Protein AF-A0A4Q1VRJ1-F1 (afdb_monomer)

pLDDT: mean 70.26, std 26.38, range [25.25, 98.19]

Structure (mmCIF, N/CA/C/O backbone):
data_AF-A0A4Q1VRJ1-F1
#
_entry.id   AF-A0A4Q1VRJ1-F1
#
loop_
_atom_site.group_PDB
_atom_site.id
_atom_site.type_symbol
_atom_site.label_atom_id
_atom_site.label_alt_id
_atom_site.label_comp_id
_atom_site.label_asym_id
_atom_site.label_entity_id
_atom_site.label_seq_id
_atom_site.pdbx_PDB_ins_code
_atom_site.Cartn_x
_atom_site.Cartn_y
_atom_site.Cartn_z
_atom_site.occupancy
_atom_site.B_iso_or_equiv
_atom_site.auth_seq_id
_atom_site.auth_comp_id
_atom_site.auth_asym_id
_atom_site.auth_atom_id
_atom_site.pdbx_PDB_model_num
ATOM 1 N N . MET A 1 1 ? 37.287 1.308 39.775 1.00 45.44 1 MET A N 1
ATOM 2 C CA . MET A 1 1 ? 37.111 -0.162 39.722 1.00 45.44 1 MET A CA 1
ATOM 3 C C . MET A 1 1 ? 36.797 -0.517 38.270 1.00 45.44 1 MET A C 1
ATOM 5 O O . MET A 1 1 ? 36.024 0.220 37.684 1.00 45.44 1 MET A O 1
ATOM 9 N N . GLY A 1 2 ? 37.370 -1.533 37.624 1.00 36.91 2 GLY A N 1
ATOM 10 C CA . GLY A 1 2 ? 38.487 -2.387 38.039 1.00 36.91 2 GLY A CA 1
ATOM 11 C C . GLY A 1 2 ? 38.456 -3.755 37.342 1.00 36.91 2 GLY A C 1
ATOM 12 O O . GLY A 1 2 ? 37.611 -4.561 37.698 1.00 36.91 2 GLY A O 1
ATOM 13 N N . ARG A 1 3 ? 39.440 -4.012 36.462 1.00 42.50 3 ARG A N 1
ATOM 14 C CA . ARG A 1 3 ? 39.716 -5.249 35.686 1.00 42.50 3 ARG A CA 1
ATOM 15 C C . ARG A 1 3 ? 38.910 -5.506 34.397 1.00 42.50 3 ARG A C 1
ATOM 17 O O . ARG A 1 3 ? 37.717 -5.767 34.410 1.00 42.50 3 ARG A O 1
ATOM 24 N N . THR A 1 4 ? 39.668 -5.507 33.301 1.00 39.56 4 THR A N 1
ATOM 25 C CA . THR A 1 4 ? 39.465 -6.228 32.031 1.00 39.56 4 THR A CA 1
ATOM 26 C C . THR A 1 4 ? 39.837 -7.723 32.181 1.00 39.56 4 THR A C 1
ATOM 28 O O . THR A 1 4 ? 40.252 -8.127 33.269 1.00 39.56 4 THR A O 1
ATOM 31 N N . LEU A 1 5 ? 39.853 -8.470 31.057 1.00 37.75 5 LEU A N 1
ATOM 32 C CA . LEU A 1 5 ? 40.327 -9.866 30.869 1.00 37.75 5 LEU A CA 1
ATOM 33 C C . LEU A 1 5 ? 39.285 -10.951 31.254 1.00 37.75 5 LEU A C 1
ATOM 35 O O . LEU A 1 5 ? 38.560 -10.759 32.221 1.00 37.75 5 LEU A O 1
ATOM 39 N N . ILE A 1 6 ? 39.157 -12.102 30.568 1.00 35.72 6 ILE A N 1
ATOM 40 C CA . ILE A 1 6 ? 39.774 -12.598 29.311 1.00 35.72 6 ILE A CA 1
ATOM 41 C C . ILE A 1 6 ? 38.820 -13.604 28.605 1.00 35.72 6 ILE A C 1
ATOM 43 O O . ILE A 1 6 ? 37.791 -13.964 29.172 1.00 35.72 6 ILE A O 1
ATOM 47 N N . LEU A 1 7 ? 39.131 -14.011 27.367 1.00 38.75 7 LEU A N 1
ATOM 48 C CA . LEU A 1 7 ? 38.398 -15.020 26.574 1.00 38.75 7 LEU A CA 1
ATOM 49 C C . LEU A 1 7 ? 38.828 -16.461 26.900 1.00 38.75 7 LEU A C 1
ATOM 51 O O . LEU A 1 7 ? 39.998 -16.670 27.181 1.00 38.75 7 LEU A O 1
ATOM 55 N N . ASP A 1 8 ? 37.915 -17.420 26.725 1.00 31.28 8 ASP A N 1
ATOM 56 C CA . ASP A 1 8 ? 38.136 -18.826 26.318 1.00 31.28 8 ASP A CA 1
ATOM 57 C C . ASP A 1 8 ? 36.747 -19.488 26.149 1.00 31.28 8 ASP A C 1
ATOM 59 O O . ASP A 1 8 ? 35.781 -19.030 26.759 1.00 31.28 8 ASP A O 1
ATOM 63 N N . LEU A 1 9 ? 36.529 -20.621 25.478 1.00 35.62 9 LEU A N 1
ATOM 64 C CA . LEU A 1 9 ? 36.931 -21.206 24.186 1.00 35.62 9 LEU A CA 1
ATOM 65 C C . LEU A 1 9 ? 36.196 -22.576 24.119 1.00 35.62 9 LEU A C 1
ATOM 67 O O . LEU A 1 9 ? 35.750 -23.098 25.140 1.00 35.62 9 LEU A O 1
ATOM 71 N N . ASN A 1 10 ? 36.009 -23.157 22.931 1.00 34.22 10 ASN A N 1
ATOM 72 C CA . ASN A 1 10 ? 35.147 -24.339 22.735 1.00 34.22 10 ASN A CA 1
ATOM 73 C C . ASN A 1 10 ? 35.634 -25.619 23.443 1.00 34.22 10 ASN A C 1
ATOM 75 O O . ASN A 1 10 ? 36.816 -25.947 23.357 1.00 34.22 10 ASN A O 1
ATOM 79 N N . THR A 1 11 ? 34.712 -26.479 23.905 1.00 33.12 11 THR A N 1
ATOM 80 C CA . THR A 1 11 ? 34.784 -27.917 23.550 1.00 33.12 11 THR A CA 1
ATOM 81 C C . THR A 1 11 ? 33.438 -28.658 23.585 1.00 33.12 11 THR A C 1
ATOM 83 O O . THR A 1 11 ? 32.531 -28.356 24.350 1.00 33.12 11 THR A O 1
ATOM 86 N N . THR A 1 12 ? 33.368 -29.636 22.686 1.00 34.12 12 THR A N 1
ATOM 87 C CA . THR A 1 12 ? 32.369 -30.678 22.394 1.00 34.12 12 THR A CA 1
ATOM 88 C C . THR A 1 12 ? 31.722 -31.428 23.567 1.00 34.12 12 THR A C 1
ATOM 90 O O . THR A 1 12 ? 32.402 -31.737 24.542 1.00 34.12 12 THR A O 1
ATOM 93 N N . CYS A 1 13 ? 30.508 -31.950 23.336 1.00 37.81 13 CYS A N 1
ATOM 94 C CA . CYS A 1 13 ? 30.207 -33.372 23.584 1.00 37.81 13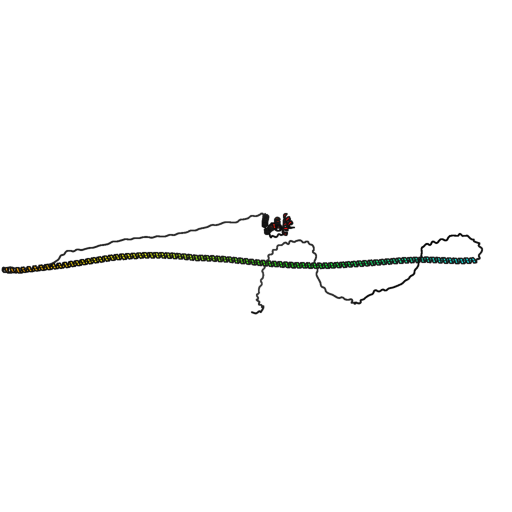 CYS A CA 1
ATOM 95 C C . CYS A 1 13 ? 28.993 -33.853 22.759 1.00 37.81 13 CYS A C 1
ATOM 97 O O . CYS A 1 13 ? 27.961 -33.186 22.737 1.00 37.81 13 CYS A O 1
ATOM 99 N N . ASP A 1 14 ? 29.113 -35.009 22.100 1.00 29.06 14 ASP A N 1
ATOM 100 C CA . ASP A 1 14 ? 28.033 -35.656 21.340 1.00 29.06 14 ASP A CA 1
ATOM 101 C C . ASP A 1 14 ? 27.054 -36.431 22.237 1.00 29.06 14 ASP A C 1
ATOM 103 O O . ASP A 1 14 ? 27.450 -37.026 23.240 1.00 29.06 14 ASP A O 1
ATOM 107 N N . VAL A 1 15 ? 25.797 -36.560 21.792 1.00 33.28 15 VAL A N 1
ATOM 108 C CA . VAL A 1 15 ? 24.932 -37.696 22.159 1.00 33.28 15 VAL A CA 1
ATOM 109 C C . VAL A 1 15 ? 24.276 -38.251 20.896 1.00 33.28 15 VAL A C 1
ATOM 111 O O . VAL A 1 15 ? 23.532 -37.562 20.202 1.00 33.28 15 VAL A O 1
ATOM 114 N N . VAL A 1 16 ? 24.551 -39.523 20.604 1.00 32.88 16 VAL A N 1
ATOM 115 C CA . VAL A 1 16 ? 24.022 -40.243 19.439 1.00 32.88 16 VAL A CA 1
ATOM 116 C C . VAL A 1 16 ? 22.604 -40.754 19.712 1.00 32.88 16 VAL A C 1
ATOM 118 O O . VAL A 1 16 ? 22.372 -41.457 20.692 1.00 32.88 16 VAL A O 1
ATOM 121 N N . GLY A 1 17 ? 21.675 -40.485 18.790 1.00 29.11 17 GLY A N 1
ATOM 122 C CA . GLY A 1 17 ? 20.344 -41.099 18.733 1.00 29.11 17 GLY A CA 1
ATOM 123 C C . GLY A 1 17 ? 19.996 -41.467 17.290 1.00 29.11 17 GLY A C 1
ATOM 124 O O . GLY A 1 17 ? 19.938 -40.593 16.431 1.00 29.11 17 GLY A O 1
ATOM 125 N N . ALA A 1 18 ? 19.818 -42.759 17.001 1.00 29.81 18 ALA A N 1
ATOM 126 C CA . ALA A 1 18 ? 19.704 -43.288 15.636 1.00 29.81 18 ALA A CA 1
ATOM 127 C C . ALA A 1 18 ? 18.372 -44.022 15.380 1.00 29.81 18 ALA A C 1
ATOM 129 O O . ALA A 1 18 ? 17.667 -44.378 16.319 1.00 29.81 18 ALA A O 1
ATOM 130 N N . SER A 1 19 ? 18.112 -44.358 14.104 1.00 27.34 19 SER A N 1
ATOM 131 C CA . SER A 1 19 ? 16.872 -44.961 13.555 1.00 27.34 19 SER A CA 1
ATOM 132 C C . SER A 1 19 ? 15.675 -43.992 13.426 1.00 27.34 19 SER A C 1
ATOM 134 O O . SER A 1 19 ? 15.507 -43.109 14.251 1.00 27.34 19 SER A O 1
ATOM 136 N N . ARG A 1 20 ? 14.802 -44.109 12.408 1.00 31.42 20 ARG A N 1
ATOM 137 C CA . ARG A 1 20 ? 14.742 -45.085 11.289 1.00 31.42 20 ARG A CA 1
ATOM 138 C C . ARG A 1 20 ? 14.043 -44.498 10.051 1.00 31.42 20 ARG A C 1
ATOM 140 O O . ARG A 1 20 ? 13.332 -43.509 10.156 1.00 31.42 20 ARG A O 1
ATOM 147 N N . ARG A 1 21 ? 14.212 -45.149 8.890 1.00 28.97 21 ARG A N 1
ATOM 148 C CA . ARG A 1 21 ? 13.413 -44.890 7.677 1.00 28.97 21 ARG A CA 1
ATOM 149 C C . ARG A 1 21 ? 12.077 -45.646 7.711 1.00 28.97 21 ARG A C 1
ATOM 151 O O . ARG A 1 21 ? 12.077 -46.839 8.002 1.00 28.97 21 ARG A O 1
ATOM 158 N N . ALA A 1 22 ? 11.020 -44.965 7.282 1.00 29.28 22 ALA A N 1
ATOM 159 C CA . ALA A 1 22 ? 9.870 -45.461 6.516 1.00 29.28 22 ALA A CA 1
ATOM 160 C C . ALA A 1 22 ? 9.447 -44.254 5.643 1.00 29.28 22 ALA A C 1
ATOM 162 O O . ALA A 1 22 ? 9.418 -43.142 6.163 1.00 29.28 22 ALA A O 1
ATOM 163 N N . SER A 1 23 ? 9.446 -44.307 4.308 1.00 32.28 23 SER A N 1
ATOM 164 C CA . SER A 1 23 ? 8.645 -45.135 3.384 1.00 32.28 23 SER A CA 1
ATOM 165 C C . SER A 1 23 ? 7.243 -44.564 3.170 1.00 32.28 23 SER A C 1
ATOM 167 O O . SER A 1 23 ? 6.468 -44.506 4.113 1.00 32.28 23 SER A O 1
ATOM 169 N N . ASP A 1 24 ? 7.002 -44.177 1.914 1.00 29.81 24 ASP A N 1
ATOM 170 C CA .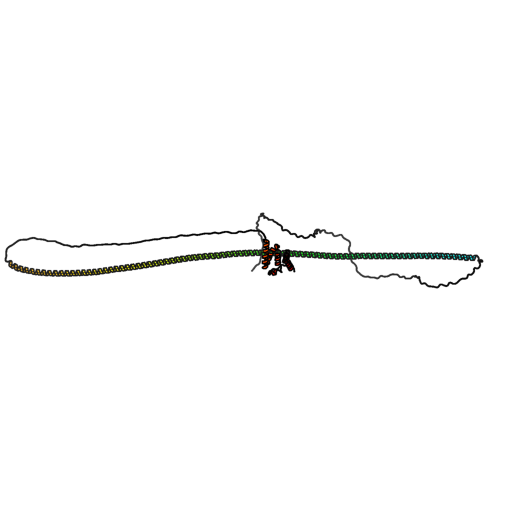 ASP A 1 24 ? 5.737 -43.926 1.212 1.00 29.81 24 ASP A CA 1
ATOM 171 C C . ASP A 1 24 ? 4.625 -43.124 1.908 1.00 29.81 24 ASP A C 1
ATOM 173 O O . ASP A 1 24 ? 3.950 -43.610 2.805 1.00 29.81 24 ASP A O 1
ATOM 177 N N . GLU A 1 25 ? 4.302 -41.962 1.329 1.00 31.92 25 GLU A N 1
ATOM 178 C CA . GLU A 1 25 ? 2.998 -41.799 0.667 1.00 31.92 25 GLU A CA 1
ATOM 179 C C . GLU A 1 25 ? 3.032 -40.656 -0.366 1.00 31.92 25 GLU A C 1
ATOM 181 O O . GLU A 1 25 ? 3.807 -39.705 -0.252 1.00 31.92 25 GLU A O 1
ATOM 186 N N . THR A 1 26 ? 2.206 -40.766 -1.410 1.00 42.62 26 THR A N 1
ATOM 187 C CA . THR A 1 26 ? 2.014 -39.713 -2.427 1.00 42.62 26 THR A CA 1
ATOM 188 C C . THR A 1 26 ? 0.640 -39.075 -2.259 1.00 42.62 26 THR A C 1
ATOM 190 O O . THR A 1 26 ? -0.288 -39.746 -1.805 1.00 42.62 26 THR A O 1
ATOM 193 N N . PRO A 1 27 ? 0.463 -37.828 -2.721 1.00 41.75 27 PRO A N 1
ATOM 194 C CA . PRO A 1 27 ? -0.813 -37.504 -3.347 1.00 41.75 27 PRO A CA 1
ATOM 195 C C . PRO A 1 27 ? -0.673 -36.714 -4.656 1.00 41.75 27 PRO A C 1
ATOM 197 O O . PRO A 1 27 ? -0.271 -35.556 -4.683 1.00 41.75 27 PRO A O 1
ATOM 200 N N . TYR A 1 28 ? -1.105 -37.370 -5.733 1.00 28.94 28 TYR A N 1
ATOM 201 C CA . TYR A 1 28 ? -2.155 -36.880 -6.635 1.00 28.94 28 TYR A CA 1
ATOM 202 C C . TYR A 1 28 ? -2.085 -35.424 -7.152 1.00 28.94 28 TYR A C 1
ATOM 204 O O . TYR A 1 28 ? -2.488 -34.474 -6.482 1.00 28.94 28 TYR A O 1
ATOM 212 N N . ALA A 1 29 ? -1.743 -35.277 -8.434 1.00 31.47 29 ALA A N 1
ATOM 213 C CA . ALA A 1 29 ? -2.097 -34.099 -9.225 1.00 31.47 29 ALA A CA 1
ATOM 214 C C . ALA A 1 29 ? -3.455 -34.304 -9.932 1.00 31.47 29 ALA A C 1
ATOM 216 O O . ALA A 1 29 ? -3.734 -35.415 -10.389 1.00 31.47 29 ALA A O 1
ATOM 217 N N . PRO A 1 30 ? -4.272 -33.251 -10.107 1.00 40.41 30 PRO A N 1
ATOM 218 C CA . PRO A 1 30 ? -5.288 -33.187 -11.151 1.00 40.41 30 PRO A CA 1
ATOM 219 C C . PRO A 1 30 ? -4.794 -32.337 -12.338 1.00 40.41 30 PRO A C 1
ATOM 221 O O . PRO A 1 30 ? -4.500 -31.152 -12.185 1.00 40.41 30 PRO A O 1
ATOM 224 N N . ASP A 1 31 ? -4.728 -32.934 -13.529 1.00 32.22 31 ASP A N 1
ATOM 225 C CA . ASP A 1 31 ? -4.381 -32.254 -14.786 1.00 32.22 31 ASP A CA 1
ATOM 226 C C . ASP A 1 31 ? -5.643 -31.948 -15.609 1.00 32.22 31 ASP A C 1
ATOM 228 O O . ASP A 1 31 ? -6.386 -32.860 -15.976 1.00 32.22 31 ASP A O 1
ATOM 232 N N . THR A 1 32 ? -5.870 -30.668 -15.931 1.00 36.12 32 THR A N 1
ATOM 233 C CA . THR A 1 32 ? -6.807 -30.245 -16.986 1.00 36.12 32 THR A CA 1
ATOM 234 C C . THR A 1 32 ? -6.324 -28.977 -17.698 1.00 36.12 32 THR A C 1
ATOM 236 O O . THR A 1 32 ? -6.802 -27.871 -17.434 1.00 36.12 32 THR A O 1
ATOM 239 N N . ALA A 1 33 ? -5.407 -29.116 -18.654 1.00 29.91 33 ALA A N 1
ATOM 240 C CA . ALA A 1 33 ? -5.085 -28.033 -19.584 1.00 29.91 33 ALA A CA 1
ATOM 241 C C . ALA A 1 33 ? -6.242 -27.733 -20.567 1.00 29.91 33 ALA A C 1
ATOM 243 O O . ALA A 1 33 ? -6.760 -28.647 -21.211 1.00 29.91 33 ALA A O 1
ATOM 244 N N . ARG A 1 34 ? -6.582 -26.448 -20.787 1.00 30.09 34 ARG A N 1
ATOM 245 C CA . ARG A 1 34 ? -7.268 -25.981 -22.015 1.00 30.09 34 ARG A CA 1
ATOM 246 C C . ARG A 1 34 ? -6.782 -24.608 -22.500 1.00 30.09 34 ARG A C 1
ATOM 248 O O . ARG A 1 34 ? -7.141 -23.576 -21.954 1.00 30.09 34 ARG A O 1
ATOM 255 N N . HIS A 1 35 ? -6.014 -24.654 -23.589 1.00 32.66 35 HIS A N 1
ATOM 256 C CA . HIS A 1 35 ? -5.942 -23.689 -24.697 1.00 32.66 35 HIS A CA 1
ATOM 257 C C . HIS A 1 35 ? -6.100 -22.181 -24.404 1.00 32.66 35 HIS A C 1
ATOM 259 O O . HIS A 1 35 ? -7.205 -21.642 -24.427 1.00 32.66 35 HIS A O 1
ATOM 265 N N . LEU A 1 36 ? -4.968 -21.469 -24.366 1.00 31.14 36 LEU A N 1
ATOM 266 C CA . LEU A 1 36 ? -4.902 -20.071 -24.809 1.00 31.14 36 LEU A CA 1
ATOM 267 C C . LEU A 1 36 ? -4.462 -20.020 -26.279 1.00 31.14 36 LEU A C 1
ATOM 269 O O . LEU A 1 36 ? -3.361 -20.453 -26.626 1.00 31.14 36 LEU A O 1
ATOM 273 N N . SER A 1 37 ? -5.325 -19.494 -27.146 1.00 31.19 37 SER A N 1
ATOM 274 C CA . SER A 1 37 ? -5.060 -19.361 -28.582 1.00 31.19 37 SER A CA 1
ATOM 275 C C . SER A 1 37 ? -4.048 -18.249 -28.865 1.00 31.19 37 SER A C 1
ATOM 277 O O . SER A 1 37 ? -4.301 -17.083 -28.567 1.00 31.19 37 SER A O 1
ATOM 279 N N . ARG A 1 38 ? -2.919 -18.582 -29.503 1.00 30.83 38 ARG A N 1
ATOM 280 C CA . ARG A 1 38 ? -1.987 -17.575 -30.036 1.00 30.83 38 ARG A CA 1
ATOM 281 C C . ARG A 1 38 ? -2.569 -16.947 -31.305 1.00 30.83 38 ARG A C 1
ATOM 283 O O . ARG A 1 38 ? -2.703 -17.628 -32.317 1.00 30.83 38 ARG A O 1
ATOM 290 N N . LEU A 1 39 ? -2.850 -15.646 -31.269 1.00 37.62 39 LEU A N 1
ATOM 291 C CA . LEU A 1 39 ? -3.095 -14.851 -32.474 1.00 37.62 39 LEU A CA 1
ATOM 292 C C . LEU A 1 39 ? -1.751 -14.532 -33.143 1.00 37.62 39 LEU A C 1
ATOM 294 O O . LEU A 1 39 ? -0.932 -13.808 -32.582 1.00 37.62 39 LEU A O 1
ATOM 298 N N . GLY A 1 40 ? -1.515 -15.097 -34.327 1.00 32.25 40 GLY A N 1
ATOM 299 C CA . GLY A 1 40 ? -0.343 -14.784 -35.145 1.00 32.25 40 GLY A CA 1
ATOM 300 C C . GLY A 1 40 ? -0.546 -13.508 -35.963 1.00 32.25 40 GLY A C 1
ATOM 301 O O . GLY A 1 40 ? -1.633 -13.277 -36.489 1.00 32.25 40 GLY A O 1
ATOM 302 N N . TRP A 1 41 ? 0.505 -12.699 -36.096 1.00 37.34 41 TRP A N 1
ATOM 303 C CA . TRP A 1 41 ? 0.580 -11.593 -37.058 1.00 37.34 41 TRP A CA 1
ATOM 304 C C . TRP A 1 41 ? 1.552 -11.982 -38.187 1.00 37.34 41 TRP A C 1
ATOM 306 O O . TRP A 1 41 ? 2.603 -12.553 -37.888 1.00 37.34 41 TRP A O 1
ATOM 316 N N . PRO A 1 42 ? 1.241 -11.706 -39.467 1.00 49.16 42 PRO A N 1
ATOM 317 C CA . PRO A 1 42 ? 2.113 -12.065 -40.580 1.00 49.16 42 PRO A CA 1
ATOM 318 C C . PRO A 1 42 ? 3.192 -11.000 -40.829 1.00 49.16 42 PRO A C 1
ATOM 320 O O . PRO A 1 42 ? 2.881 -9.831 -41.054 1.00 49.16 42 PRO A O 1
ATOM 323 N N . THR A 1 43 ? 4.458 -11.414 -40.881 1.00 43.66 43 THR A N 1
ATOM 324 C CA . THR A 1 43 ? 5.563 -10.627 -41.455 1.00 43.66 43 THR A CA 1
ATOM 325 C C . THR A 1 43 ? 5.978 -11.212 -42.816 1.00 43.66 43 THR A C 1
ATOM 327 O O . THR A 1 43 ? 6.011 -12.436 -42.967 1.00 43.66 43 THR A O 1
ATOM 330 N N . PRO A 1 44 ? 6.247 -10.380 -43.843 1.00 43.62 44 PRO A N 1
ATOM 331 C CA . PRO A 1 44 ? 6.509 -10.859 -45.202 1.00 43.62 44 PRO A CA 1
ATOM 332 C C . PRO A 1 44 ? 7.940 -11.417 -45.369 1.00 43.62 44 PRO A C 1
ATOM 334 O O . PRO A 1 44 ? 8.879 -10.847 -44.811 1.00 43.62 44 PRO A O 1
ATOM 337 N N . PRO A 1 45 ? 8.145 -12.489 -46.161 1.00 44.12 45 PRO A N 1
ATOM 338 C CA . PRO A 1 45 ? 9.434 -13.176 -46.242 1.00 44.12 45 PRO A CA 1
ATOM 339 C C . PRO A 1 45 ? 10.360 -12.628 -47.341 1.00 44.12 45 PRO A C 1
ATOM 341 O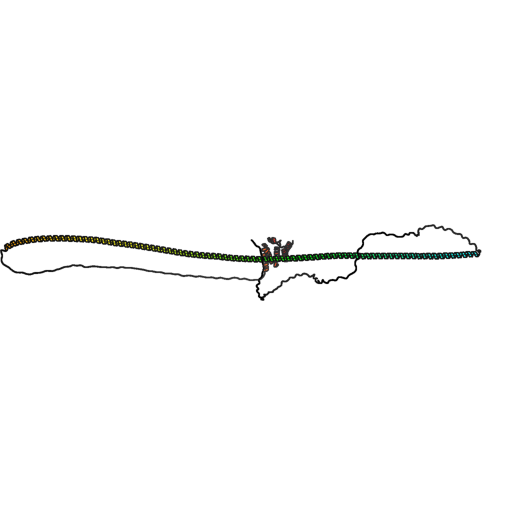 O . PRO A 1 45 ? 10.145 -12.868 -48.528 1.00 44.12 45 PRO A O 1
ATOM 344 N N . TRP A 1 46 ? 11.458 -11.983 -46.945 1.00 47.38 46 TRP A N 1
ATOM 345 C CA . TRP A 1 46 ? 12.693 -11.898 -47.736 1.00 47.38 46 TRP A CA 1
ATOM 346 C C . TRP A 1 46 ? 13.908 -11.761 -46.799 1.00 47.38 46 TRP A C 1
ATOM 348 O O . TRP A 1 46 ? 13.761 -11.285 -45.678 1.00 47.38 46 TRP A O 1
ATOM 358 N N . LEU A 1 47 ? 15.088 -12.202 -47.265 1.00 32.62 47 LEU A N 1
ATOM 359 C CA . LEU A 1 47 ? 16.362 -12.352 -46.523 1.00 32.62 47 LEU A CA 1
ATOM 360 C C . LEU A 1 47 ? 16.439 -13.530 -45.526 1.00 32.62 47 LEU A C 1
ATOM 362 O O . LEU A 1 47 ? 16.323 -13.372 -44.315 1.00 32.62 47 LEU A O 1
ATOM 366 N N . ALA A 1 48 ? 16.766 -14.714 -46.058 1.00 34.00 48 ALA A N 1
ATOM 367 C CA . ALA A 1 48 ? 17.236 -15.871 -45.290 1.00 34.00 48 ALA A CA 1
ATOM 368 C C . ALA A 1 48 ? 18.436 -16.551 -45.991 1.00 34.00 48 ALA A C 1
ATOM 370 O O . ALA A 1 48 ? 18.307 -17.629 -46.565 1.00 34.00 48 ALA A O 1
ATOM 371 N N . ALA A 1 49 ? 19.596 -15.886 -45.979 1.00 31.83 49 ALA A N 1
ATOM 372 C CA . ALA A 1 49 ? 20.904 -16.411 -46.397 1.00 31.83 49 ALA A CA 1
ATOM 373 C C . ALA A 1 49 ? 22.018 -15.471 -45.878 1.00 31.83 49 ALA A C 1
ATOM 375 O O . ALA A 1 49 ? 21.851 -14.259 -45.964 1.00 31.83 49 ALA A O 1
ATOM 376 N N . ALA A 1 50 ? 23.161 -15.928 -45.358 1.00 29.92 50 ALA A N 1
ATOM 377 C CA . ALA A 1 50 ? 23.529 -17.274 -44.906 1.00 29.92 50 ALA A CA 1
ATOM 378 C C . ALA A 1 50 ? 24.648 -17.174 -43.845 1.00 29.92 50 ALA A C 1
ATOM 380 O O . ALA A 1 50 ? 25.542 -16.345 -43.994 1.00 29.92 50 ALA A O 1
ATOM 381 N N . VAL A 1 51 ? 24.631 -18.025 -42.808 1.00 33.00 51 VAL A N 1
ATOM 382 C CA . VAL A 1 51 ? 25.736 -18.164 -41.833 1.00 33.00 51 VAL A CA 1
ATOM 383 C C . VAL A 1 51 ? 25.863 -19.621 -41.372 1.00 33.00 51 VAL A C 1
ATOM 385 O O . VAL A 1 51 ? 25.072 -20.074 -40.550 1.00 33.00 51 VAL A O 1
ATOM 388 N N . LEU A 1 52 ? 26.874 -20.335 -41.878 1.00 35.56 52 LEU A N 1
ATOM 389 C CA . LEU A 1 52 ? 27.573 -21.447 -41.211 1.00 35.56 52 LEU A CA 1
ATOM 390 C C . LEU A 1 52 ? 28.830 -21.824 -42.029 1.00 35.56 52 LEU A C 1
ATOM 392 O O . LEU A 1 52 ? 28.912 -21.435 -43.189 1.00 35.56 52 LEU A O 1
ATOM 396 N N . VAL A 1 53 ? 29.728 -22.647 -41.454 1.00 34.44 53 VAL A N 1
ATOM 397 C CA . VAL A 1 53 ? 30.960 -23.214 -42.071 1.00 34.44 53 VAL A CA 1
ATOM 398 C C . VAL A 1 53 ? 32.088 -22.178 -42.283 1.00 34.44 53 VAL A C 1
ATOM 400 O O . VAL A 1 53 ? 31.895 -21.200 -42.989 1.00 34.44 53 VAL A O 1
ATOM 403 N N . ILE A 1 54 ? 33.309 -22.317 -41.742 1.00 36.88 54 ILE A N 1
ATOM 404 C CA . ILE A 1 54 ? 33.893 -23.267 -40.767 1.00 36.88 54 ILE A CA 1
ATOM 405 C C . ILE A 1 54 ? 34.921 -22.498 -39.907 1.00 36.88 54 ILE A C 1
ATOM 407 O O . ILE A 1 54 ? 35.606 -21.619 -40.423 1.00 36.88 54 ILE A O 1
ATOM 411 N N . SER A 1 55 ? 35.095 -22.892 -38.640 1.00 40.22 55 SER A N 1
ATOM 412 C CA . SER A 1 55 ? 36.267 -22.526 -37.825 1.00 40.22 55 SER A CA 1
ATOM 413 C C . SER A 1 55 ? 37.006 -23.794 -37.401 1.00 40.22 55 SER A C 1
ATOM 415 O O . SER A 1 55 ? 36.490 -24.545 -36.575 1.00 40.22 55 SER A O 1
ATOM 417 N N . SER A 1 56 ? 38.204 -24.044 -37.938 1.00 36.59 56 SER A N 1
ATOM 418 C CA . SER A 1 56 ? 39.064 -25.148 -37.483 1.00 36.59 56 SER A CA 1
ATOM 419 C C . SER A 1 56 ? 40.519 -25.009 -37.941 1.00 36.59 56 SER A C 1
ATOM 421 O O . SER A 1 56 ? 40.763 -24.719 -39.107 1.00 36.59 56 SER A O 1
ATOM 423 N N . MET A 1 57 ? 41.443 -25.374 -37.045 1.00 30.33 57 MET A N 1
ATOM 424 C CA . MET A 1 57 ? 42.869 -25.665 -37.280 1.00 30.33 57 MET A CA 1
ATOM 425 C C . MET A 1 57 ? 43.813 -24.480 -37.559 1.00 30.33 57 MET A C 1
ATOM 427 O O . MET A 1 57 ? 44.258 -24.258 -38.682 1.00 30.33 57 MET A O 1
ATOM 431 N N . SER A 1 58 ? 44.267 -23.848 -36.473 1.00 36.91 58 SER A N 1
ATOM 432 C CA . SER A 1 58 ? 45.714 -23.650 -36.306 1.00 36.91 58 SER A CA 1
ATOM 433 C C . SER A 1 58 ? 46.329 -24.962 -35.809 1.00 36.91 58 SER A C 1
ATOM 435 O O . SER A 1 58 ? 45.767 -25.561 -34.895 1.00 36.91 58 SER A O 1
ATOM 437 N N . ASP A 1 59 ? 47.421 -25.408 -36.437 1.00 31.05 59 ASP A N 1
ATOM 438 C CA . ASP A 1 59 ? 48.672 -25.869 -35.794 1.00 31.05 59 ASP A CA 1
ATOM 439 C C . ASP A 1 59 ? 49.466 -26.827 -36.698 1.00 31.05 59 ASP A C 1
ATOM 441 O O . ASP A 1 59 ? 49.146 -28.005 -36.848 1.00 31.05 59 ASP A O 1
ATOM 445 N N . ALA A 1 60 ? 50.566 -26.315 -37.253 1.00 32.22 60 ALA A N 1
ATOM 446 C CA . ALA A 1 60 ? 51.712 -27.087 -37.726 1.00 32.22 60 ALA A CA 1
ATOM 447 C C . ALA A 1 60 ? 52.952 -26.179 -37.660 1.00 32.22 60 ALA A C 1
ATOM 449 O O . ALA A 1 60 ? 52.912 -25.036 -38.116 1.00 32.22 60 ALA A O 1
ATOM 450 N N . GLN A 1 61 ? 54.036 -26.654 -37.046 1.00 31.22 61 GLN A N 1
ATOM 451 C CA . GLN A 1 61 ? 55.217 -25.844 -36.732 1.00 31.22 61 GLN A CA 1
ATOM 452 C C . GLN A 1 61 ? 56.387 -26.099 -37.697 1.00 31.22 61 GLN A C 1
ATOM 454 O O . GLN A 1 61 ? 56.523 -27.192 -38.232 1.00 31.22 61 GLN A O 1
ATOM 459 N N . ALA A 1 62 ? 57.260 -25.091 -37.802 1.00 28.06 62 ALA A N 1
ATOM 460 C CA . ALA A 1 62 ? 58.704 -25.170 -38.059 1.00 28.06 62 ALA A CA 1
ATOM 461 C C . ALA A 1 62 ? 59.251 -25.979 -39.263 1.00 28.06 62 ALA A C 1
ATOM 463 O O . ALA A 1 62 ? 59.264 -27.204 -39.276 1.00 28.06 62 ALA A O 1
ATOM 464 N N . SER A 1 63 ? 59.984 -25.278 -40.136 1.00 29.19 63 SER A N 1
ATOM 465 C CA . SER A 1 63 ? 61.450 -25.438 -40.174 1.00 29.19 63 SER A CA 1
ATOM 466 C C . SER A 1 63 ? 62.108 -24.191 -40.764 1.00 29.19 63 SER A C 1
ATOM 468 O O . SER A 1 63 ? 61.603 -23.616 -41.727 1.00 29.19 63 SER A O 1
ATOM 470 N N . THR A 1 64 ? 63.245 -23.784 -40.206 1.00 36.72 64 THR A N 1
ATOM 471 C CA . THR A 1 64 ? 64.168 -22.831 -40.835 1.00 36.72 64 THR A CA 1
ATOM 472 C C . THR A 1 64 ? 65.160 -23.555 -41.757 1.00 36.72 64 THR A C 1
ATOM 474 O O . THR A 1 64 ? 65.138 -24.780 -41.880 1.00 36.72 64 THR A O 1
ATOM 477 N N . ASP A 1 65 ? 66.035 -22.756 -42.374 1.00 31.86 65 ASP A N 1
ATOM 478 C CA . ASP A 1 65 ? 67.346 -23.127 -42.919 1.00 31.86 65 ASP A CA 1
ATOM 479 C C . ASP A 1 65 ? 67.412 -23.955 -44.215 1.00 31.86 65 ASP A C 1
ATOM 481 O O . ASP A 1 65 ? 67.612 -25.169 -44.224 1.00 31.86 65 ASP A O 1
ATOM 485 N N . TYR A 1 66 ? 67.531 -23.229 -45.332 1.00 29.06 66 TYR A N 1
ATOM 486 C CA . TYR A 1 66 ? 68.660 -23.491 -46.230 1.00 29.06 66 TYR A CA 1
ATOM 487 C C . TYR A 1 66 ? 69.381 -22.187 -46.606 1.00 29.06 66 TYR A C 1
ATOM 489 O O . TYR A 1 66 ? 68.788 -21.111 -46.591 1.00 29.06 66 TYR A O 1
ATOM 497 N N . THR A 1 67 ? 70.692 -22.264 -46.847 1.00 37.47 67 THR A N 1
ATOM 498 C CA . THR A 1 67 ? 71.625 -21.131 -46.665 1.00 37.47 67 THR A CA 1
ATOM 499 C C . THR A 1 67 ? 72.401 -20.728 -47.928 1.00 37.47 67 THR A C 1
ATOM 501 O O . THR A 1 67 ? 72.496 -21.502 -48.877 1.00 37.47 67 THR A O 1
ATOM 504 N N . ARG A 1 68 ? 73.078 -19.562 -47.838 1.00 32.38 68 ARG A N 1
ATOM 505 C CA . ARG A 1 68 ? 74.133 -19.012 -48.732 1.00 32.38 68 ARG A CA 1
ATOM 506 C C . ARG A 1 68 ? 73.628 -18.455 -50.079 1.00 32.38 68 ARG A C 1
ATOM 508 O O . ARG A 1 68 ? 72.946 -19.137 -50.824 1.00 32.38 68 ARG A O 1
ATOM 515 N N . TYR A 1 69 ? 74.007 -17.234 -50.471 1.00 31.84 69 TYR A N 1
ATOM 516 C CA . TYR A 1 69 ? 75.404 -16.890 -50.790 1.00 31.84 69 TYR A CA 1
ATOM 517 C C . TYR A 1 69 ? 75.756 -15.397 -50.572 1.00 31.84 69 TYR A C 1
ATOM 519 O O . TYR A 1 69 ? 74.949 -14.545 -50.911 1.00 31.84 69 TYR A O 1
ATOM 527 N N . LEU A 1 70 ? 76.978 -15.142 -50.064 1.00 34.94 70 LEU A N 1
ATOM 528 C CA . LEU A 1 70 ? 77.777 -13.888 -49.971 1.00 34.94 70 LEU A CA 1
ATOM 529 C C . LEU A 1 70 ? 77.072 -12.572 -49.536 1.00 34.94 70 LEU A C 1
ATOM 531 O O . LEU A 1 70 ? 76.129 -12.121 -50.165 1.00 34.94 70 LEU A O 1
ATOM 535 N N . LEU A 1 71 ? 77.438 -11.886 -48.443 1.00 32.16 71 LEU A N 1
ATOM 536 C CA . LEU A 1 71 ? 78.750 -11.464 -47.892 1.00 32.16 71 LEU A CA 1
ATOM 537 C C . LEU A 1 71 ? 79.359 -10.203 -48.556 1.00 32.16 71 LEU A C 1
ATOM 539 O O . LEU A 1 71 ? 80.151 -10.300 -49.484 1.00 32.16 71 LEU A O 1
ATOM 543 N N . ASP A 1 72 ? 78.974 -9.055 -47.985 1.00 27.97 72 ASP A N 1
ATOM 544 C CA . ASP A 1 72 ? 79.756 -7.837 -47.668 1.00 27.97 72 ASP A CA 1
ATOM 545 C C . ASP A 1 72 ? 80.856 -7.328 -48.633 1.00 27.97 72 ASP A C 1
ATOM 547 O O . ASP A 1 72 ? 81.899 -7.952 -48.824 1.00 27.97 72 ASP A O 1
ATOM 551 N N . ALA A 1 73 ? 80.671 -6.088 -49.107 1.00 30.36 73 ALA A N 1
ATOM 552 C CA . ALA A 1 73 ? 81.710 -5.257 -49.717 1.00 30.36 73 ALA A CA 1
ATOM 553 C C . ALA A 1 73 ? 81.537 -3.757 -49.368 1.00 30.36 73 ALA A C 1
ATOM 555 O O . ALA A 1 73 ? 81.203 -2.942 -50.223 1.00 30.36 73 ALA A O 1
ATOM 556 N N . ARG A 1 74 ? 81.741 -3.419 -48.086 1.00 29.14 74 ARG A N 1
ATOM 557 C CA . ARG A 1 74 ? 82.202 -2.125 -47.512 1.00 29.14 74 ARG A CA 1
ATOM 558 C C . ARG A 1 74 ? 82.133 -0.800 -48.314 1.00 29.14 74 ARG A C 1
ATOM 560 O O . ARG A 1 74 ? 82.656 -0.640 -49.410 1.00 29.14 74 ARG A O 1
ATOM 567 N N . GLN A 1 75 ? 81.703 0.229 -47.579 1.00 33.00 75 GLN A N 1
ATOM 568 C CA . GLN A 1 75 ? 81.809 1.677 -47.843 1.00 33.00 75 GLN A CA 1
ATOM 569 C C . GLN A 1 75 ? 83.218 2.173 -48.260 1.00 33.00 75 GLN A C 1
ATOM 571 O O . GLN A 1 75 ? 84.204 1.775 -47.637 1.00 33.00 75 GLN A O 1
ATOM 576 N N . ALA A 1 76 ? 83.295 3.167 -49.166 1.00 27.70 76 ALA A N 1
ATOM 577 C CA . ALA A 1 76 ? 84.435 4.098 -49.289 1.00 27.70 76 ALA A CA 1
ATOM 578 C C . ALA A 1 76 ? 84.108 5.418 -50.047 1.00 27.70 76 ALA A C 1
ATOM 580 O O . ALA A 1 76 ? 83.276 5.440 -50.947 1.00 27.70 76 ALA A O 1
ATOM 581 N N . SER A 1 77 ? 84.834 6.489 -49.685 1.00 28.58 77 SER A N 1
ATOM 582 C CA . SER A 1 77 ? 85.202 7.697 -50.472 1.00 28.58 77 SER A CA 1
ATOM 583 C C . SER A 1 77 ? 84.156 8.533 -51.252 1.00 28.58 77 SER A C 1
ATOM 585 O O . SER A 1 77 ? 83.900 8.327 -52.434 1.00 28.58 77 SER A O 1
ATOM 587 N N . VAL A 1 78 ? 83.741 9.625 -50.603 1.00 32.78 78 VAL A N 1
ATOM 588 C CA . VAL A 1 78 ? 83.647 11.024 -51.117 1.00 32.78 78 VAL A CA 1
ATOM 589 C C . VAL A 1 78 ? 85.095 11.561 -51.390 1.00 32.78 78 VAL A C 1
ATOM 591 O O . VAL A 1 78 ? 85.984 10.976 -50.760 1.00 32.78 78 VAL A O 1
ATOM 594 N N . PRO A 1 79 ? 85.432 12.591 -52.237 1.00 46.22 79 PRO A N 1
ATOM 595 C CA . PRO A 1 79 ? 84.622 13.704 -52.793 1.00 46.22 79 PRO A CA 1
ATOM 596 C C . PRO A 1 79 ? 84.874 14.165 -54.281 1.00 46.22 79 PRO A C 1
ATOM 598 O O . PRO A 1 79 ? 85.775 13.697 -54.965 1.00 46.22 79 PRO A O 1
ATOM 601 N N . ASP A 1 80 ? 84.138 15.223 -54.670 1.00 28.64 80 ASP A N 1
ATOM 602 C CA . ASP A 1 80 ? 84.545 16.448 -55.423 1.00 28.64 80 ASP A CA 1
ATOM 603 C C . ASP A 1 80 ? 84.637 16.587 -56.975 1.00 28.64 80 ASP A C 1
ATOM 605 O O . ASP A 1 80 ? 84.775 15.651 -57.754 1.00 28.64 80 ASP A O 1
ATOM 609 N N . HIS A 1 81 ? 84.537 17.867 -57.373 1.00 29.52 81 HIS A N 1
ATOM 610 C CA . HIS A 1 81 ? 84.786 18.568 -58.642 1.00 29.52 81 HIS A CA 1
ATOM 611 C C . HIS A 1 81 ? 85.513 17.844 -59.804 1.00 29.52 81 HIS A C 1
ATOM 613 O O . HIS A 1 81 ? 86.689 17.498 -59.697 1.00 29.52 81 HIS A O 1
ATOM 619 N N . ARG A 1 82 ? 84.960 17.984 -61.027 1.00 28.81 82 ARG A N 1
ATOM 620 C CA . ARG A 1 82 ? 85.344 19.083 -61.958 1.00 28.81 82 ARG A CA 1
ATOM 621 C C . ARG A 1 82 ? 84.498 19.158 -63.239 1.00 28.81 82 ARG A C 1
ATOM 623 O O . ARG A 1 82 ? 84.273 18.163 -63.914 1.00 28.81 82 ARG A O 1
ATOM 630 N N . VAL A 1 83 ? 84.174 20.388 -63.649 1.00 45.91 83 VAL A N 1
ATOM 631 C CA . VAL A 1 83 ? 84.012 20.745 -65.073 1.00 45.91 83 VAL A CA 1
ATOM 632 C C . VAL A 1 83 ? 85.411 20.963 -65.660 1.00 45.91 83 VAL A C 1
ATOM 634 O O . VAL A 1 83 ? 86.279 21.508 -64.975 1.00 45.91 83 VAL A O 1
ATOM 637 N N . SER A 1 84 ? 85.664 20.575 -66.913 1.00 31.92 84 SER A N 1
ATOM 638 C CA . SER A 1 84 ? 86.888 20.965 -67.634 1.00 31.92 84 SER A CA 1
ATOM 639 C C . SER A 1 84 ? 86.684 21.035 -69.149 1.00 31.92 84 SER A C 1
ATOM 641 O O . SER A 1 84 ? 86.076 20.155 -69.750 1.00 31.92 84 SER A O 1
ATOM 643 N N . HIS A 1 85 ? 87.216 22.102 -69.753 1.00 32.41 85 HIS A N 1
ATOM 644 C CA . HIS A 1 85 ? 87.378 22.255 -71.202 1.00 32.41 85 HIS A CA 1
ATOM 645 C C . HIS A 1 85 ? 88.459 21.301 -71.747 1.00 32.41 85 HIS A C 1
ATOM 647 O O . HIS A 1 85 ? 89.355 20.898 -71.009 1.00 32.41 85 HIS A O 1
ATOM 653 N N . GLY A 1 86 ? 88.433 21.019 -73.056 1.00 28.58 86 GLY A N 1
ATOM 654 C CA . GLY A 1 86 ? 89.432 20.166 -73.719 1.00 28.58 86 GLY A CA 1
ATOM 655 C C . GLY A 1 86 ? 89.037 19.762 -75.150 1.00 28.58 86 GLY A C 1
ATOM 656 O O . GLY A 1 86 ? 88.793 18.593 -75.393 1.00 28.58 86 GLY A O 1
ATOM 657 N N . MET A 1 87 ? 88.652 20.688 -76.034 1.00 29.39 87 MET A N 1
ATOM 658 C CA . MET A 1 87 ? 89.518 21.505 -76.913 1.00 29.39 87 MET A CA 1
ATOM 659 C C . MET A 1 87 ? 90.083 20.815 -78.173 1.00 29.39 87 MET A C 1
ATOM 661 O O . MET A 1 87 ? 90.839 19.858 -78.098 1.00 29.39 87 MET A O 1
ATOM 665 N N . ALA A 1 88 ? 89.837 21.504 -79.295 1.00 29.72 88 ALA A N 1
ATOM 666 C CA . ALA A 1 88 ? 90.713 21.693 -80.457 1.00 29.72 88 ALA A CA 1
ATOM 667 C C . ALA A 1 88 ? 90.996 20.544 -81.452 1.00 29.72 88 ALA A C 1
ATOM 669 O O . ALA A 1 88 ? 91.849 19.689 -81.237 1.00 29.72 88 ALA A O 1
ATOM 670 N N . GLY A 1 89 ? 90.512 20.764 -82.682 1.00 29.44 89 GLY A N 1
ATOM 671 C CA . GLY A 1 89 ? 91.346 20.634 -83.884 1.00 29.44 89 GLY A CA 1
ATOM 672 C C . GLY A 1 89 ? 90.879 19.633 -84.949 1.00 29.44 89 GLY A C 1
ATOM 673 O O . GLY A 1 89 ? 90.150 18.698 -84.654 1.00 29.44 89 GLY A O 1
ATOM 674 N N . ARG A 1 90 ? 91.306 19.778 -86.210 1.00 31.94 90 ARG A N 1
ATOM 675 C CA . ARG A 1 90 ? 91.898 20.958 -86.884 1.00 31.94 90 ARG A CA 1
ATOM 676 C C . ARG A 1 90 ? 91.887 20.706 -88.401 1.00 31.94 90 ARG A C 1
ATOM 678 O O . ARG A 1 90 ? 92.235 19.600 -88.796 1.00 31.94 90 ARG A O 1
ATOM 685 N N . ASN A 1 91 ? 91.540 21.705 -89.219 1.00 34.41 91 ASN A N 1
ATOM 686 C CA . ASN A 1 91 ? 92.351 22.183 -90.356 1.00 34.41 91 ASN A CA 1
ATOM 687 C C . ASN A 1 91 ? 91.586 23.158 -91.262 1.00 34.41 91 ASN A C 1
ATOM 689 O O . ASN A 1 91 ? 90.367 23.103 -91.396 1.00 34.41 91 ASN A O 1
ATOM 693 N N . GLU A 1 92 ? 92.357 24.051 -91.873 1.00 29.70 92 GLU A N 1
ATOM 694 C CA . GLU A 1 92 ? 91.954 24.985 -92.924 1.00 29.70 92 GLU A CA 1
ATOM 695 C C . GLU A 1 92 ? 92.229 24.376 -94.314 1.00 29.70 92 GLU A C 1
ATOM 697 O O . GLU A 1 92 ? 92.917 23.360 -94.403 1.00 29.70 92 GLU A O 1
ATOM 702 N N . LEU A 1 93 ? 91.708 25.030 -95.365 1.00 35.75 93 LEU A N 1
ATOM 703 C CA . LEU A 1 93 ? 92.154 25.127 -96.778 1.00 35.75 93 LEU A CA 1
ATOM 704 C C . LEU A 1 93 ? 90.880 25.417 -97.610 1.00 35.75 93 LEU A C 1
ATOM 706 O O . LEU A 1 93 ? 89.992 24.577 -97.671 1.00 35.75 93 LEU A O 1
ATOM 710 N N . ALA A 1 94 ? 90.578 26.632 -98.082 1.00 25.25 94 ALA A N 1
ATOM 711 C CA . ALA A 1 94 ? 91.307 27.555 -98.967 1.00 25.25 94 ALA A CA 1
ATOM 712 C C . ALA A 1 94 ? 91.281 27.168 -100.468 1.00 25.25 94 ALA A C 1
ATOM 714 O O . ALA A 1 94 ? 91.451 26.012 -100.828 1.00 25.25 94 ALA A O 1
ATOM 715 N N . MET A 1 95 ? 91.150 28.196 -101.321 1.00 27.30 95 MET A N 1
ATOM 716 C CA . MET A 1 95 ? 91.338 28.217 -102.790 1.00 27.30 95 MET A CA 1
ATOM 717 C C . MET A 1 95 ? 90.270 27.604 -103.731 1.00 27.30 95 MET A C 1
ATOM 719 O O . MET A 1 95 ? 90.398 26.512 -104.266 1.00 27.30 95 MET A O 1
ATOM 723 N N . SER A 1 96 ? 89.285 28.444 -104.069 1.00 28.30 96 SER A N 1
ATOM 724 C CA . SER A 1 96 ? 88.958 28.892 -105.446 1.00 28.30 96 SER A CA 1
ATOM 725 C C . SER A 1 96 ? 89.130 27.966 -106.678 1.00 28.30 96 SER A C 1
ATOM 727 O O . SER A 1 96 ? 90.245 27.724 -107.140 1.00 28.30 96 SER A O 1
ATOM 729 N N . SER A 1 97 ? 88.018 27.720 -107.390 1.00 29.36 97 SER A N 1
ATOM 730 C CA . SER A 1 97 ? 87.926 27.718 -108.873 1.00 29.36 97 SER A CA 1
ATOM 731 C C . SER A 1 97 ? 86.465 27.940 -109.309 1.00 29.36 97 SER A C 1
ATOM 733 O O . SER A 1 97 ? 85.571 27.257 -108.829 1.00 29.36 97 SER A O 1
ATOM 735 N N . ARG A 1 98 ? 86.135 29.032 -110.018 1.00 28.48 98 ARG A N 1
ATOM 736 C CA . ARG A 1 98 ? 86.201 29.233 -111.489 1.00 28.48 98 ARG A CA 1
ATOM 737 C C . ARG A 1 98 ? 85.156 28.455 -112.320 1.00 28.48 98 ARG A C 1
ATOM 739 O O . ARG A 1 98 ? 85.474 27.425 -112.899 1.00 28.48 98 ARG A O 1
ATOM 746 N N . ARG A 1 99 ? 83.971 29.061 -112.477 1.00 32.22 99 ARG A N 1
ATOM 747 C CA . ARG A 1 99 ? 83.115 29.151 -113.691 1.00 32.22 99 ARG A CA 1
ATOM 748 C C . ARG A 1 99 ? 82.351 30.488 -113.547 1.00 32.22 99 ARG A C 1
ATOM 750 O O . ARG A 1 99 ? 81.788 30.683 -112.476 1.00 32.22 99 ARG A O 1
ATOM 757 N N . VAL A 1 100 ? 82.406 31.519 -114.405 1.00 29.25 100 VAL A N 1
ATOM 758 C CA . VAL A 1 100 ? 82.793 31.702 -115.833 1.00 29.25 100 VAL A CA 1
ATOM 759 C C . VAL A 1 100 ? 81.801 31.049 -116.804 1.00 29.25 100 VAL A C 1
ATOM 761 O O . VAL A 1 100 ? 81.457 29.886 -116.600 1.00 29.25 100 VAL A O 1
ATOM 764 N N . GLY A 1 101 ? 81.342 31.804 -117.816 1.00 33.22 101 GLY A N 1
ATOM 765 C CA . GLY A 1 101 ? 80.058 31.598 -118.506 1.00 33.22 101 GLY A CA 1
ATOM 766 C C . GLY A 1 101 ? 78.953 32.406 -117.807 1.00 33.22 101 GLY A C 1
ATOM 767 O O . GLY A 1 101 ? 78.254 31.852 -116.967 1.00 33.22 101 GLY A O 1
ATOM 768 N N . ASP A 1 102 ? 78.866 33.738 -117.889 1.00 31.81 102 ASP A N 1
ATOM 769 C CA . ASP A 1 102 ? 78.848 34.653 -119.051 1.00 31.81 102 ASP A CA 1
ATOM 770 C C . ASP A 1 102 ? 77.580 34.537 -119.904 1.00 31.81 102 ASP A C 1
ATOM 772 O O . ASP A 1 102 ? 77.421 33.581 -120.654 1.00 31.81 102 ASP A O 1
ATOM 776 N N . ASP A 1 103 ? 76.721 35.563 -119.832 1.00 31.36 103 ASP A N 1
ATOM 777 C CA . ASP A 1 103 ? 75.715 35.836 -120.862 1.00 31.36 103 ASP A CA 1
ATOM 778 C C . ASP A 1 103 ? 75.362 37.340 -120.911 1.00 31.36 103 ASP A C 1
ATOM 780 O O . ASP A 1 103 ? 74.602 37.875 -120.096 1.00 31.36 103 ASP A O 1
ATOM 784 N N . LYS A 1 104 ? 75.991 38.067 -121.843 1.00 34.56 104 LYS A N 1
ATOM 785 C CA . LYS A 1 104 ? 75.676 39.464 -122.193 1.00 34.56 104 LYS A CA 1
ATOM 786 C C . LYS A 1 104 ? 76.004 39.690 -123.676 1.00 34.56 104 LYS A C 1
ATOM 788 O O . LYS A 1 104 ? 77.179 39.635 -124.039 1.00 34.56 104 LYS A O 1
ATOM 793 N N . PRO A 1 105 ? 75.018 39.976 -124.544 1.00 38.19 105 PRO A N 1
ATOM 794 C CA . PRO A 1 105 ? 75.254 40.055 -125.982 1.00 38.19 105 PRO A CA 1
ATOM 795 C C . PRO A 1 105 ? 75.968 41.357 -126.372 1.00 38.19 105 PRO A C 1
ATOM 797 O O . PRO A 1 105 ? 75.369 42.435 -126.387 1.00 38.19 105 PRO A O 1
ATOM 800 N N . ILE A 1 106 ? 77.244 41.257 -126.750 1.00 35.78 106 ILE A N 1
ATOM 801 C CA . ILE A 1 106 ? 77.966 42.349 -127.413 1.00 35.78 106 ILE A CA 1
ATOM 802 C C . ILE A 1 106 ? 77.589 42.344 -128.897 1.00 35.78 106 ILE A C 1
ATOM 804 O O . ILE A 1 106 ? 77.965 41.447 -129.647 1.00 35.78 106 ILE A O 1
ATOM 808 N N . ARG A 1 107 ? 76.872 43.382 -129.341 1.00 34.41 107 ARG A N 1
ATOM 809 C CA . ARG A 1 107 ? 76.752 43.692 -130.771 1.00 34.41 107 ARG A CA 1
ATOM 810 C C . ARG A 1 107 ? 78.079 44.265 -131.260 1.00 34.41 107 ARG A C 1
ATOM 812 O O . ARG A 1 107 ? 78.452 45.356 -130.835 1.00 34.41 107 ARG A O 1
ATOM 819 N N . LEU A 1 108 ? 78.739 43.583 -132.191 1.00 34.00 108 LEU A N 1
ATOM 820 C CA . LEU A 1 108 ? 79.826 44.159 -132.982 1.00 34.00 108 LEU A CA 1
ATOM 821 C C . LEU A 1 108 ? 79.519 44.003 -134.475 1.00 34.00 108 LEU A C 1
ATOM 823 O O . LEU A 1 108 ? 78.967 42.998 -134.918 1.00 34.00 108 LEU A O 1
ATOM 827 N N . VAL A 1 109 ? 79.766 45.087 -135.204 1.00 34.22 109 VAL A N 1
ATOM 828 C CA . VAL A 1 109 ? 79.227 45.375 -136.538 1.00 34.22 109 VAL A CA 1
ATOM 829 C C . VAL A 1 109 ? 79.838 44.463 -137.607 1.00 34.22 109 VAL A C 1
ATOM 831 O O . VAL A 1 109 ? 81.033 44.184 -137.584 1.00 34.22 109 VAL A O 1
ATOM 834 N N . GLN A 1 110 ? 79.015 44.037 -138.569 1.00 32.72 110 GLN A N 1
ATOM 835 C CA . GLN A 1 110 ? 79.460 43.302 -139.756 1.00 32.72 110 GLN A CA 1
ATOM 836 C C . GLN A 1 110 ? 80.428 44.157 -140.589 1.00 32.72 110 GLN A C 1
ATOM 838 O O . GLN A 1 110 ? 80.093 45.281 -140.966 1.00 32.72 110 GLN A O 1
ATOM 843 N N . ALA A 1 111 ? 81.602 43.618 -140.921 1.00 30.36 111 ALA A N 1
ATOM 844 C CA . ALA A 1 111 ? 82.483 44.232 -141.911 1.00 30.36 111 ALA A CA 1
ATOM 845 C C . ALA A 1 111 ? 81.891 44.083 -143.328 1.00 30.36 111 ALA A C 1
ATOM 847 O O . ALA A 1 111 ? 81.303 43.056 -143.665 1.00 30.36 111 ALA A O 1
ATOM 848 N N . VAL A 1 112 ? 82.024 45.140 -144.132 1.00 33.31 112 VAL A N 1
ATOM 849 C CA . VAL A 1 112 ? 81.364 45.328 -145.436 1.00 33.31 112 VAL A CA 1
ATOM 850 C C . VAL A 1 112 ? 81.819 44.317 -146.497 1.00 33.31 112 VAL A C 1
ATOM 852 O O . VAL A 1 112 ? 83.004 44.020 -146.621 1.00 33.31 112 VAL A O 1
ATOM 855 N N . THR A 1 113 ? 80.878 43.865 -147.331 1.00 35.53 113 THR A N 1
ATOM 856 C CA . THR A 1 113 ? 81.141 43.099 -148.559 1.00 35.53 113 THR A CA 1
ATOM 857 C C . THR A 1 113 ? 81.417 44.008 -149.767 1.00 35.53 113 THR A C 1
ATOM 859 O O . THR A 1 113 ? 80.481 44.545 -150.357 1.00 35.53 113 THR A O 1
ATOM 862 N N . THR A 1 114 ? 82.684 44.099 -150.168 1.00 33.34 114 THR A N 1
ATOM 863 C CA . THR A 1 114 ? 83.226 44.550 -151.475 1.00 33.34 114 THR A CA 1
ATOM 864 C C . THR A 1 114 ? 84.638 43.952 -151.573 1.00 33.34 114 THR A C 1
ATOM 866 O O . THR A 1 114 ? 85.298 43.860 -150.542 1.00 33.34 114 THR A O 1
ATOM 869 N N . ASP A 1 115 ? 85.179 43.499 -152.702 1.00 27.23 115 ASP A N 1
ATOM 870 C CA . ASP A 1 115 ? 84.838 43.693 -154.123 1.00 27.23 115 ASP A CA 1
ATOM 871 C C . ASP A 1 115 ? 84.982 42.322 -154.841 1.00 27.23 115 ASP A C 1
ATOM 873 O O . ASP A 1 115 ? 85.807 41.500 -154.448 1.00 27.23 115 ASP A O 1
ATOM 877 N N . ARG A 1 116 ? 84.082 41.888 -155.733 1.00 28.23 116 ARG A N 1
ATOM 878 C CA . ARG A 1 116 ? 84.121 42.130 -157.193 1.00 28.23 116 ARG A CA 1
ATOM 879 C C . ARG A 1 116 ? 85.530 41.955 -157.787 1.00 28.23 116 ARG A C 1
ATOM 881 O O . ARG A 1 116 ? 86.408 42.773 -157.560 1.00 28.23 116 ARG A O 1
ATOM 888 N N . GLY A 1 117 ? 85.741 40.860 -158.518 1.00 29.50 117 GLY A N 1
ATOM 889 C CA . GLY A 1 117 ? 87.063 40.490 -159.038 1.00 29.50 117 GLY A CA 1
ATOM 890 C C . GLY A 1 117 ? 87.343 40.957 -160.467 1.00 29.50 117 GLY A C 1
ATOM 891 O O . GLY A 1 117 ? 86.511 41.604 -161.096 1.00 29.50 117 GLY A O 1
ATOM 892 N N . GLU A 1 118 ? 88.482 40.506 -160.991 1.00 28.97 118 GLU A N 1
ATOM 893 C CA . GLU A 1 118 ? 88.820 40.439 -162.419 1.00 28.97 118 GLU A CA 1
ATOM 894 C C . GLU A 1 118 ? 89.495 39.076 -162.704 1.00 28.97 118 GLU A C 1
ATOM 896 O O . GLU A 1 118 ? 90.178 38.545 -161.822 1.00 28.97 118 GLU A O 1
ATOM 901 N N . PRO A 1 119 ? 89.322 38.476 -163.898 1.00 47.69 119 PRO A N 1
ATOM 902 C CA . PRO A 1 119 ? 89.953 37.210 -164.264 1.00 47.69 119 PRO A CA 1
ATOM 903 C C . PRO A 1 119 ? 91.243 37.435 -165.069 1.00 47.69 119 PRO A C 1
ATOM 905 O O . PRO A 1 119 ? 91.209 38.057 -166.130 1.00 47.69 119 PRO A O 1
ATOM 908 N N . GLN A 1 120 ? 92.374 36.863 -164.641 1.00 29.97 120 GLN A N 1
ATOM 909 C CA . GLN A 1 120 ? 93.612 36.904 -165.431 1.00 29.97 120 GLN A CA 1
ATOM 910 C C . GLN A 1 120 ? 94.192 35.516 -165.725 1.00 29.97 120 GLN A C 1
ATOM 912 O O . GLN A 1 120 ? 94.832 34.884 -164.894 1.00 29.97 120 GLN A O 1
ATOM 917 N N . GLN A 1 121 ? 93.963 35.119 -166.981 1.00 29.75 121 GLN A N 1
ATOM 918 C CA . GLN A 1 121 ? 94.927 34.488 -167.888 1.00 29.75 121 GLN A CA 1
ATOM 919 C C . GLN A 1 121 ? 95.561 33.155 -167.462 1.00 29.75 121 GLN A C 1
ATOM 921 O O . GLN A 1 121 ? 96.525 33.092 -166.708 1.00 29.75 121 GLN A O 1
ATOM 926 N N . SER A 1 122 ? 95.125 32.090 -168.137 1.00 39.12 122 SER A N 1
ATOM 927 C CA . SER A 1 122 ? 96.023 30.993 -168.502 1.00 39.12 122 SER A CA 1
ATOM 928 C C . SER A 1 122 ? 96.989 31.461 -169.598 1.00 39.12 122 SER A C 1
ATOM 930 O O . SER A 1 122 ? 96.516 31.973 -170.616 1.00 39.12 122 SER A O 1
ATOM 932 N N . PRO A 1 123 ? 98.300 31.219 -169.456 1.00 41.75 123 PRO A N 1
ATOM 933 C CA . PRO A 1 123 ? 99.192 31.045 -170.590 1.00 41.75 123 PRO A CA 1
ATOM 934 C C . PRO A 1 123 ? 99.602 29.572 -170.757 1.00 41.75 123 PRO A C 1
ATOM 936 O O . PRO A 1 123 ? 99.879 28.857 -169.798 1.00 41.75 123 PRO A O 1
ATOM 939 N N . GLU A 1 124 ? 99.585 29.168 -172.020 1.00 29.20 124 GLU A N 1
ATOM 940 C CA . GLU A 1 124 ? 100.286 28.075 -172.704 1.00 29.20 124 GLU A CA 1
ATOM 941 C C . GLU A 1 124 ? 101.128 27.068 -171.886 1.00 29.20 124 GLU A C 1
ATOM 943 O O . GLU A 1 124 ? 102.121 27.390 -171.234 1.00 29.20 124 GLU A O 1
ATOM 948 N N . LEU A 1 125 ? 100.780 25.789 -172.070 1.00 42.41 125 LEU A N 1
ATOM 949 C CA . LEU A 1 125 ? 101.681 24.650 -171.894 1.00 42.41 125 LEU A CA 1
ATOM 950 C C . LEU A 1 125 ? 102.824 24.720 -172.919 1.00 42.41 125 LEU A C 1
ATOM 952 O O . LEU A 1 125 ? 102.548 24.674 -174.111 1.00 42.41 125 LEU A O 1
ATOM 956 N N . GLU A 1 126 ? 104.070 24.723 -172.447 1.00 33.44 126 GLU A N 1
ATOM 957 C CA . GLU A 1 126 ? 105.256 24.149 -173.108 1.00 33.44 126 GLU A CA 1
ATOM 958 C C . GLU A 1 126 ? 106.293 23.786 -172.003 1.00 33.44 126 GLU A C 1
ATOM 960 O O . GLU A 1 126 ? 106.093 24.142 -170.833 1.00 33.44 126 GLU A O 1
ATOM 965 N N . PRO A 1 127 ? 107.315 22.947 -172.264 1.00 52.66 127 PRO A N 1
ATOM 966 C CA . PRO A 1 127 ? 107.611 21.852 -171.337 1.00 52.66 127 PRO A CA 1
ATOM 967 C C . PRO A 1 127 ? 108.506 22.204 -170.141 1.00 52.66 127 PRO A C 1
ATOM 969 O O . PRO A 1 127 ? 109.680 22.551 -170.277 1.00 52.66 127 PRO A O 1
ATOM 972 N N . ARG A 1 128 ? 107.998 21.918 -168.936 1.00 47.69 128 ARG A N 1
ATOM 973 C CA . ARG A 1 128 ? 108.840 21.636 -167.763 1.00 47.69 128 ARG A CA 1
ATOM 974 C C . ARG A 1 128 ? 109.490 20.256 -167.898 1.00 47.69 128 ARG A C 1
ATOM 976 O O . ARG A 1 128 ? 108.815 19.274 -168.199 1.00 47.69 128 ARG A O 1
ATOM 983 N N . GLY A 1 129 ? 110.789 20.177 -167.606 1.00 52.84 129 GLY A N 1
ATOM 984 C CA . GLY A 1 129 ? 111.518 18.908 -167.520 1.00 52.84 129 GLY A CA 1
ATOM 985 C C . GLY A 1 129 ? 111.010 17.993 -166.388 1.00 52.84 129 GLY A C 1
ATOM 986 O O . GLY A 1 129 ? 110.387 18.473 -165.435 1.00 52.84 129 GLY A O 1
ATOM 987 N N . PRO A 1 130 ? 111.294 16.677 -166.456 1.00 59.31 130 PRO A N 1
ATOM 988 C CA . PRO A 1 130 ? 110.673 15.657 -165.598 1.00 59.31 130 PRO A CA 1
ATOM 989 C C . PRO A 1 130 ? 110.965 15.812 -164.095 1.00 59.31 130 PRO A C 1
ATOM 991 O O . PRO A 1 130 ? 110.220 15.299 -163.263 1.00 59.31 130 PRO A O 1
ATOM 994 N N . GLU A 1 131 ? 112.025 16.532 -163.732 1.00 61.00 131 GLU A N 1
ATOM 995 C CA . GLU A 1 131 ? 112.458 16.733 -162.345 1.00 61.00 131 GLU A CA 1
ATOM 996 C C . GLU A 1 131 ? 111.472 17.597 -161.538 1.00 61.00 131 GLU A C 1
ATOM 998 O O . GLU A 1 131 ? 111.216 17.306 -160.369 1.00 61.00 131 GLU A O 1
ATOM 1003 N N . ALA A 1 132 ? 110.845 18.603 -162.163 1.00 61.62 132 ALA A N 1
ATOM 1004 C CA . ALA A 1 132 ? 109.890 19.490 -161.489 1.00 61.62 132 ALA A CA 1
ATOM 1005 C C . ALA A 1 132 ? 108.642 18.730 -161.000 1.00 61.62 132 ALA A C 1
ATOM 1007 O O . ALA A 1 132 ? 108.227 18.880 -159.850 1.00 61.62 132 ALA A O 1
ATOM 1008 N N . LEU A 1 133 ? 108.106 17.846 -161.850 1.00 67.62 133 LEU A N 1
ATOM 1009 C CA . LEU A 1 133 ? 106.953 16.999 -161.529 1.00 67.62 133 LEU A CA 1
ATOM 1010 C C . LEU A 1 133 ? 107.260 16.002 -160.399 1.00 67.62 133 LEU A C 1
ATOM 1012 O O . LEU A 1 133 ? 106.358 15.622 -159.656 1.00 67.62 133 LEU A O 1
ATOM 1016 N N . SER A 1 134 ? 108.524 15.597 -160.235 1.00 69.94 134 SER A N 1
ATOM 1017 C CA . SER A 1 134 ? 108.954 14.720 -159.139 1.00 69.94 134 SER A CA 1
ATOM 1018 C C . SER A 1 134 ? 108.861 15.424 -157.778 1.00 69.94 134 SER A C 1
ATOM 1020 O O . SER A 1 134 ? 108.314 14.863 -156.826 1.00 69.94 134 SER A O 1
ATOM 1022 N N . CYS A 1 135 ? 109.312 16.682 -157.695 1.00 70.19 135 CYS A N 1
ATOM 1023 C CA . CYS A 1 135 ? 109.172 17.503 -156.489 1.00 70.19 135 CYS A CA 1
ATOM 1024 C C . CYS A 1 135 ? 107.702 17.804 -156.165 1.00 70.19 135 CYS A C 1
ATOM 1026 O O . CYS A 1 135 ? 107.284 17.637 -155.021 1.00 70.19 135 CYS A O 1
ATOM 1028 N N . GLU A 1 136 ? 106.896 18.180 -157.161 1.00 75.38 136 GLU A N 1
ATOM 1029 C CA . GLU A 1 136 ? 105.466 18.465 -156.966 1.00 75.38 136 GLU A CA 1
ATOM 1030 C C . GLU A 1 136 ? 104.693 17.213 -156.507 1.00 75.38 136 GLU A C 1
ATOM 1032 O O . GLU A 1 136 ? 103.895 17.288 -155.572 1.00 75.38 136 GLU A O 1
ATOM 1037 N N . LEU A 1 137 ? 105.010 16.034 -157.058 1.00 81.56 137 LEU A N 1
ATOM 1038 C CA . LEU A 1 137 ? 104.465 14.752 -156.597 1.00 81.56 137 LEU A CA 1
ATOM 1039 C C . LEU A 1 137 ? 104.931 14.383 -155.176 1.00 81.56 137 LEU A C 1
ATOM 1041 O O . LEU A 1 137 ? 104.173 13.769 -154.425 1.00 81.56 137 LEU A O 1
ATOM 1045 N N . SER A 1 138 ? 106.169 14.719 -154.800 1.00 81.38 138 SER A N 1
ATOM 1046 C CA . SER A 1 138 ? 106.692 14.472 -153.450 1.00 81.38 138 SER A CA 1
ATOM 1047 C C . SER A 1 138 ? 106.011 15.360 -152.408 1.00 81.38 138 SER A C 1
ATOM 1049 O O . SER A 1 138 ? 105.632 14.866 -151.346 1.00 81.38 138 SER A O 1
ATOM 1051 N N . ASN A 1 139 ? 105.795 16.638 -152.728 1.00 81.00 139 ASN A N 1
ATOM 1052 C CA . ASN A 1 139 ? 105.081 17.575 -151.864 1.00 81.00 139 ASN A CA 1
ATOM 1053 C C . ASN A 1 139 ? 103.621 17.141 -151.693 1.00 81.00 139 ASN A C 1
ATOM 1055 O O . ASN A 1 139 ? 103.195 16.915 -150.568 1.00 81.00 139 ASN A O 1
ATOM 1059 N N . ALA A 1 140 ? 102.905 16.852 -152.787 1.00 81.19 140 ALA A N 1
ATOM 1060 C CA . ALA A 1 140 ? 101.524 16.368 -152.716 1.00 81.19 140 ALA A CA 1
ATOM 1061 C C . ALA A 1 140 ? 101.377 15.069 -151.893 1.00 81.19 140 ALA A C 1
ATOM 1063 O O . ALA A 1 140 ? 100.392 14.894 -151.178 1.00 81.19 140 ALA A O 1
ATOM 1064 N N . LYS A 1 141 ? 102.362 14.159 -151.937 1.00 83.38 141 LYS A N 1
ATOM 1065 C CA . LYS A 1 141 ? 102.397 12.968 -151.065 1.00 83.38 141 LYS A CA 1
ATOM 1066 C C . LYS A 1 141 ? 102.616 13.319 -149.592 1.00 83.38 141 LYS A C 1
ATOM 1068 O O . LYS A 1 141 ? 102.018 12.675 -148.733 1.00 83.38 141 LYS A O 1
ATOM 1073 N N . HIS A 1 142 ? 103.456 14.311 -149.298 1.00 84.25 142 HIS A N 1
ATOM 1074 C CA . HIS A 1 142 ? 103.665 14.802 -147.937 1.00 84.25 142 HIS A CA 1
ATOM 1075 C C . HIS A 1 142 ? 102.408 15.499 -147.399 1.00 84.25 142 HIS A C 1
ATOM 1077 O O . HIS A 1 142 ? 101.974 15.186 -146.295 1.00 84.25 142 HIS A O 1
ATOM 1083 N N . ASP A 1 143 ? 101.758 16.335 -148.207 1.00 82.38 143 ASP A N 1
ATOM 1084 C CA . ASP A 1 143 ? 100.511 17.022 -147.858 1.00 82.38 143 ASP A CA 1
ATOM 1085 C C . ASP A 1 143 ? 99.360 16.031 -147.626 1.00 82.38 143 ASP A C 1
ATOM 1087 O O . ASP A 1 143 ? 98.623 16.161 -146.652 1.00 82.38 143 ASP A O 1
ATOM 1091 N N . ILE A 1 144 ? 99.239 14.979 -148.447 1.00 83.94 144 ILE A N 1
ATOM 1092 C CA . ILE A 1 144 ? 98.279 13.886 -148.212 1.00 83.94 144 ILE A CA 1
ATOM 1093 C C . ILE A 1 144 ? 98.581 13.162 -146.892 1.00 83.94 144 ILE A C 1
ATOM 1095 O O . ILE A 1 144 ? 97.652 12.876 -146.140 1.00 83.94 144 ILE A O 1
ATOM 1099 N N . ALA A 1 145 ? 99.851 12.896 -146.571 1.00 83.94 145 ALA A N 1
ATOM 1100 C CA . ALA A 1 145 ? 100.228 12.275 -145.300 1.00 83.94 145 ALA A CA 1
ATOM 1101 C C . ALA A 1 145 ? 99.953 13.193 -144.090 1.00 83.94 145 ALA A C 1
ATOM 1103 O O . ALA A 1 145 ? 99.502 12.714 -143.050 1.00 83.94 145 ALA A O 1
ATOM 1104 N N . LEU A 1 146 ? 100.158 14.508 -144.228 1.00 84.38 146 LEU A N 1
ATOM 1105 C CA . LEU A 1 146 ? 99.807 15.503 -143.210 1.00 84.38 146 LEU A CA 1
ATOM 1106 C C . LEU A 1 146 ? 98.289 15.610 -143.021 1.00 84.38 146 LEU A C 1
ATOM 1108 O O . LEU A 1 146 ? 97.825 15.618 -141.886 1.00 84.38 146 LEU A O 1
ATOM 1112 N N . LEU A 1 147 ? 97.504 15.624 -144.102 1.00 84.38 147 LEU A N 1
ATOM 1113 C CA . LEU A 1 147 ? 96.039 15.630 -144.043 1.00 84.38 147 LEU A CA 1
ATOM 1114 C C . LEU A 1 147 ? 95.479 14.328 -143.450 1.00 84.38 147 LEU A C 1
ATOM 1116 O O . LEU A 1 147 ? 94.524 14.380 -142.682 1.00 84.38 147 LEU A O 1
ATOM 1120 N N . GLN A 1 148 ? 96.090 13.175 -143.738 1.00 86.00 148 GLN A N 1
ATOM 1121 C CA . GLN A 1 148 ? 95.759 11.900 -143.088 1.00 86.00 148 GLN A CA 1
ATOM 1122 C C . GLN A 1 148 ? 96.115 11.907 -141.595 1.00 86.00 148 GLN A C 1
ATOM 1124 O O . GLN A 1 148 ? 95.336 11.409 -140.785 1.00 86.00 148 GLN A O 1
ATOM 1129 N N . GLY A 1 149 ? 97.248 12.508 -141.217 1.00 86.44 149 GLY A N 1
ATOM 1130 C CA . GLY A 1 149 ? 97.619 12.722 -139.817 1.00 86.44 149 GLY A CA 1
ATOM 1131 C C . GLY A 1 149 ? 96.628 13.632 -139.087 1.00 86.44 149 GLY A C 1
ATOM 1132 O O . GLY A 1 149 ? 96.133 13.266 -138.027 1.00 86.44 149 GLY A O 1
ATOM 1133 N N . LEU A 1 150 ? 96.273 14.775 -139.680 1.00 85.81 150 LEU A N 1
ATOM 1134 C CA . LEU A 1 150 ? 95.286 15.710 -139.131 1.00 85.81 150 LEU A CA 1
ATOM 1135 C C . LEU A 1 150 ? 93.892 15.081 -139.024 1.00 85.81 150 LEU A C 1
ATOM 1137 O O . LEU A 1 150 ? 93.237 15.257 -138.003 1.00 85.81 150 LEU A O 1
ATOM 1141 N N . ALA A 1 151 ? 93.452 14.310 -140.023 1.00 83.94 151 ALA A N 1
ATOM 1142 C CA . ALA A 1 151 ? 92.202 13.554 -139.949 1.00 83.94 151 ALA A CA 1
ATOM 1143 C C . ALA A 1 151 ? 92.232 12.531 -138.801 1.00 83.94 151 ALA A C 1
ATOM 1145 O O . ALA A 1 151 ? 91.305 12.487 -138.002 1.00 83.94 151 ALA A O 1
ATOM 1146 N N . GLN A 1 152 ? 93.330 11.783 -138.646 1.00 88.00 152 GLN A N 1
ATOM 1147 C CA . GLN A 1 152 ? 93.487 10.837 -137.541 1.00 88.00 152 GLN A CA 1
ATOM 1148 C C . GLN A 1 152 ? 93.541 11.527 -136.163 1.00 88.00 152 GLN A C 1
ATOM 1150 O O . GLN A 1 152 ? 93.032 10.970 -135.191 1.00 88.00 152 GLN A O 1
ATOM 1155 N N . GLU A 1 153 ? 94.119 12.726 -136.048 1.00 88.06 153 GLU A N 1
ATOM 1156 C CA . GLU A 1 153 ? 94.052 13.522 -134.813 1.00 88.06 153 GLU A CA 1
ATOM 1157 C C . GLU A 1 153 ? 92.650 14.099 -134.560 1.00 88.06 153 GLU A C 1
ATOM 1159 O O . GLU A 1 153 ? 92.229 14.160 -133.408 1.00 88.06 153 GLU A O 1
ATOM 1164 N N . HIS A 1 154 ? 91.885 14.445 -135.600 1.00 89.00 154 HIS A N 1
ATOM 1165 C CA . HIS A 1 154 ? 90.472 14.813 -135.459 1.00 89.00 154 HIS A CA 1
ATOM 1166 C C . HIS A 1 154 ? 89.609 13.624 -135.007 1.00 89.00 154 HIS A C 1
ATOM 1168 O O . HIS A 1 154 ? 88.851 13.777 -134.052 1.00 89.00 154 HIS A O 1
ATOM 1174 N N . ASP A 1 155 ? 89.781 12.434 -135.593 1.00 90.44 155 ASP A N 1
ATOM 1175 C CA . ASP A 1 155 ? 89.099 11.205 -135.158 1.00 90.44 155 ASP A CA 1
ATOM 1176 C C . ASP A 1 155 ? 89.429 10.874 -133.689 1.00 90.44 155 ASP A C 1
ATOM 1178 O O . ASP A 1 155 ? 88.550 10.499 -132.909 1.00 90.44 155 ASP A O 1
ATOM 1182 N N . ARG A 1 156 ? 90.700 11.036 -133.285 1.00 90.88 156 ARG A N 1
ATOM 1183 C CA . ARG A 1 156 ? 91.153 10.872 -131.890 1.00 90.88 156 ARG A CA 1
ATOM 1184 C C . ARG A 1 156 ? 90.538 11.919 -130.967 1.00 90.88 156 ARG A C 1
ATOM 1186 O O . ARG A 1 156 ? 90.101 11.568 -129.873 1.00 90.88 156 ARG A O 1
ATOM 1193 N N . ALA A 1 157 ? 90.494 13.182 -131.386 1.00 89.44 157 ALA A N 1
ATOM 1194 C CA . ALA A 1 157 ? 89.885 14.261 -130.619 1.00 89.44 157 ALA A CA 1
ATOM 1195 C C . ALA A 1 157 ? 88.381 14.027 -130.424 1.00 89.44 157 ALA A C 1
ATOM 1197 O O . ALA A 1 157 ? 87.908 14.122 -129.294 1.00 89.44 157 ALA A O 1
ATOM 1198 N N . GLU A 1 158 ? 87.645 13.630 -131.468 1.00 92.25 158 GLU A N 1
ATOM 1199 C CA . GLU A 1 158 ? 86.218 13.319 -131.348 1.00 92.25 158 GLU A CA 1
ATOM 1200 C C . GLU A 1 158 ? 85.987 12.101 -130.441 1.00 92.25 158 GLU A C 1
ATOM 1202 O O . GLU A 1 158 ? 85.141 12.151 -129.551 1.00 92.25 158 GLU A O 1
ATOM 1207 N N . GLN A 1 159 ? 86.786 11.035 -130.569 1.00 92.06 159 GLN A N 1
ATOM 1208 C CA . GLN A 1 159 ? 86.723 9.882 -129.658 1.00 92.06 159 GLN A CA 1
ATOM 1209 C C . GLN A 1 159 ? 86.992 10.279 -128.197 1.00 92.06 159 GLN A C 1
ATOM 1211 O O . GLN A 1 159 ? 86.316 9.784 -127.293 1.00 92.06 159 GLN A O 1
ATOM 1216 N N . LEU A 1 160 ? 87.934 11.194 -127.947 1.00 92.31 160 LEU A N 1
ATOM 1217 C CA . LEU A 1 160 ? 88.211 11.723 -126.609 1.00 92.31 160 LEU A CA 1
ATOM 1218 C C . LEU A 1 160 ? 87.087 12.634 -126.096 1.00 92.31 160 LEU A C 1
ATOM 1220 O O . LEU A 1 160 ? 86.732 12.535 -124.923 1.00 92.31 160 LEU A O 1
ATOM 1224 N N . GLU A 1 161 ? 86.476 13.471 -126.936 1.00 91.88 161 GLU A N 1
ATOM 1225 C CA . GLU A 1 161 ? 85.305 14.272 -126.556 1.00 91.88 161 GLU A CA 1
ATOM 1226 C C . GLU A 1 161 ? 84.083 13.395 -126.262 1.00 91.88 161 GLU A C 1
ATOM 1228 O O . GLU A 1 161 ? 83.417 13.596 -125.244 1.00 91.88 161 GLU A O 1
ATOM 1233 N N . GLN A 1 162 ? 83.822 12.372 -127.081 1.00 92.00 162 GLN A N 1
ATOM 1234 C CA . GLN A 1 162 ? 82.771 11.384 -126.842 1.00 92.00 162 GLN A CA 1
ATOM 1235 C C . GLN A 1 162 ? 83.027 10.600 -125.543 1.00 92.00 162 GLN A C 1
ATOM 1237 O O . GLN A 1 162 ? 82.107 10.453 -124.735 1.00 92.00 162 GLN A O 1
ATOM 1242 N N . ALA A 1 163 ? 84.267 10.167 -125.285 1.00 92.75 163 ALA A N 1
ATOM 1243 C CA . ALA A 1 163 ? 84.649 9.479 -124.050 1.00 92.75 163 ALA A CA 1
ATOM 1244 C C . ALA A 1 163 ? 84.542 10.385 -122.810 1.00 92.75 163 ALA A C 1
ATOM 1246 O O . ALA A 1 163 ? 84.034 9.956 -121.775 1.00 92.75 163 ALA A O 1
ATOM 1247 N N . LEU A 1 164 ? 84.940 11.658 -122.907 1.00 92.56 164 LEU A N 1
ATOM 1248 C CA . LEU A 1 164 ? 84.757 12.647 -121.839 1.00 92.56 164 LEU A CA 1
ATOM 1249 C C . LEU A 1 164 ? 83.276 12.979 -121.616 1.00 92.56 164 LEU A C 1
ATOM 1251 O O . LEU A 1 164 ? 82.863 13.192 -120.477 1.00 92.56 164 LEU A O 1
ATOM 1255 N N . ALA A 1 165 ? 82.455 12.999 -122.667 1.00 92.38 165 ALA A N 1
ATOM 1256 C CA . ALA A 1 165 ? 81.012 13.174 -122.556 1.00 92.38 165 ALA A CA 1
ATOM 1257 C C . ALA A 1 165 ? 80.318 11.930 -121.970 1.00 92.38 165 ALA A C 1
ATOM 1259 O O . ALA A 1 165 ? 79.322 12.073 -121.264 1.00 92.38 165 ALA A O 1
ATOM 1260 N N . ALA A 1 166 ? 80.817 10.719 -122.232 1.00 93.50 166 ALA A N 1
ATOM 1261 C CA . ALA A 1 166 ? 80.372 9.497 -121.562 1.00 93.50 166 ALA A CA 1
ATOM 1262 C C . ALA A 1 166 ? 80.743 9.537 -120.071 1.00 93.50 166 ALA A C 1
ATOM 1264 O O . ALA A 1 166 ? 79.850 9.528 -119.230 1.00 93.50 166 ALA A O 1
ATOM 1265 N N . ALA A 1 167 ? 82.021 9.757 -119.747 1.00 92.31 167 ALA A N 1
ATOM 1266 C CA . ALA A 1 167 ? 82.502 9.854 -118.369 1.00 92.31 167 ALA A CA 1
ATOM 1267 C C . ALA A 1 167 ? 81.798 10.958 -117.555 1.00 92.31 167 ALA A C 1
ATOM 1269 O O . ALA A 1 167 ? 81.539 10.773 -116.369 1.00 92.31 167 ALA A O 1
ATOM 1270 N N . ARG A 1 168 ? 81.433 12.092 -118.177 1.00 93.94 168 ARG A N 1
ATOM 1271 C CA . ARG A 1 168 ? 80.579 13.111 -117.538 1.00 93.94 168 ARG A CA 1
ATOM 1272 C C . ARG A 1 168 ? 79.186 12.572 -117.221 1.00 93.94 168 ARG A C 1
ATOM 1274 O O . ARG A 1 168 ? 78.775 12.685 -116.076 1.00 93.94 168 ARG A O 1
ATOM 1281 N N . ARG A 1 169 ? 78.501 11.930 -118.176 1.00 94.38 169 ARG A N 1
ATOM 1282 C CA . ARG A 1 169 ? 77.182 11.311 -117.933 1.00 94.38 169 ARG A CA 1
ATOM 1283 C C . ARG A 1 169 ? 77.243 10.225 -116.858 1.00 94.38 169 ARG A C 1
ATOM 1285 O O . ARG A 1 169 ? 76.318 10.135 -116.058 1.00 94.38 169 ARG A O 1
ATOM 1292 N N . ASP A 1 170 ? 78.323 9.449 -116.800 1.00 94.12 170 ASP A N 1
ATOM 1293 C CA . ASP A 1 170 ? 78.534 8.439 -115.759 1.00 94.12 170 ASP A CA 1
ATOM 1294 C C . ASP A 1 170 ? 78.751 9.081 -114.380 1.00 94.12 170 ASP A C 1
ATOM 1296 O O . ASP A 1 170 ? 78.182 8.617 -113.394 1.00 94.12 170 ASP A O 1
ATOM 1300 N N . VAL A 1 171 ? 79.509 10.181 -114.297 1.00 92.94 171 VAL A N 1
ATOM 1301 C CA . VAL A 1 171 ? 79.674 10.966 -113.059 1.00 92.94 171 VAL A CA 1
ATOM 1302 C C . VAL A 1 171 ? 78.369 11.654 -112.649 1.00 92.94 171 VAL A C 1
ATOM 1304 O O . VAL A 1 171 ? 78.030 11.646 -111.466 1.00 92.94 171 VAL A O 1
ATOM 1307 N N . ASP A 1 172 ? 77.598 12.195 -113.593 1.00 93.44 172 ASP A N 1
ATOM 1308 C CA . ASP A 1 172 ? 76.284 12.798 -113.339 1.00 93.44 172 ASP A CA 1
ATOM 1309 C C . ASP A 1 172 ? 75.284 11.736 -112.841 1.00 93.44 172 ASP A C 1
ATOM 1311 O O . ASP A 1 172 ? 74.550 11.966 -111.877 1.00 93.44 172 ASP A O 1
ATOM 1315 N N . ALA A 1 173 ? 75.300 10.534 -113.429 1.00 92.94 173 ALA A N 1
ATOM 1316 C CA . ALA A 1 173 ? 74.492 9.393 -113.002 1.00 92.94 173 ALA A CA 1
ATOM 1317 C C . ALA A 1 173 ? 74.914 8.864 -111.620 1.00 92.94 173 ALA A C 1
ATOM 1319 O O . ALA A 1 173 ? 74.053 8.627 -110.773 1.00 92.94 173 ALA A O 1
ATOM 1320 N N . GLN A 1 174 ? 76.217 8.733 -111.349 1.00 91.50 174 GLN A N 1
ATOM 1321 C CA . GLN A 1 174 ? 76.733 8.376 -110.021 1.00 91.50 174 GLN A CA 1
ATOM 1322 C C . GLN A 1 174 ? 76.381 9.441 -108.975 1.00 91.50 174 GLN A C 1
ATOM 1324 O O . GLN A 1 174 ? 75.983 9.091 -107.868 1.00 91.50 174 GLN A O 1
ATOM 1329 N N . THR A 1 175 ? 76.436 10.726 -109.331 1.00 92.69 175 THR A N 1
ATOM 1330 C CA . THR A 1 175 ? 76.023 11.836 -108.456 1.00 92.69 175 THR A CA 1
ATOM 1331 C C . THR A 1 175 ? 74.519 11.779 -108.172 1.00 92.69 175 THR A C 1
ATOM 1333 O O . THR A 1 175 ? 74.110 11.913 -107.021 1.00 92.69 175 THR A O 1
ATOM 1336 N N . ALA A 1 176 ? 73.683 11.495 -109.176 1.00 92.31 176 ALA A N 1
ATOM 1337 C CA . ALA A 1 176 ? 72.241 11.322 -108.996 1.00 92.31 176 ALA A CA 1
ATOM 1338 C C . ALA A 1 176 ? 71.882 10.070 -108.169 1.00 92.31 176 ALA A C 1
ATOM 1340 O O . ALA A 1 176 ? 70.912 10.091 -107.412 1.00 92.31 176 ALA A O 1
ATOM 1341 N N . LEU A 1 177 ? 72.658 8.986 -108.282 1.00 92.31 177 LEU A N 1
ATOM 1342 C CA . LEU A 1 177 ? 72.511 7.791 -107.443 1.00 92.31 177 LEU A CA 1
ATOM 1343 C C . LEU A 1 177 ? 72.978 8.046 -106.004 1.00 92.31 177 LEU A C 1
ATOM 1345 O O . LEU A 1 177 ? 72.295 7.631 -105.073 1.00 92.31 177 LEU A O 1
ATOM 1349 N N . ALA A 1 178 ? 74.080 8.772 -105.806 1.00 88.75 178 ALA A N 1
ATOM 1350 C CA . ALA A 1 178 ? 74.556 9.177 -104.485 1.00 88.75 178 ALA A CA 1
ATOM 1351 C C . ALA A 1 178 ? 73.566 10.124 -103.785 1.00 88.75 178 ALA A C 1
ATOM 1353 O O . ALA A 1 178 ? 73.302 9.953 -102.596 1.00 88.75 178 ALA A O 1
ATOM 1354 N N . ALA A 1 179 ? 72.963 11.063 -104.526 1.00 91.88 179 ALA A N 1
ATOM 1355 C CA . ALA A 1 179 ? 71.888 11.919 -104.029 1.00 91.88 179 ALA A CA 1
ATOM 1356 C C . ALA A 1 179 ? 70.686 11.080 -103.564 1.00 91.88 179 ALA A C 1
ATOM 1358 O O . ALA A 1 179 ? 70.332 11.143 -102.389 1.00 91.88 179 ALA A O 1
ATOM 1359 N N . LYS A 1 180 ? 70.152 10.199 -104.426 1.00 93.62 180 LYS A N 1
ATOM 1360 C CA . LYS A 1 180 ? 69.051 9.282 -104.071 1.00 93.62 180 LYS A CA 1
ATOM 1361 C C . LYS A 1 180 ? 69.371 8.411 -102.858 1.00 93.62 180 LYS A C 1
ATOM 1363 O O . LYS A 1 180 ? 68.553 8.320 -101.954 1.00 93.62 180 LYS A O 1
ATOM 1368 N N . ALA A 1 181 ? 70.568 7.828 -102.793 1.00 91.88 181 ALA A N 1
ATOM 1369 C CA . ALA A 1 181 ? 70.997 7.045 -101.638 1.00 91.88 181 ALA A CA 1
ATOM 1370 C C . ALA A 1 181 ? 71.071 7.901 -100.359 1.00 91.88 181 ALA A C 1
ATOM 1372 O O . ALA A 1 181 ? 70.715 7.427 -99.282 1.00 91.88 181 ALA A O 1
ATOM 1373 N N . SER A 1 182 ? 71.483 9.171 -100.455 1.00 89.88 182 SER A N 1
ATOM 1374 C CA . SER A 1 182 ? 71.476 10.094 -99.314 1.00 89.88 182 SER A CA 1
ATOM 1375 C C . SER A 1 182 ? 70.060 10.500 -98.882 1.00 89.88 182 SER A C 1
ATOM 1377 O O . SER A 1 182 ? 69.802 10.565 -97.680 1.00 89.88 182 SER A O 1
ATOM 1379 N N . ASP A 1 183 ? 69.127 10.668 -99.826 1.00 93.75 183 ASP A N 1
ATOM 1380 C CA . ASP A 1 183 ? 67.706 10.927 -99.558 1.00 93.75 183 ASP A CA 1
ATOM 1381 C C . ASP A 1 183 ? 67.017 9.700 -98.935 1.00 93.75 183 ASP A C 1
ATOM 1383 O O . ASP A 1 183 ? 66.257 9.831 -97.976 1.00 93.75 183 ASP A O 1
ATOM 1387 N N . GLU A 1 184 ? 67.326 8.490 -99.413 1.00 93.31 184 GLU A N 1
ATOM 1388 C CA . GLU A 1 184 ? 66.858 7.223 -98.839 1.00 93.31 184 GLU A CA 1
ATOM 1389 C C . GLU A 1 184 ? 67.404 7.016 -97.419 1.00 93.31 184 GLU A C 1
ATOM 1391 O O . GLU A 1 184 ? 66.639 6.697 -96.507 1.00 93.31 184 GLU A O 1
ATOM 1396 N N . ILE A 1 185 ? 68.695 7.275 -97.182 1.00 91.75 185 ILE A N 1
ATOM 1397 C CA . ILE A 1 185 ? 69.299 7.236 -95.840 1.00 91.75 185 ILE A CA 1
ATOM 1398 C C . ILE A 1 185 ? 68.668 8.295 -94.923 1.00 91.75 185 ILE A C 1
ATOM 1400 O O . ILE A 1 185 ? 68.393 8.004 -93.756 1.00 91.75 185 ILE A O 1
ATOM 1404 N N . ALA A 1 186 ? 68.388 9.502 -95.424 1.00 92.44 186 ALA A N 1
ATOM 1405 C CA . ALA A 1 186 ? 67.698 10.543 -94.665 1.00 92.44 186 ALA A CA 1
ATOM 1406 C C . ALA A 1 186 ? 66.245 10.151 -94.336 1.00 92.44 186 ALA A C 1
ATOM 1408 O O . ALA A 1 186 ? 65.801 10.344 -93.203 1.00 92.44 186 ALA A O 1
ATOM 1409 N N . GLY A 1 187 ? 65.522 9.550 -95.285 1.00 92.06 187 GLY A N 1
ATOM 1410 C CA . GLY A 1 187 ? 64.166 9.034 -95.100 1.00 92.06 187 GLY A CA 1
ATOM 1411 C C . GLY A 1 187 ? 64.107 7.888 -94.088 1.00 92.06 187 GLY A C 1
ATOM 1412 O O . GLY A 1 187 ? 63.298 7.929 -93.161 1.00 92.06 187 GLY A O 1
ATOM 1413 N N . LEU A 1 188 ? 65.011 6.909 -94.196 1.00 92.69 188 LEU A N 1
ATOM 1414 C CA . LEU A 1 188 ? 65.150 5.808 -93.237 1.00 92.69 188 LEU A CA 1
ATOM 1415 C C . LEU A 1 188 ? 65.544 6.311 -91.844 1.00 92.69 188 LEU A C 1
ATOM 1417 O O . LEU A 1 188 ? 64.998 5.836 -90.848 1.00 92.69 188 LEU A O 1
ATOM 1421 N N . LYS A 1 189 ? 66.434 7.308 -91.755 1.00 93.12 189 LYS A N 1
ATOM 1422 C CA . LYS A 1 189 ? 66.782 7.957 -90.485 1.00 93.12 189 LYS A CA 1
ATOM 1423 C C . LYS A 1 189 ? 65.567 8.647 -89.862 1.00 93.12 189 LYS A C 1
ATOM 1425 O O . LYS A 1 189 ? 65.281 8.392 -88.696 1.00 93.12 189 LYS A O 1
ATOM 1430 N N . GLN A 1 190 ? 64.814 9.443 -90.626 1.00 92.94 190 GLN A N 1
ATOM 1431 C CA . GLN A 1 190 ? 63.588 10.077 -90.129 1.00 92.94 190 GLN A CA 1
ATOM 1432 C C . GLN A 1 190 ? 62.527 9.050 -89.713 1.00 92.94 190 GLN A C 1
ATOM 1434 O O . GLN A 1 190 ? 61.863 9.249 -88.701 1.00 92.94 190 GLN A O 1
ATOM 1439 N N . ALA A 1 191 ? 62.367 7.949 -90.452 1.00 91.19 191 ALA A N 1
ATOM 1440 C CA . ALA A 1 191 ? 61.445 6.874 -90.089 1.00 91.19 191 ALA A CA 1
ATOM 1441 C C . ALA A 1 191 ? 61.869 6.175 -88.783 1.00 91.19 191 ALA A C 1
ATOM 1443 O O . ALA A 1 191 ? 61.034 5.940 -87.912 1.00 91.19 191 ALA A O 1
ATOM 1444 N N . ALA A 1 192 ? 63.167 5.911 -88.602 1.00 90.56 192 ALA A N 1
ATOM 1445 C CA . ALA A 1 192 ? 63.709 5.347 -87.368 1.00 90.56 192 ALA A CA 1
ATOM 1446 C C . ALA A 1 192 ? 63.614 6.319 -86.176 1.00 90.56 192 ALA A C 1
ATOM 1448 O O . ALA A 1 192 ? 63.386 5.886 -85.048 1.00 90.56 192 ALA A O 1
ATOM 1449 N N . GLU A 1 193 ? 63.766 7.625 -86.403 1.00 94.62 193 GLU A N 1
ATOM 1450 C CA . GLU A 1 193 ? 63.587 8.659 -85.378 1.00 94.62 193 GLU A CA 1
ATOM 1451 C C . GLU A 1 193 ? 62.109 8.803 -84.980 1.00 94.62 193 GLU A C 1
ATOM 1453 O O . GLU A 1 193 ? 61.814 8.795 -83.786 1.00 94.62 193 GLU A O 1
ATOM 1458 N N . ARG A 1 194 ? 61.172 8.806 -85.940 1.00 93.38 194 ARG A N 1
ATOM 1459 C CA . ARG A 1 194 ? 59.721 8.781 -85.665 1.00 93.38 194 ARG A CA 1
ATOM 1460 C C . ARG A 1 194 ? 59.308 7.524 -84.905 1.00 93.38 194 ARG A C 1
ATOM 1462 O O . ARG A 1 194 ? 58.739 7.646 -83.829 1.00 93.38 194 ARG A O 1
ATOM 1469 N N . GLY A 1 195 ? 59.698 6.336 -85.370 1.00 92.19 195 GLY A N 1
ATOM 1470 C CA . GLY A 1 195 ? 59.387 5.074 -84.687 1.00 92.19 195 GLY A CA 1
ATOM 1471 C C . GLY A 1 195 ? 59.974 4.979 -83.270 1.00 92.19 195 GLY A C 1
ATOM 1472 O O . GLY A 1 195 ? 59.373 4.357 -82.394 1.00 92.19 195 GLY A O 1
ATOM 1473 N N . ARG A 1 196 ? 61.116 5.633 -83.001 1.00 92.25 196 ARG A N 1
ATOM 1474 C CA . ARG A 1 196 ? 61.664 5.782 -81.639 1.00 92.25 196 ARG A CA 1
ATOM 1475 C C . ARG A 1 196 ? 60.825 6.720 -80.775 1.00 92.25 196 ARG A C 1
ATOM 1477 O O . ARG A 1 196 ? 60.564 6.366 -79.630 1.00 92.25 196 ARG A O 1
ATOM 1484 N N . VAL A 1 197 ? 60.399 7.869 -81.305 1.00 95.12 197 VAL A N 1
ATOM 1485 C CA . VAL A 1 197 ? 59.515 8.811 -80.595 1.00 95.12 197 VAL A CA 1
ATOM 1486 C C . VAL A 1 197 ? 58.161 8.161 -80.310 1.00 95.12 197 VAL A C 1
ATOM 1488 O O . VAL A 1 197 ? 57.771 8.092 -79.155 1.00 95.12 197 VAL A O 1
ATOM 1491 N N . GLU A 1 198 ? 57.515 7.549 -81.302 1.00 93.62 198 GLU A N 1
ATOM 1492 C CA . GLU A 1 198 ? 56.250 6.813 -81.146 1.00 93.62 198 GLU A CA 1
ATOM 1493 C C . GLU A 1 198 ? 56.358 5.681 -80.104 1.00 93.62 198 GLU A C 1
ATOM 1495 O O . GLU A 1 198 ? 55.460 5.488 -79.281 1.00 93.62 198 GLU A O 1
ATOM 1500 N N . SER A 1 199 ? 57.488 4.961 -80.076 1.00 90.19 199 SER A N 1
ATOM 1501 C CA . SER A 1 199 ? 57.765 3.946 -79.049 1.00 90.19 199 SER A CA 1
ATOM 1502 C C . SER A 1 199 ? 57.973 4.556 -77.658 1.00 90.19 199 SER A C 1
ATOM 1504 O O . SER A 1 199 ? 57.506 3.998 -76.665 1.00 90.19 199 SER A O 1
ATOM 1506 N N . GLN A 1 200 ? 58.664 5.695 -77.566 1.00 95.12 200 GLN A N 1
ATOM 1507 C CA . GLN A 1 200 ? 58.904 6.412 -76.313 1.00 95.12 200 GLN A CA 1
ATOM 1508 C C . GLN A 1 200 ? 57.610 7.019 -75.753 1.00 95.12 200 GLN A C 1
ATOM 1510 O O . GLN A 1 200 ? 57.355 6.888 -74.556 1.00 95.12 200 GLN A O 1
ATOM 1515 N N . ASP A 1 201 ? 56.776 7.608 -76.606 1.00 95.69 201 ASP A N 1
ATOM 1516 C CA . ASP A 1 201 ? 55.476 8.179 -76.254 1.00 95.69 201 ASP A CA 1
ATOM 1517 C C . ASP A 1 201 ? 54.498 7.082 -75.818 1.00 95.69 201 ASP A C 1
ATOM 1519 O O . ASP A 1 201 ? 53.818 7.235 -74.806 1.00 95.69 201 ASP A O 1
ATOM 1523 N N . SER A 1 202 ? 54.490 5.930 -76.498 1.00 94.94 202 SER A N 1
ATOM 1524 C CA . SER A 1 202 ? 53.732 4.744 -76.074 1.00 94.94 202 SER A CA 1
ATOM 1525 C C . SER A 1 202 ? 54.197 4.228 -74.705 1.00 94.94 202 SER A C 1
ATOM 1527 O O . SER A 1 202 ? 53.380 4.010 -73.807 1.00 94.94 202 SER A O 1
ATOM 1529 N N . LEU A 1 203 ? 55.512 4.109 -74.479 1.00 96.12 203 LEU A N 1
ATOM 1530 C CA . LEU A 1 203 ? 56.065 3.731 -73.172 1.00 96.12 203 LEU A CA 1
ATOM 1531 C C . LEU A 1 203 ? 55.732 4.756 -72.077 1.00 96.12 203 LEU A C 1
ATOM 1533 O O . LEU A 1 203 ? 55.440 4.361 -70.946 1.00 96.12 203 LEU A O 1
ATOM 1537 N N . GLN A 1 204 ? 55.732 6.052 -72.393 1.00 95.50 204 GLN A N 1
ATOM 1538 C CA . GLN A 1 204 ? 55.341 7.091 -71.444 1.00 95.50 204 GLN A CA 1
ATOM 1539 C C . GLN A 1 204 ? 53.834 7.063 -71.165 1.00 95.50 204 GLN A C 1
ATOM 1541 O O . GLN A 1 204 ? 53.440 7.132 -70.007 1.00 95.50 204 GLN A O 1
ATOM 1546 N N . GLN A 1 205 ? 52.989 6.836 -72.172 1.00 96.19 205 GLN A N 1
ATOM 1547 C CA . GLN A 1 205 ? 51.547 6.659 -71.995 1.00 96.19 205 GLN A CA 1
ATOM 1548 C C . GLN A 1 205 ? 51.227 5.451 -71.097 1.00 96.19 205 GLN A C 1
ATOM 1550 O O . GLN A 1 205 ? 50.322 5.529 -70.263 1.00 96.19 205 GLN A O 1
ATOM 1555 N N . GLN A 1 206 ? 51.976 4.347 -71.215 1.00 95.94 206 GLN A N 1
ATOM 1556 C CA . GLN A 1 206 ? 51.830 3.198 -70.312 1.00 95.94 206 GLN A CA 1
ATOM 1557 C C . GLN A 1 206 ? 52.298 3.519 -68.883 1.00 95.94 206 GLN A C 1
ATOM 1559 O O . GLN A 1 206 ? 51.633 3.109 -67.934 1.00 95.94 206 GLN A O 1
ATOM 1564 N N . ARG A 1 207 ? 53.381 4.292 -68.705 1.00 96.31 207 ARG A N 1
ATOM 1565 C CA . ARG A 1 207 ? 53.826 4.778 -67.380 1.00 96.31 207 ARG A CA 1
ATOM 1566 C C . ARG A 1 207 ? 52.801 5.708 -66.734 1.00 96.31 207 ARG A C 1
ATOM 1568 O O . ARG A 1 207 ? 52.434 5.495 -65.584 1.00 96.31 207 ARG A O 1
ATOM 1575 N N . ASP A 1 208 ? 52.285 6.679 -67.479 1.00 96.88 208 ASP A N 1
ATOM 1576 C CA . ASP A 1 208 ? 51.248 7.603 -67.015 1.00 96.88 208 ASP A CA 1
ATOM 1577 C C . ASP A 1 208 ? 49.953 6.856 -66.664 1.00 96.88 208 ASP A C 1
ATOM 1579 O O . ASP A 1 208 ? 49.269 7.200 -65.699 1.00 96.88 208 ASP A O 1
ATOM 1583 N N . ARG A 1 209 ? 49.610 5.807 -67.424 1.00 97.44 209 ARG A N 1
ATOM 1584 C CA . ARG A 1 209 ? 48.482 4.919 -67.120 1.00 97.44 209 ARG A CA 1
ATOM 1585 C C . ARG A 1 209 ? 48.732 4.092 -65.858 1.00 97.44 209 ARG A C 1
ATOM 1587 O O . ARG A 1 209 ? 47.819 3.988 -65.043 1.00 97.44 209 ARG A O 1
ATOM 1594 N N . ALA A 1 210 ? 49.930 3.537 -65.682 1.00 95.88 210 ALA A N 1
ATOM 1595 C CA . ALA A 1 210 ? 50.309 2.798 -64.479 1.00 95.88 210 ALA A CA 1
ATOM 1596 C C . ALA A 1 210 ? 50.239 3.697 -63.236 1.00 95.88 210 ALA A C 1
ATOM 1598 O O . ALA A 1 210 ? 49.524 3.364 -62.298 1.00 95.88 210 ALA A O 1
ATOM 1599 N N . ALA A 1 211 ? 50.833 4.893 -63.281 1.00 96.19 211 ALA A N 1
ATOM 1600 C CA . ALA A 1 211 ? 50.784 5.863 -62.186 1.00 96.19 211 ALA A CA 1
ATOM 1601 C C . ALA A 1 211 ? 49.343 6.278 -61.818 1.00 96.19 211 ALA A C 1
ATOM 1603 O O . ALA A 1 211 ? 49.016 6.408 -60.639 1.00 96.19 211 ALA A O 1
ATOM 1604 N N . ARG A 1 212 ? 48.443 6.435 -62.802 1.00 96.56 212 ARG A N 1
ATOM 1605 C CA . ARG A 1 212 ? 47.008 6.682 -62.543 1.00 96.56 212 ARG A CA 1
ATOM 1606 C C . ARG A 1 212 ? 46.313 5.486 -61.883 1.00 96.56 212 ARG A C 1
ATOM 1608 O O . ARG A 1 212 ? 45.449 5.692 -61.037 1.00 96.56 212 ARG A O 1
ATOM 1615 N N . LEU A 1 213 ? 46.671 4.254 -62.254 1.00 96.50 213 LEU A N 1
ATOM 1616 C CA . LEU A 1 213 ? 46.131 3.038 -61.635 1.00 96.50 213 LEU A CA 1
ATOM 1617 C C . LEU A 1 213 ? 46.665 2.841 -60.209 1.00 96.50 213 LEU A C 1
ATOM 1619 O O . LEU A 1 213 ? 45.883 2.534 -59.318 1.00 96.50 213 LEU A O 1
ATOM 1623 N N . GLU A 1 214 ? 47.951 3.094 -59.967 1.00 96.50 214 GLU A N 1
ATOM 1624 C CA . GLU A 1 214 ? 48.560 3.097 -58.629 1.00 96.50 214 GLU A CA 1
ATOM 1625 C C . GLU A 1 214 ? 47.899 4.140 -57.717 1.00 96.50 214 GLU A C 1
ATOM 1627 O O . GLU A 1 214 ? 47.542 3.830 -56.581 1.00 96.50 214 GLU A O 1
ATOM 1632 N N . GLN A 1 215 ? 47.653 5.353 -58.224 1.00 96.94 215 GLN A N 1
ATOM 1633 C CA . GLN A 1 215 ? 46.908 6.387 -57.499 1.00 96.94 215 GLN A CA 1
ATOM 1634 C C . GLN A 1 215 ? 45.463 5.959 -57.209 1.00 96.94 215 GLN A C 1
ATOM 1636 O O . GLN A 1 215 ? 45.005 6.121 -56.079 1.00 96.94 215 GLN A O 1
ATOM 1641 N N . ALA A 1 216 ? 44.755 5.375 -58.181 1.00 96.75 216 ALA A N 1
ATOM 1642 C CA . ALA A 1 216 ? 43.389 4.887 -57.990 1.00 96.75 216 ALA A CA 1
ATOM 1643 C C . ALA A 1 216 ? 43.310 3.745 -56.960 1.00 96.75 216 ALA A C 1
ATOM 1645 O O . ALA A 1 216 ? 42.427 3.756 -56.105 1.00 96.75 216 ALA A O 1
ATOM 1646 N N . LEU A 1 217 ? 44.262 2.805 -56.981 1.00 96.94 217 LEU A N 1
ATOM 1647 C CA . LEU A 1 217 ? 44.382 1.749 -55.971 1.00 96.94 217 LEU A CA 1
ATOM 1648 C C . LEU A 1 217 ? 44.713 2.331 -54.590 1.00 96.94 217 LEU A C 1
ATOM 1650 O O . LEU A 1 217 ? 44.098 1.945 -53.601 1.00 96.94 217 LEU A O 1
ATOM 1654 N N . ALA A 1 218 ? 45.621 3.306 -54.504 1.00 96.44 218 ALA A N 1
ATOM 1655 C CA . ALA A 1 218 ? 45.956 3.975 -53.247 1.00 96.44 218 ALA A CA 1
ATOM 1656 C C . ALA A 1 218 ? 44.807 4.836 -52.684 1.00 96.44 218 ALA A C 1
ATOM 1658 O O . ALA A 1 218 ? 44.776 5.096 -51.481 1.00 96.44 218 ALA A O 1
ATOM 1659 N N . VAL A 1 219 ? 43.869 5.300 -53.515 1.00 97.38 219 VAL A N 1
ATOM 1660 C CA . VAL A 1 219 ? 42.604 5.898 -53.054 1.00 97.38 219 VAL A CA 1
ATOM 1661 C C . VAL A 1 219 ? 41.662 4.797 -52.563 1.00 97.38 219 VAL A C 1
ATOM 1663 O O . VAL A 1 219 ? 41.281 4.824 -51.399 1.00 97.38 219 VAL A O 1
ATOM 1666 N N . ALA A 1 220 ? 41.408 3.763 -53.371 1.00 95.44 220 ALA A N 1
ATOM 1667 C CA . ALA A 1 220 ? 40.522 2.656 -53.003 1.00 95.44 220 ALA A CA 1
ATOM 1668 C C . ALA A 1 220 ? 40.944 1.932 -51.707 1.00 95.44 220 ALA A C 1
ATOM 1670 O O . ALA A 1 220 ? 40.091 1.560 -50.905 1.00 95.44 220 ALA A O 1
ATOM 1671 N N . HIS A 1 221 ? 42.248 1.769 -51.452 1.00 96.62 221 HIS A N 1
ATOM 1672 C CA . HIS A 1 221 ? 42.746 1.213 -50.189 1.00 96.62 221 HIS A CA 1
ATOM 1673 C C . HIS A 1 221 ? 42.443 2.114 -48.983 1.00 96.62 221 HIS A C 1
ATOM 1675 O O . HIS A 1 221 ? 42.032 1.597 -47.947 1.00 96.62 221 HIS A O 1
ATOM 1681 N N . ARG A 1 222 ? 42.579 3.443 -49.116 1.00 97.44 222 ARG A N 1
ATOM 1682 C CA . ARG A 1 222 ? 42.200 4.395 -48.055 1.00 97.44 222 ARG A CA 1
ATOM 1683 C C . ARG A 1 222 ? 40.693 4.416 -47.836 1.00 97.44 222 ARG A C 1
ATOM 1685 O O . ARG A 1 222 ? 40.254 4.451 -46.694 1.00 97.44 222 ARG A O 1
ATOM 1692 N N . ASP A 1 223 ? 39.902 4.341 -48.904 1.00 97.12 223 ASP A N 1
ATOM 1693 C CA . ASP A 1 223 ? 38.446 4.258 -48.797 1.00 97.12 223 ASP A CA 1
ATOM 1694 C C . ASP A 1 223 ? 38.029 2.977 -48.056 1.00 97.12 223 ASP A C 1
ATOM 1696 O O . ASP A 1 223 ? 37.205 3.038 -47.148 1.00 97.12 223 ASP A O 1
ATOM 1700 N N . VAL A 1 224 ? 38.647 1.827 -48.356 1.00 96.81 224 VAL A N 1
ATOM 1701 C CA . VAL A 1 224 ? 38.419 0.565 -47.626 1.00 96.81 224 VAL A CA 1
ATOM 1702 C C . VAL A 1 224 ? 38.873 0.653 -46.162 1.00 96.81 224 VAL A C 1
ATOM 1704 O O . VAL A 1 224 ? 38.168 0.159 -45.284 1.00 96.81 224 VAL A O 1
ATOM 1707 N N . GLU A 1 225 ? 39.995 1.308 -45.860 1.00 97.25 225 GLU A N 1
ATOM 1708 C CA . GLU A 1 225 ? 40.466 1.548 -44.485 1.00 97.25 225 GLU A CA 1
ATOM 1709 C C . GLU A 1 225 ? 39.492 2.447 -43.694 1.00 97.25 225 GLU A C 1
ATOM 1711 O O . GLU A 1 225 ? 39.120 2.138 -42.557 1.00 97.25 225 GLU A O 1
ATOM 1716 N N . ILE A 1 226 ? 38.985 3.512 -44.322 1.00 97.00 226 ILE A N 1
ATOM 1717 C CA . ILE A 1 226 ? 37.948 4.387 -43.759 1.00 97.00 226 ILE A CA 1
ATOM 1718 C C . ILE A 1 226 ? 36.650 3.601 -43.530 1.00 97.00 226 ILE A C 1
ATOM 1720 O O . ILE A 1 226 ? 36.108 3.638 -42.429 1.00 97.00 226 ILE A O 1
ATOM 1724 N N . GLN A 1 227 ? 36.170 2.827 -44.508 1.00 95.12 227 GLN A N 1
ATOM 1725 C CA . GLN A 1 227 ? 34.971 1.995 -44.336 1.00 95.12 227 GLN A CA 1
ATOM 1726 C C . GLN A 1 227 ? 35.157 0.931 -43.243 1.00 95.12 227 GLN A C 1
ATOM 1728 O O . GLN A 1 227 ? 34.233 0.681 -42.473 1.00 95.12 227 GLN A O 1
ATOM 1733 N N . THR A 1 228 ? 36.354 0.352 -43.106 1.00 95.62 228 THR A N 1
ATOM 1734 C CA . THR A 1 228 ? 36.665 -0.625 -42.049 1.00 95.62 228 THR A CA 1
ATOM 1735 C C . THR A 1 228 ? 36.650 0.023 -40.663 1.00 95.62 228 THR A C 1
ATOM 1737 O O . THR A 1 228 ? 36.061 -0.525 -39.733 1.00 95.62 228 THR A O 1
ATOM 1740 N N . THR A 1 229 ? 37.235 1.215 -40.509 1.00 97.00 229 THR A N 1
ATOM 1741 C CA . THR A 1 229 ? 37.217 1.942 -39.225 1.00 97.00 229 THR A CA 1
ATOM 1742 C C . THR A 1 229 ? 35.835 2.505 -38.875 1.00 97.00 229 THR A C 1
ATOM 1744 O O . THR A 1 229 ? 35.479 2.538 -37.697 1.00 97.00 229 THR A O 1
ATOM 1747 N N . LEU A 1 230 ? 35.020 2.881 -39.866 1.00 96.00 230 LEU A N 1
ATOM 1748 C CA . LEU A 1 230 ? 33.610 3.237 -39.666 1.00 96.00 230 LEU A CA 1
ATOM 1749 C C . LEU A 1 230 ? 32.760 2.019 -39.274 1.00 96.00 230 LEU A C 1
ATOM 1751 O O . LEU A 1 230 ? 31.957 2.122 -38.351 1.00 96.00 230 LEU A O 1
ATOM 1755 N N . ALA A 1 231 ? 32.964 0.859 -39.907 1.00 94.25 231 ALA A N 1
ATOM 1756 C CA . ALA A 1 231 ? 32.280 -0.382 -39.546 1.00 94.25 231 ALA A CA 1
ATOM 1757 C C . ALA A 1 231 ? 32.646 -0.855 -38.127 1.00 94.25 231 ALA A C 1
ATOM 1759 O O . ALA A 1 231 ? 31.763 -1.272 -37.378 1.00 94.25 231 ALA A O 1
ATOM 1760 N N . ALA A 1 232 ? 33.919 -0.725 -37.731 1.00 95.62 232 ALA A N 1
ATOM 1761 C CA . ALA A 1 232 ? 34.365 -0.989 -36.364 1.00 95.62 232 ALA A CA 1
ATOM 1762 C C . ALA A 1 232 ? 33.640 -0.079 -35.357 1.00 95.62 232 ALA A C 1
ATOM 1764 O O . ALA A 1 232 ? 32.966 -0.589 -34.463 1.00 95.62 232 ALA A O 1
ATOM 1765 N N . ARG A 1 233 ? 33.654 1.246 -35.571 1.00 96.31 233 ARG A N 1
ATOM 1766 C CA . ARG A 1 233 ? 32.935 2.211 -34.715 1.00 96.31 233 ARG A CA 1
ATOM 1767 C C . ARG A 1 233 ? 31.437 1.930 -34.632 1.00 96.31 233 ARG A C 1
ATOM 1769 O O . ARG A 1 233 ? 30.889 1.935 -33.540 1.00 96.31 233 ARG A O 1
ATOM 1776 N N . ALA A 1 234 ? 30.785 1.618 -35.752 1.00 95.75 234 ALA A N 1
ATOM 1777 C CA . ALA A 1 234 ? 29.373 1.242 -35.755 1.00 95.75 234 ALA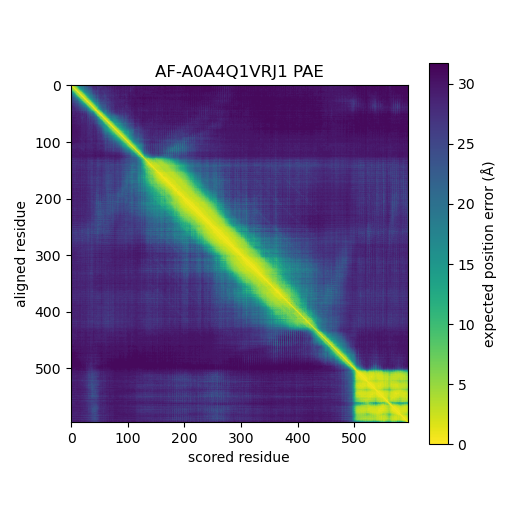 A CA 1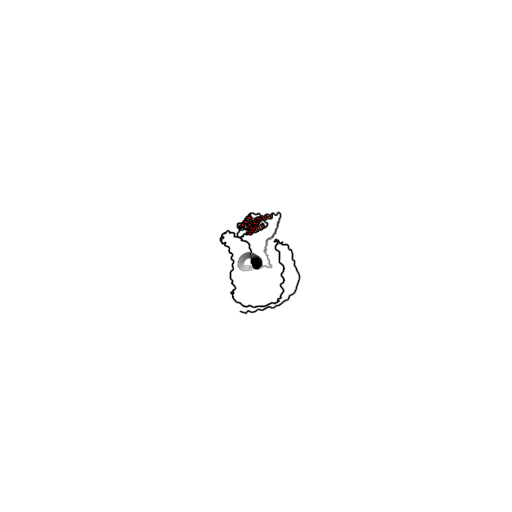
ATOM 1778 C C . ALA A 1 234 ? 29.113 -0.047 -34.947 1.00 95.75 234 ALA A C 1
ATOM 1780 O O . ALA A 1 234 ? 28.077 -0.169 -34.294 1.00 95.75 234 ALA A O 1
ATOM 1781 N N . SER A 1 235 ? 30.052 -1.002 -34.945 1.00 95.25 235 SER A N 1
ATOM 1782 C CA . SER A 1 235 ? 29.957 -2.198 -34.100 1.00 95.25 235 SER A CA 1
ATOM 1783 C C . SER A 1 235 ? 30.182 -1.897 -32.610 1.00 95.25 235 SER A C 1
ATOM 1785 O O . SER A 1 235 ? 29.459 -2.449 -31.779 1.00 95.25 235 SER A O 1
ATOM 1787 N N . ASP A 1 236 ? 31.083 -0.965 -32.277 1.00 96.44 236 ASP A N 1
ATOM 1788 C CA . ASP A 1 236 ? 31.310 -0.479 -30.909 1.00 96.44 236 ASP A CA 1
ATOM 1789 C C . ASP A 1 236 ? 30.097 0.302 -30.378 1.00 96.44 236 ASP A C 1
ATOM 1791 O O . ASP A 1 236 ? 29.662 0.084 -29.249 1.00 96.44 236 ASP A O 1
ATOM 1795 N N . GLU A 1 237 ? 29.496 1.171 -31.196 1.00 96.62 237 GLU A N 1
ATOM 1796 C CA . GLU A 1 237 ? 28.260 1.900 -30.878 1.00 96.62 237 GLU A CA 1
ATOM 1797 C C . GLU A 1 237 ? 27.091 0.930 -30.639 1.00 96.62 237 GLU A C 1
ATOM 1799 O O . GLU A 1 237 ? 26.368 1.054 -29.650 1.00 96.62 237 GLU A O 1
ATOM 1804 N N . VAL A 1 238 ? 26.938 -0.100 -31.480 1.00 96.00 238 VAL A N 1
ATOM 1805 C CA . VAL A 1 238 ? 25.937 -1.163 -31.276 1.00 96.00 238 VAL A CA 1
ATOM 1806 C C . VAL A 1 238 ? 26.226 -1.989 -30.015 1.00 96.00 238 VAL A C 1
ATOM 1808 O O . VAL A 1 238 ? 25.281 -2.416 -29.349 1.00 96.00 238 VAL A O 1
ATOM 1811 N N . ALA A 1 239 ? 27.492 -2.211 -29.651 1.00 95.19 239 ALA A N 1
ATOM 1812 C CA . ALA A 1 239 ? 27.857 -2.880 -28.402 1.00 95.19 239 ALA A CA 1
ATOM 1813 C C . ALA A 1 239 ? 27.529 -2.013 -27.171 1.00 95.19 239 ALA A C 1
ATOM 1815 O O . ALA A 1 239 ? 26.915 -2.510 -26.228 1.00 95.19 239 ALA A O 1
ATOM 1816 N N . GLN A 1 240 ? 27.844 -0.714 -27.207 1.00 94.56 240 GLN A N 1
ATOM 1817 C CA . GLN A 1 240 ? 27.506 0.240 -26.144 1.00 94.56 240 GLN A CA 1
ATOM 1818 C C . GLN A 1 240 ? 25.989 0.385 -25.968 1.00 94.56 240 GLN A C 1
ATOM 1820 O O . GLN A 1 240 ? 25.498 0.354 -24.842 1.00 94.56 240 GLN A O 1
ATOM 1825 N N . LEU A 1 241 ? 25.226 0.472 -27.064 1.00 95.00 241 LEU A N 1
ATOM 1826 C CA . LEU A 1 241 ? 23.762 0.535 -27.020 1.00 95.00 241 LEU A CA 1
ATOM 1827 C C . LEU A 1 241 ? 23.138 -0.747 -26.449 1.00 95.00 241 LEU A C 1
ATOM 1829 O O . LEU A 1 241 ? 22.177 -0.659 -25.685 1.00 95.00 241 LEU A O 1
ATOM 1833 N N . LYS A 1 242 ? 23.693 -1.928 -26.759 1.00 95.38 242 LYS A N 1
ATOM 1834 C CA . LYS A 1 242 ? 23.284 -3.192 -26.122 1.00 95.38 242 LYS A CA 1
ATOM 1835 C C . LYS A 1 242 ? 23.597 -3.192 -24.630 1.00 95.38 242 LYS A C 1
ATOM 1837 O O . LYS A 1 242 ? 22.696 -3.445 -23.842 1.00 95.38 242 LYS A O 1
ATOM 1842 N N . GLN A 1 243 ? 24.819 -2.833 -24.239 1.00 94.94 243 GLN A N 1
ATOM 1843 C CA . GLN A 1 243 ? 25.222 -2.790 -22.833 1.00 94.94 243 GLN A CA 1
ATOM 1844 C C . GLN A 1 243 ? 24.362 -1.809 -22.016 1.00 94.94 243 GLN A C 1
ATOM 1846 O O . GLN A 1 243 ? 23.954 -2.139 -20.907 1.00 94.94 243 GLN A O 1
ATOM 1851 N N . ALA A 1 244 ? 24.037 -0.637 -22.574 1.00 94.62 244 ALA A N 1
ATOM 1852 C CA . ALA A 1 244 ? 23.159 0.349 -21.943 1.00 94.62 244 ALA A CA 1
ATOM 1853 C C . ALA A 1 244 ? 21.694 -0.123 -21.853 1.00 94.62 244 ALA A C 1
ATOM 1855 O O . ALA A 1 244 ? 21.010 0.152 -20.866 1.00 94.62 244 ALA A O 1
ATOM 1856 N N . ALA A 1 245 ? 21.204 -0.860 -22.857 1.00 93.25 245 ALA A N 1
ATOM 1857 C CA . ALA A 1 245 ? 19.887 -1.491 -22.801 1.00 93.25 245 ALA A CA 1
ATOM 1858 C C . ALA A 1 245 ? 19.844 -2.625 -21.762 1.00 93.25 245 ALA A C 1
ATOM 1860 O O . ALA A 1 245 ? 18.885 -2.724 -21.002 1.00 93.25 245 ALA A O 1
ATOM 1861 N N . GLU A 1 246 ? 20.891 -3.448 -21.681 1.00 96.31 246 GLU A N 1
ATOM 1862 C CA . GLU A 1 246 ? 21.028 -4.529 -20.701 1.00 96.31 246 GLU A CA 1
ATOM 1863 C C . GLU A 1 246 ? 21.136 -3.984 -19.268 1.00 96.31 246 GLU A C 1
ATOM 1865 O O . GLU A 1 246 ? 20.421 -4.464 -18.387 1.00 96.31 246 GLU A O 1
ATOM 1870 N N . SER A 1 247 ? 21.927 -2.930 -19.023 1.00 95.31 247 SER A N 1
ATOM 1871 C CA . SER A 1 247 ? 21.973 -2.275 -17.708 1.00 95.31 247 SER A CA 1
ATOM 1872 C C . SER A 1 247 ? 20.635 -1.627 -17.346 1.00 95.31 247 SER A C 1
ATOM 1874 O O . SER A 1 247 ? 20.160 -1.807 -16.227 1.00 95.31 247 SER A O 1
ATOM 1876 N N . GLY A 1 248 ? 19.973 -0.959 -18.298 1.00 95.56 248 GLY A N 1
ATOM 1877 C CA . GLY A 1 248 ? 18.634 -0.395 -18.097 1.00 95.56 248 GLY A CA 1
ATOM 1878 C C . GLY A 1 248 ? 17.575 -1.459 -17.780 1.00 95.56 248 GLY A C 1
ATOM 1879 O O . GLY A 1 248 ? 16.729 -1.248 -16.913 1.00 95.56 248 GLY A O 1
ATOM 1880 N N . LEU A 1 249 ? 17.642 -2.636 -18.411 1.00 95.31 249 LEU A N 1
ATOM 1881 C CA . LEU A 1 249 ? 16.772 -3.773 -18.087 1.00 95.31 249 LEU A CA 1
ATOM 1882 C C . LEU A 1 249 ? 17.046 -4.328 -16.681 1.00 95.31 249 LEU A C 1
ATOM 1884 O O . LEU A 1 249 ? 16.095 -4.651 -15.969 1.00 95.31 249 LEU A O 1
ATOM 1888 N N . VAL A 1 250 ? 18.309 -4.391 -16.247 1.00 97.25 250 VAL A N 1
ATOM 1889 C CA . VAL A 1 250 ? 18.679 -4.804 -14.880 1.00 97.25 250 VAL A CA 1
ATOM 1890 C C . VAL A 1 250 ? 18.213 -3.781 -13.835 1.00 97.25 250 VAL A C 1
ATOM 1892 O O . VAL A 1 250 ? 17.691 -4.171 -12.791 1.00 97.25 250 VAL A O 1
ATOM 1895 N N . GLU A 1 251 ? 18.321 -2.479 -14.110 1.00 96.88 251 GLU A N 1
ATOM 1896 C CA . GLU A 1 251 ? 17.809 -1.413 -13.235 1.00 96.88 251 GLU A CA 1
ATOM 1897 C C . GLU A 1 251 ? 16.274 -1.414 -13.145 1.00 96.88 251 GLU A C 1
ATOM 1899 O O . GLU A 1 251 ? 15.712 -1.280 -12.051 1.00 96.88 251 GLU A O 1
ATOM 1904 N N . LEU A 1 252 ? 15.577 -1.647 -14.262 1.00 96.31 252 LEU A N 1
ATOM 1905 C CA . LEU A 1 252 ? 14.121 -1.832 -14.289 1.00 96.31 252 LEU A CA 1
ATOM 1906 C C . LEU A 1 252 ? 13.691 -3.108 -13.551 1.00 96.31 252 LEU A C 1
ATOM 1908 O O . LEU A 1 252 ? 12.719 -3.082 -12.799 1.00 96.31 252 LEU A O 1
ATOM 1912 N N . GLN A 1 253 ? 14.428 -4.213 -13.690 1.00 97.25 253 GLN A N 1
ATOM 1913 C CA . GLN A 1 253 ? 14.167 -5.438 -12.932 1.00 97.25 253 GLN A CA 1
ATOM 1914 C C . GLN A 1 253 ? 14.395 -5.232 -11.426 1.00 97.25 253 GLN A C 1
ATOM 1916 O O . GLN A 1 253 ? 13.593 -5.706 -10.620 1.00 97.25 253 GLN A O 1
ATOM 1921 N N . LYS A 1 254 ? 15.448 -4.502 -11.036 1.00 98.00 254 LYS A N 1
ATOM 1922 C CA . LYS A 1 254 ? 15.743 -4.179 -9.633 1.00 98.00 254 LYS A CA 1
ATOM 1923 C C . LYS A 1 254 ? 14.671 -3.279 -9.022 1.00 98.00 254 LYS A C 1
ATOM 1925 O O . LYS A 1 254 ? 14.164 -3.599 -7.954 1.00 98.00 254 LYS A O 1
ATOM 1930 N N . SER A 1 255 ? 14.293 -2.195 -9.694 1.00 96.69 255 SER A N 1
ATOM 1931 C CA . SER A 1 255 ? 13.245 -1.283 -9.210 1.00 96.69 255 SER A CA 1
ATOM 1932 C C . SER A 1 255 ? 11.867 -1.955 -9.152 1.00 96.69 255 SER A C 1
ATOM 1934 O O . SER A 1 255 ? 11.154 -1.784 -8.166 1.00 96.69 255 SER A O 1
ATOM 1936 N N . LEU A 1 256 ? 11.525 -2.813 -10.122 1.00 97.94 256 LEU A N 1
ATOM 1937 C CA . LEU A 1 256 ? 10.327 -3.657 -10.057 1.00 97.94 256 LEU A CA 1
ATOM 1938 C C . LEU A 1 256 ? 10.358 -4.631 -8.868 1.00 97.94 256 LEU A C 1
ATOM 1940 O O . LEU A 1 256 ? 9.312 -4.899 -8.276 1.00 97.94 256 LEU A O 1
ATOM 1944 N N . GLN A 1 257 ? 11.528 -5.166 -8.506 1.00 97.25 257 GLN A N 1
ATOM 1945 C CA . GLN A 1 257 ? 11.658 -6.011 -7.319 1.00 97.25 257 GLN A CA 1
ATOM 1946 C C . GLN A 1 257 ? 11.548 -5.198 -6.024 1.00 97.25 257 GLN A C 1
ATOM 1948 O O . GLN A 1 257 ? 10.815 -5.606 -5.132 1.00 97.25 257 GLN A O 1
ATOM 1953 N N . GLU A 1 258 ? 12.164 -4.017 -5.944 1.00 97.75 258 GLU A N 1
ATOM 1954 C CA . GLU A 1 258 ? 11.999 -3.121 -4.793 1.00 97.75 258 GLU A CA 1
ATOM 1955 C C . GLU A 1 258 ? 10.529 -2.723 -4.573 1.00 97.75 258 GLU A C 1
ATOM 1957 O O . GLU A 1 258 ? 10.077 -2.687 -3.432 1.00 97.75 258 GLU A O 1
ATOM 1962 N N . GLU A 1 259 ? 9.752 -2.484 -5.636 1.00 97.31 259 GLU A N 1
ATOM 1963 C CA . GLU A 1 259 ? 8.306 -2.231 -5.526 1.00 97.31 259 GLU A CA 1
ATOM 1964 C C . GLU A 1 259 ? 7.503 -3.472 -5.097 1.00 97.31 259 GLU A C 1
ATOM 1966 O O . GLU A 1 259 ? 6.543 -3.350 -4.333 1.00 97.31 259 GLU A O 1
ATOM 1971 N N . ARG A 1 260 ? 7.904 -4.683 -5.507 1.00 97.81 260 ARG A N 1
ATOM 1972 C CA . ARG A 1 260 ? 7.318 -5.944 -5.001 1.00 97.81 260 ARG A CA 1
ATOM 1973 C C . ARG A 1 260 ? 7.618 -6.162 -3.519 1.00 97.81 260 ARG A C 1
ATOM 1975 O O . ARG A 1 260 ? 6.742 -6.583 -2.768 1.00 97.81 260 ARG A O 1
ATOM 1982 N N . ASP A 1 261 ? 8.828 -5.832 -3.086 1.00 98.12 261 ASP A N 1
ATOM 1983 C CA . ASP A 1 261 ? 9.233 -5.961 -1.689 1.00 98.12 261 ASP A CA 1
ATOM 1984 C C . ASP A 1 261 ? 8.529 -4.898 -0.820 1.00 98.12 261 ASP A C 1
ATOM 1986 O O . ASP A 1 261 ? 8.022 -5.223 0.254 1.00 98.12 261 ASP A O 1
ATOM 1990 N N . ARG A 1 262 ? 8.388 -3.656 -1.314 1.00 98.12 262 ARG A N 1
ATOM 1991 C CA . ARG A 1 262 ? 7.589 -2.583 -0.683 1.00 98.12 262 ARG A CA 1
ATOM 1992 C C . ARG A 1 262 ? 6.110 -2.952 -0.570 1.00 98.12 262 ARG A C 1
ATOM 1994 O O . ARG A 1 262 ? 5.526 -2.790 0.499 1.00 98.12 262 ARG A O 1
ATOM 2001 N N . THR A 1 263 ? 5.496 -3.465 -1.637 1.00 97.31 263 THR A N 1
ATOM 2002 C CA . THR A 1 263 ? 4.082 -3.882 -1.610 1.00 97.31 263 THR A CA 1
ATOM 2003 C C . THR A 1 263 ? 3.857 -5.068 -0.673 1.00 97.31 263 THR A C 1
ATOM 2005 O O . THR A 1 263 ? 2.948 -5.004 0.149 1.00 97.31 263 THR A O 1
ATOM 2008 N N . SER A 1 264 ? 4.741 -6.071 -0.669 1.00 97.69 264 SER A N 1
ATOM 2009 C CA . SER A 1 264 ? 4.716 -7.174 0.308 1.00 97.69 264 SER A CA 1
ATOM 2010 C C . SER A 1 264 ? 4.844 -6.687 1.762 1.00 97.69 264 SER A C 1
ATOM 2012 O O . SER A 1 264 ? 4.112 -7.145 2.641 1.00 97.69 264 SER A O 1
ATOM 2014 N N . GLN A 1 265 ? 5.719 -5.711 2.038 1.00 98.12 265 GLN A N 1
ATOM 2015 C CA . GLN A 1 265 ? 5.835 -5.094 3.367 1.00 98.12 265 GLN A CA 1
ATOM 2016 C C . GLN A 1 265 ? 4.559 -4.339 3.773 1.00 98.12 265 GLN A C 1
ATOM 2018 O O . GLN A 1 265 ? 4.126 -4.442 4.921 1.00 98.12 265 GLN A O 1
ATOM 2023 N N . LEU A 1 266 ? 3.922 -3.621 2.842 1.00 97.81 266 LEU A N 1
ATOM 2024 C CA . LEU A 1 266 ? 2.651 -2.931 3.086 1.00 97.81 266 LEU A CA 1
ATOM 2025 C C . LEU A 1 266 ? 1.492 -3.913 3.319 1.00 97.81 266 LEU A C 1
ATOM 2027 O O . LEU A 1 266 ? 0.690 -3.691 4.223 1.00 97.81 266 LEU A O 1
ATOM 2031 N N . GLU A 1 267 ? 1.420 -5.020 2.577 1.00 98.12 267 GLU A N 1
ATOM 2032 C CA . GLU A 1 267 ? 0.439 -6.089 2.813 1.00 98.12 267 GLU A CA 1
ATOM 2033 C C . GLU A 1 267 ? 0.620 -6.729 4.197 1.00 98.12 267 GLU A C 1
ATOM 2035 O O . GLU A 1 267 ? -0.357 -6.914 4.927 1.00 98.12 267 GLU A O 1
ATOM 2040 N N . GLN A 1 268 ? 1.865 -6.997 4.605 1.00 98.06 268 GLN A N 1
ATOM 2041 C CA . GLN A 1 268 ? 2.183 -7.506 5.943 1.00 98.06 268 GLN A CA 1
ATOM 2042 C C . GLN A 1 268 ? 1.804 -6.504 7.045 1.00 98.06 268 GLN A C 1
ATOM 2044 O O . GLN A 1 268 ? 1.190 -6.900 8.038 1.00 98.06 268 GLN A O 1
ATOM 2049 N N . ALA A 1 269 ? 2.095 -5.213 6.860 1.00 98.19 269 ALA A N 1
ATOM 2050 C CA . ALA A 1 269 ? 1.730 -4.155 7.803 1.00 98.19 269 ALA A CA 1
ATOM 2051 C C . ALA A 1 269 ? 0.205 -3.971 7.919 1.00 98.19 269 ALA A C 1
ATOM 2053 O O . ALA A 1 269 ? -0.320 -3.858 9.026 1.00 98.19 269 ALA A O 1
ATOM 2054 N N . LEU A 1 270 ? -0.530 -4.018 6.802 1.00 97.81 270 LEU A N 1
ATOM 2055 C CA . LEU A 1 270 ? -1.997 -3.988 6.796 1.00 97.81 270 LEU A CA 1
ATOM 2056 C C . LEU A 1 270 ? -2.597 -5.237 7.456 1.00 97.81 270 LEU A C 1
ATOM 2058 O O . LEU A 1 270 ? -3.596 -5.138 8.169 1.00 97.81 270 LEU A O 1
ATOM 2062 N N . ALA A 1 271 ? -1.989 -6.410 7.266 1.00 97.62 271 ALA A N 1
ATOM 2063 C CA . ALA A 1 271 ? -2.401 -7.637 7.941 1.00 97.62 271 ALA A CA 1
ATOM 2064 C C . ALA A 1 271 ? -2.085 -7.620 9.449 1.00 97.62 271 ALA A C 1
ATOM 2066 O O . ALA A 1 271 ? -2.814 -8.238 10.223 1.00 97.62 271 ALA A O 1
ATOM 2067 N N . ALA A 1 272 ? -1.022 -6.940 9.889 1.00 97.81 272 ALA A N 1
ATOM 2068 C CA . ALA A 1 272 ? -0.754 -6.698 11.307 1.00 97.81 272 ALA A CA 1
ATOM 2069 C C . ALA A 1 272 ? -1.805 -5.746 11.902 1.00 97.81 272 ALA A C 1
ATOM 2071 O O . ALA A 1 272 ? -2.544 -6.148 12.796 1.00 97.81 272 ALA A O 1
ATOM 2072 N N . ALA A 1 273 ? -1.986 -4.565 11.303 1.00 97.12 273 ALA A N 1
ATOM 2073 C CA . ALA A 1 273 ? -2.949 -3.562 11.760 1.00 97.12 273 ALA A CA 1
ATOM 2074 C C . ALA A 1 273 ? -4.396 -4.090 11.833 1.00 97.12 273 ALA A C 1
ATOM 2076 O O . ALA A 1 273 ? -5.138 -3.720 12.739 1.00 97.12 273 ALA A O 1
ATOM 2077 N N . ARG A 1 274 ? -4.804 -4.990 10.923 1.00 97.06 274 ARG A N 1
ATOM 2078 C CA . ARG A 1 274 ? -6.099 -5.689 11.024 1.00 97.06 274 ARG A CA 1
ATOM 2079 C C . ARG A 1 274 ? -6.193 -6.556 12.280 1.00 97.06 274 ARG A C 1
ATOM 2081 O O . ARG A 1 274 ? -7.151 -6.397 13.023 1.00 97.06 274 ARG A O 1
ATOM 2088 N N . ARG A 1 275 ? -5.186 -7.391 12.565 1.00 97.88 275 ARG A N 1
ATOM 2089 C CA . ARG A 1 275 ? -5.153 -8.217 13.789 1.00 97.88 275 ARG A CA 1
ATOM 2090 C C . ARG A 1 275 ? -5.155 -7.363 15.057 1.00 97.88 275 ARG A C 1
ATOM 2092 O O . ARG A 1 275 ? -5.796 -7.746 16.028 1.00 97.88 275 ARG A O 1
ATOM 2099 N N . ASP A 1 276 ? -4.486 -6.212 15.039 1.00 97.81 276 ASP A N 1
ATOM 2100 C CA . ASP A 1 276 ? -4.485 -5.273 16.166 1.00 97.81 276 ASP A CA 1
ATOM 2101 C C . ASP A 1 276 ? -5.874 -4.648 16.386 1.00 97.81 276 ASP A C 1
ATOM 2103 O O . ASP A 1 276 ? -6.321 -4.533 17.526 1.00 97.81 276 ASP A O 1
ATOM 2107 N N . ILE A 1 277 ? -6.592 -4.302 15.310 1.00 97.38 277 ILE A N 1
ATOM 2108 C CA . ILE A 1 277 ? -7.985 -3.825 15.367 1.00 97.38 277 ILE A CA 1
ATOM 2109 C C . ILE A 1 277 ? -8.931 -4.941 15.835 1.00 97.38 277 ILE A C 1
ATOM 2111 O O . ILE A 1 277 ? -9.780 -4.692 16.692 1.00 97.38 277 ILE A O 1
ATOM 2115 N N . ASP A 1 278 ? -8.774 -6.168 15.336 1.00 97.50 278 ASP A N 1
ATOM 2116 C CA . ASP A 1 278 ? -9.570 -7.330 15.752 1.00 97.50 278 ASP A CA 1
ATOM 2117 C C . ASP A 1 278 ? -9.356 -7.626 17.250 1.00 97.50 278 ASP A C 1
ATOM 2119 O O . ASP A 1 278 ? -10.316 -7.829 17.996 1.00 97.50 278 ASP A O 1
ATOM 2123 N N . ALA A 1 279 ? -8.106 -7.565 17.724 1.00 96.62 279 ALA A N 1
ATOM 2124 C CA . ALA A 1 279 ? -7.748 -7.731 19.131 1.00 96.62 279 ALA A CA 1
ATOM 2125 C C . ALA A 1 279 ? -8.286 -6.593 20.016 1.00 96.62 279 ALA A C 1
ATOM 2127 O O . ALA A 1 279 ? -8.845 -6.862 21.079 1.00 96.62 279 ALA A O 1
ATOM 2128 N N . GLN A 1 280 ? -8.184 -5.331 19.584 1.00 96.25 280 GLN A N 1
ATOM 2129 C CA . GLN A 1 280 ? -8.792 -4.194 20.289 1.00 96.25 280 GLN A CA 1
ATOM 2130 C C . GLN A 1 280 ? -10.321 -4.308 20.346 1.00 96.25 280 GLN A C 1
ATOM 2132 O O . GLN A 1 280 ? -10.917 -4.013 21.380 1.00 96.25 280 GLN A O 1
ATOM 2137 N N . THR A 1 281 ? -10.955 -4.792 19.276 1.00 96.56 281 THR A N 1
ATOM 2138 C CA . THR A 1 281 ? -12.406 -5.028 19.217 1.00 96.56 281 THR A CA 1
ATOM 2139 C C . THR A 1 281 ? -12.821 -6.152 20.168 1.00 96.56 281 THR A C 1
ATOM 2141 O O . THR A 1 281 ? -13.796 -5.998 20.903 1.00 96.56 281 THR A O 1
ATOM 2144 N N . ALA A 1 282 ? -12.058 -7.248 20.232 1.00 94.94 282 ALA A N 1
ATOM 2145 C CA . ALA A 1 282 ? -12.283 -8.326 21.193 1.00 94.94 282 ALA A CA 1
ATOM 2146 C C . ALA A 1 282 ? -12.106 -7.852 22.648 1.00 94.94 282 ALA A C 1
ATOM 2148 O O . ALA A 1 282 ? -12.950 -8.145 23.494 1.00 94.94 282 ALA A O 1
ATOM 2149 N N . LEU A 1 283 ? -11.065 -7.060 22.934 1.00 95.44 283 LEU A N 1
ATOM 2150 C CA . LEU A 1 283 ? -10.842 -6.466 24.256 1.00 95.44 283 LEU A CA 1
ATOM 2151 C C . LEU A 1 283 ? -11.975 -5.506 24.653 1.00 95.44 283 LEU A C 1
ATOM 2153 O O . LEU A 1 283 ? -12.465 -5.571 25.781 1.00 95.44 283 LEU A O 1
ATOM 2157 N N . ALA A 1 284 ? -12.443 -4.666 23.725 1.00 94.69 284 ALA A N 1
ATOM 2158 C CA . ALA A 1 284 ? -13.583 -3.777 23.939 1.00 94.69 284 ALA A CA 1
ATOM 2159 C C . ALA A 1 284 ? -14.885 -4.555 24.199 1.00 94.69 284 ALA A C 1
ATOM 2161 O O . ALA A 1 284 ? -15.645 -4.181 25.093 1.00 94.69 284 ALA A O 1
ATOM 2162 N N . ALA A 1 285 ? -15.113 -5.666 23.487 1.00 95.19 285 ALA A N 1
ATOM 2163 C CA . ALA A 1 285 ? -16.236 -6.562 23.748 1.00 95.19 285 ALA A CA 1
ATOM 2164 C C . ALA A 1 285 ? -16.158 -7.152 25.167 1.00 95.19 285 ALA A C 1
ATOM 2166 O O . ALA A 1 285 ? -17.102 -6.978 25.938 1.00 95.19 285 ALA A O 1
ATOM 2167 N N . THR A 1 286 ? -15.015 -7.727 25.569 1.00 95.69 286 THR A N 1
ATOM 2168 C CA . THR A 1 286 ? -14.841 -8.261 26.935 1.00 95.69 286 THR A CA 1
ATOM 2169 C C . THR A 1 286 ? -14.995 -7.192 28.018 1.00 9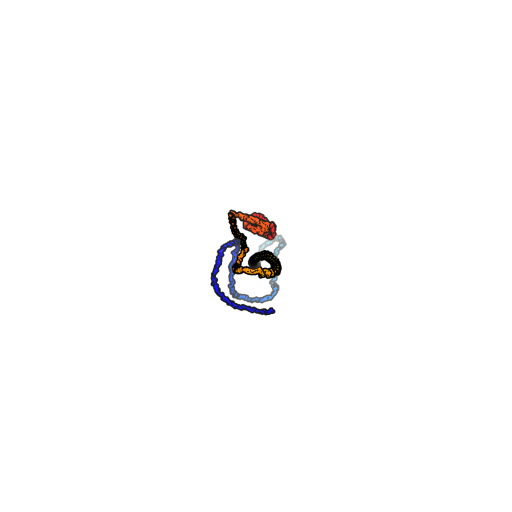5.69 286 THR A C 1
ATOM 2171 O O . THR A 1 286 ? -15.636 -7.442 29.033 1.00 95.69 286 THR A O 1
ATOM 2174 N N . ALA A 1 287 ? -14.503 -5.970 27.786 1.00 95.12 287 ALA A N 1
ATOM 2175 C CA . ALA A 1 287 ? -14.696 -4.858 28.714 1.00 95.12 287 ALA A CA 1
ATOM 2176 C C . ALA A 1 287 ? -16.176 -4.442 28.820 1.00 95.12 287 ALA A C 1
ATOM 2178 O O . ALA A 1 287 ? -16.639 -4.093 29.906 1.00 95.12 287 ALA A O 1
ATOM 2179 N N . SER A 1 288 ? -16.939 -4.507 27.722 1.00 94.56 288 SER A N 1
ATOM 2180 C CA . SER A 1 288 ? -18.383 -4.245 27.744 1.00 94.56 288 SER A CA 1
ATOM 2181 C C . SER A 1 288 ? -19.172 -5.342 28.471 1.00 94.56 288 SER A C 1
ATOM 2183 O O . SER A 1 288 ? -20.076 -5.018 29.243 1.00 94.56 288 SER A O 1
ATOM 2185 N N . ASP A 1 289 ? -18.775 -6.611 28.322 1.00 95.56 289 ASP A N 1
ATOM 2186 C CA . ASP A 1 289 ? -19.340 -7.742 29.068 1.00 95.56 289 ASP A CA 1
ATOM 2187 C C . ASP A 1 289 ? -19.040 -7.632 30.569 1.00 95.56 289 ASP A C 1
ATOM 2189 O O . ASP A 1 289 ? -19.928 -7.855 31.394 1.00 95.56 289 ASP A O 1
ATOM 2193 N N . ASP A 1 290 ? -17.823 -7.243 30.953 1.00 95.12 290 ASP A N 1
ATOM 2194 C CA . ASP A 1 290 ? -17.461 -7.058 32.361 1.00 95.12 290 ASP A CA 1
ATOM 2195 C C . ASP A 1 290 ? -18.168 -5.844 32.987 1.00 95.12 290 ASP A C 1
ATOM 2197 O O . ASP A 1 290 ? -18.633 -5.932 34.124 1.00 95.12 290 ASP A O 1
ATOM 2201 N N . VAL A 1 291 ? -18.381 -4.747 32.248 1.00 94.56 291 VAL A N 1
ATOM 2202 C CA . VAL A 1 291 ? -19.242 -3.631 32.698 1.00 94.56 291 VAL A CA 1
ATOM 2203 C C . VAL A 1 291 ? -20.711 -4.065 32.821 1.00 94.56 291 VAL A C 1
ATOM 2205 O O . VAL A 1 291 ? -21.395 -3.688 33.780 1.00 94.56 291 VAL A O 1
ATOM 2208 N N . ALA A 1 292 ? -21.217 -4.901 31.909 1.00 94.81 292 ALA A N 1
ATOM 2209 C CA . ALA A 1 292 ? -22.559 -5.471 32.024 1.00 94.81 292 ALA A CA 1
ATOM 2210 C C . ALA A 1 292 ? -22.686 -6.369 33.271 1.00 94.81 292 ALA A C 1
ATOM 2212 O O . ALA A 1 292 ? -23.644 -6.229 34.034 1.00 94.81 292 ALA A O 1
ATOM 2213 N N . ARG A 1 293 ? -21.684 -7.217 33.539 1.00 94.31 293 ARG A N 1
ATOM 2214 C CA . ARG A 1 293 ? -21.606 -8.076 34.734 1.00 94.31 293 ARG A CA 1
ATOM 2215 C C . ARG A 1 293 ? -21.519 -7.272 36.026 1.00 94.31 293 ARG A C 1
ATOM 2217 O O . ARG A 1 293 ? -22.274 -7.559 36.952 1.00 94.31 293 ARG A O 1
ATOM 2224 N N . LEU A 1 294 ? -20.662 -6.251 36.088 1.00 94.56 294 LEU A N 1
ATOM 2225 C CA . LEU A 1 294 ? -20.533 -5.372 37.254 1.00 94.56 294 LEU A CA 1
ATOM 2226 C C . LEU A 1 294 ? -21.845 -4.635 37.536 1.00 94.56 294 LEU A C 1
ATOM 2228 O O . LEU A 1 294 ? -22.373 -4.743 38.640 1.00 94.56 294 LEU A O 1
ATOM 2232 N N . THR A 1 295 ? -22.449 -3.986 36.536 1.00 94.56 295 THR A N 1
ATOM 2233 C CA . THR A 1 295 ? -23.732 -3.290 36.746 1.00 94.56 295 THR A CA 1
ATOM 2234 C C . THR A 1 295 ? -24.897 -4.246 37.029 1.00 94.56 295 THR A C 1
ATOM 2236 O O . THR A 1 295 ? -25.890 -3.832 37.627 1.00 94.56 295 THR A O 1
ATOM 2239 N N . GLN A 1 296 ? -24.820 -5.524 36.635 1.00 93.00 296 GLN A N 1
ATOM 2240 C CA . GLN A 1 296 ? -25.778 -6.553 37.054 1.00 93.00 296 GLN A CA 1
ATOM 2241 C C . GLN A 1 296 ? -25.538 -7.006 38.503 1.00 93.00 296 GLN A C 1
ATOM 2243 O O . GLN A 1 296 ? -26.509 -7.165 39.243 1.00 93.00 296 GLN A O 1
ATOM 2248 N N . ALA A 1 297 ? -24.283 -7.149 38.935 1.00 93.56 297 ALA A N 1
ATOM 2249 C CA . ALA A 1 297 ? -23.923 -7.462 40.318 1.00 93.56 297 ALA A CA 1
ATOM 2250 C C . ALA A 1 297 ? -24.302 -6.325 41.286 1.00 93.56 297 ALA A C 1
ATOM 2252 O O . ALA A 1 297 ? -24.877 -6.587 42.340 1.00 93.56 297 ALA A O 1
ATOM 2253 N N . GLU A 1 298 ? -24.085 -5.063 40.902 1.00 94.62 298 GLU A N 1
ATOM 2254 C CA . GLU A 1 298 ? -24.556 -3.887 41.649 1.00 94.62 298 GLU A CA 1
ATOM 2255 C C . GLU A 1 298 ? -26.084 -3.876 41.788 1.00 94.62 298 GLU A C 1
ATOM 2257 O O . GLU A 1 298 ? -26.606 -3.656 42.881 1.00 94.62 298 GLU A O 1
ATOM 2262 N N . LYS A 1 299 ? -26.822 -4.161 40.703 1.00 95.12 299 LYS A N 1
ATOM 2263 C CA . LYS A 1 299 ? -28.291 -4.282 40.743 1.00 95.12 299 LYS A CA 1
ATOM 2264 C C . LYS A 1 299 ? -28.733 -5.425 41.657 1.00 95.12 299 LYS A C 1
ATOM 2266 O O . LYS A 1 299 ? -29.657 -5.223 42.443 1.00 95.12 299 LYS A O 1
ATOM 2271 N N . ALA A 1 300 ? -28.072 -6.582 41.593 1.00 94.12 300 ALA A N 1
ATOM 2272 C CA . ALA A 1 300 ? -28.355 -7.723 42.461 1.00 94.12 300 ALA A CA 1
ATOM 2273 C C . ALA A 1 300 ? -28.143 -7.359 43.940 1.00 94.12 300 ALA A C 1
ATOM 2275 O O . ALA A 1 300 ? -29.100 -7.409 44.714 1.00 94.12 300 ALA A O 1
ATOM 2276 N N . GLY A 1 301 ? -26.958 -6.859 44.307 1.00 93.12 301 GLY A N 1
ATOM 2277 C CA . GLY A 1 301 ? -26.649 -6.413 45.669 1.00 93.12 301 GLY A CA 1
ATOM 2278 C C . GLY A 1 301 ? -27.591 -5.309 46.167 1.00 93.12 301 GLY A C 1
ATOM 2279 O O . GLY A 1 301 ? -28.072 -5.367 47.297 1.00 93.12 301 GLY A O 1
ATOM 2280 N N . ALA A 1 302 ? -27.964 -4.353 45.310 1.00 93.19 302 ALA A N 1
ATOM 2281 C CA . ALA A 1 302 ? -28.960 -3.336 45.643 1.00 93.19 302 ALA A CA 1
ATOM 2282 C C . ALA A 1 302 ? -30.369 -3.926 45.862 1.00 93.19 302 ALA A C 1
ATOM 2284 O O . ALA A 1 302 ? -31.116 -3.423 46.704 1.00 93.19 302 ALA A O 1
ATOM 2285 N N . THR A 1 303 ? -30.758 -4.990 45.149 1.00 91.38 303 THR A N 1
ATOM 2286 C CA . THR A 1 303 ? -32.018 -5.704 45.428 1.00 91.38 303 THR A CA 1
ATOM 2287 C C . THR A 1 303 ? -31.952 -6.548 46.698 1.00 91.38 303 THR A C 1
ATOM 2289 O O . THR A 1 303 ? -32.914 -6.532 47.464 1.00 91.38 303 THR A O 1
ATOM 2292 N N . GLU A 1 304 ? -30.830 -7.206 46.987 1.00 94.44 304 GLU A N 1
ATOM 2293 C CA . GLU A 1 304 ? -30.620 -7.951 48.235 1.00 94.44 304 GLU A CA 1
ATOM 2294 C C . GLU A 1 304 ? -30.640 -7.019 49.452 1.00 94.44 304 GLU A C 1
ATOM 2296 O O . GLU A 1 304 ? -31.343 -7.293 50.425 1.00 94.44 304 GLU A O 1
ATOM 2301 N N . GLN A 1 305 ? -29.969 -5.866 49.372 1.00 95.00 305 GLN A N 1
ATOM 2302 C CA . GLN A 1 305 ? -29.966 -4.856 50.431 1.00 95.00 305 GLN A CA 1
ATOM 2303 C C . GLN A 1 305 ? -31.349 -4.210 50.626 1.00 95.00 305 GLN A C 1
ATOM 2305 O O . GLN A 1 305 ? -31.747 -3.916 51.752 1.00 95.00 305 GLN A O 1
ATOM 2310 N N . ARG A 1 306 ? -32.138 -4.037 49.554 1.00 94.38 306 ARG A N 1
ATOM 2311 C CA . ARG A 1 306 ? -33.554 -3.645 49.680 1.00 94.38 306 ARG A CA 1
ATOM 2312 C C . ARG A 1 306 ? -34.377 -4.729 50.376 1.00 94.38 306 ARG A C 1
ATOM 2314 O O . ARG A 1 306 ? -35.191 -4.395 51.230 1.00 94.38 306 ARG A O 1
ATOM 2321 N N . GLN A 1 307 ? -34.160 -6.006 50.057 1.00 95.75 307 GLN A N 1
ATOM 2322 C CA . GLN A 1 307 ? -34.857 -7.118 50.711 1.00 95.75 307 GLN A CA 1
ATOM 2323 C C . GLN A 1 307 ? -34.462 -7.290 52.184 1.00 95.75 307 GLN A C 1
ATOM 2325 O O . GLN A 1 307 ? -35.324 -7.636 52.989 1.00 95.75 307 GLN A O 1
ATOM 2330 N N . SER A 1 308 ? -33.199 -7.066 52.565 1.00 94.88 308 SER A N 1
ATOM 2331 C CA . SER A 1 308 ? -32.780 -7.140 53.971 1.00 94.88 308 SER A CA 1
ATOM 2332 C C . SER A 1 308 ? -33.371 -5.990 54.788 1.00 94.88 308 SER A C 1
ATOM 2334 O O . SER A 1 308 ? -34.020 -6.252 55.797 1.00 94.88 308 SER A O 1
ATOM 2336 N N . VAL A 1 309 ? -33.277 -4.747 54.300 1.00 96.81 309 VAL A N 1
ATOM 2337 C CA . VAL A 1 309 ? -33.907 -3.575 54.937 1.00 96.81 309 VAL A CA 1
ATOM 2338 C C . VAL A 1 309 ? -35.429 -3.731 55.023 1.00 96.81 309 VAL A C 1
ATOM 2340 O O . VAL A 1 309 ? -36.025 -3.358 56.031 1.00 96.81 309 VAL A O 1
ATOM 2343 N N . GLN A 1 310 ? -36.076 -4.314 54.010 1.00 95.25 310 GLN A N 1
ATOM 2344 C CA . GLN A 1 310 ? -37.514 -4.587 54.048 1.00 95.25 310 GLN A CA 1
ATOM 2345 C C . GLN A 1 310 ? -37.872 -5.651 55.103 1.00 95.25 310 GLN A C 1
ATOM 2347 O O . GLN A 1 310 ? -38.781 -5.425 55.897 1.00 95.25 310 GLN A O 1
ATOM 2352 N N . LYS A 1 311 ? -37.107 -6.747 55.201 1.00 95.94 311 LYS A N 1
ATOM 2353 C CA . LYS A 1 311 ? -37.273 -7.760 56.263 1.00 95.94 311 LYS A CA 1
ATOM 2354 C C . LYS A 1 311 ? -37.022 -7.191 57.663 1.00 95.94 311 LYS A C 1
ATOM 2356 O O . LYS A 1 311 ? -37.651 -7.629 58.621 1.00 95.94 311 LYS A O 1
ATOM 2361 N N . GLU A 1 312 ? -36.111 -6.230 57.814 1.00 95.56 312 GLU A N 1
ATOM 2362 C CA . GLU A 1 312 ? -35.890 -5.538 59.091 1.00 95.56 312 GLU A CA 1
ATOM 2363 C C . GLU A 1 312 ? -37.026 -4.573 59.443 1.00 95.56 312 GLU A C 1
ATOM 2365 O O . GLU A 1 312 ? -37.420 -4.522 60.607 1.00 95.56 312 GLU A O 1
ATOM 2370 N N . ARG A 1 313 ? -37.620 -3.886 58.458 1.00 95.50 313 ARG A N 1
ATOM 2371 C CA . ARG A 1 313 ? -38.846 -3.092 58.655 1.00 95.50 313 ARG A CA 1
ATOM 2372 C C . ARG A 1 313 ? -40.019 -3.965 59.081 1.00 95.50 313 ARG A C 1
ATOM 2374 O O . ARG A 1 313 ? -40.606 -3.697 60.115 1.00 95.50 313 ARG A O 1
ATOM 2381 N N . GLU A 1 314 ? -40.278 -5.061 58.374 1.00 96.69 314 GLU A N 1
ATOM 2382 C CA . GLU A 1 314 ? -41.348 -6.014 58.713 1.00 96.69 314 GLU A CA 1
ATOM 2383 C C . GLU A 1 314 ? -41.187 -6.588 60.132 1.00 96.69 314 GLU A C 1
ATOM 2385 O O . GLU A 1 314 ? -42.165 -6.726 60.867 1.00 96.69 314 GLU A O 1
ATOM 2390 N N . ARG A 1 315 ? -39.945 -6.854 60.566 1.00 96.94 315 ARG A N 1
ATOM 2391 C CA . ARG A 1 315 ? -39.632 -7.233 61.956 1.00 96.94 315 ARG A CA 1
ATOM 2392 C C . ARG A 1 315 ? -39.870 -6.092 62.947 1.00 96.94 315 ARG A C 1
ATOM 2394 O O . ARG A 1 315 ? -40.398 -6.344 64.026 1.00 96.94 315 ARG A O 1
ATOM 2401 N N . ALA A 1 316 ? -39.481 -4.863 62.615 1.00 95.50 316 ALA A N 1
ATOM 2402 C CA . ALA A 1 316 ? -39.695 -3.695 63.468 1.00 95.50 316 ALA A CA 1
ATOM 2403 C C . ALA A 1 316 ? -41.189 -3.360 63.620 1.00 95.50 316 ALA A C 1
ATOM 2405 O O . ALA A 1 316 ? -41.636 -3.081 64.731 1.00 95.50 316 ALA A O 1
ATOM 2406 N N . ASP A 1 317 ? -41.967 -3.466 62.542 1.00 96.25 317 ASP A N 1
ATOM 2407 C CA . ASP A 1 317 ? -43.417 -3.269 62.534 1.00 96.25 317 ASP A CA 1
ATOM 2408 C C . ASP A 1 317 ? -44.132 -4.362 63.345 1.00 96.25 317 ASP A C 1
ATOM 2410 O O . ASP A 1 317 ? -45.016 -4.052 64.145 1.00 96.25 317 ASP A O 1
ATOM 2414 N N . ALA A 1 318 ? -43.710 -5.627 63.225 1.00 96.62 318 ALA A N 1
ATOM 2415 C CA . ALA A 1 318 ? -44.211 -6.717 64.065 1.00 96.62 318 ALA A CA 1
ATOM 2416 C C . ALA A 1 318 ? -43.899 -6.487 65.557 1.00 96.62 318 ALA A C 1
ATOM 2418 O O . ALA A 1 318 ? -44.795 -6.567 66.395 1.00 96.62 318 ALA A O 1
ATOM 2419 N N . LEU A 1 319 ? -42.662 -6.101 65.896 1.00 96.81 319 LEU A N 1
ATOM 2420 C CA . LEU A 1 319 ? -42.281 -5.752 67.272 1.00 96.81 319 LEU A CA 1
ATOM 2421 C C . LEU A 1 319 ? -43.046 -4.526 67.799 1.00 96.81 319 LEU A C 1
ATOM 2423 O O . LEU A 1 319 ? -43.386 -4.475 68.981 1.00 96.81 319 LEU A O 1
ATOM 2427 N N . ALA A 1 320 ? -43.361 -3.548 66.945 1.00 96.50 320 ALA A N 1
ATOM 2428 C CA . ALA A 1 320 ? -44.193 -2.404 67.310 1.00 96.50 320 ALA A CA 1
ATOM 2429 C C . ALA A 1 320 ? -45.654 -2.814 67.574 1.00 96.50 320 ALA A C 1
ATOM 2431 O O . ALA A 1 320 ? -46.265 -2.308 68.519 1.00 96.50 320 ALA A O 1
ATOM 2432 N N . GLN A 1 321 ? -46.203 -3.756 66.798 1.00 96.62 321 GLN A N 1
ATOM 2433 C CA . GLN A 1 321 ? -47.523 -4.347 67.046 1.00 96.62 321 GLN A CA 1
ATOM 2434 C C . GLN A 1 321 ? -47.547 -5.144 68.357 1.00 96.62 321 GLN A C 1
ATOM 2436 O O . GLN A 1 321 ? -48.449 -4.931 69.169 1.00 96.62 321 GLN A O 1
ATOM 2441 N N . ASP A 1 322 ? -46.536 -5.976 68.623 1.00 97.12 322 ASP A N 1
ATOM 2442 C CA . ASP A 1 322 ? -46.412 -6.723 69.880 1.00 97.12 322 ASP A CA 1
ATOM 2443 C C . ASP A 1 322 ? -46.272 -5.794 71.092 1.00 97.12 322 ASP A C 1
ATOM 2445 O O . ASP A 1 322 ? -46.963 -5.983 72.094 1.00 97.12 322 ASP A O 1
ATOM 2449 N N . LEU A 1 323 ? -45.456 -4.736 71.005 1.00 97.19 323 LEU A N 1
ATOM 2450 C CA . LEU A 1 323 ? -45.338 -3.724 72.062 1.00 97.19 323 LEU A CA 1
ATOM 2451 C C . LEU A 1 323 ? -46.636 -2.926 72.257 1.00 97.19 323 LEU A C 1
ATOM 2453 O O . LEU A 1 323 ? -46.985 -2.597 73.392 1.00 97.19 323 LEU A O 1
ATOM 2457 N N . SER A 1 324 ? -47.373 -2.632 71.185 1.00 96.38 324 SER A N 1
ATOM 2458 C CA . SER A 1 324 ? -48.687 -1.980 71.258 1.00 96.38 324 SER A CA 1
ATOM 2459 C C . SER A 1 324 ? -49.724 -2.886 71.934 1.00 96.38 324 SER A C 1
ATOM 2461 O O . SER A 1 324 ? -50.418 -2.468 72.863 1.00 96.38 324 SER A O 1
ATOM 2463 N N . MET A 1 325 ? -49.762 -4.166 71.561 1.00 96.88 325 MET A N 1
ATOM 2464 C CA . MET A 1 325 ? -50.633 -5.170 72.171 1.00 96.88 325 MET A CA 1
ATOM 2465 C C . MET A 1 325 ? -50.233 -5.482 73.624 1.00 96.88 325 MET A C 1
ATOM 2467 O O . MET A 1 325 ? -51.109 -5.703 74.460 1.00 96.88 325 MET A O 1
ATOM 2471 N N . ALA A 1 326 ? -48.944 -5.443 73.967 1.00 95.88 326 ALA A N 1
ATOM 2472 C CA . ALA A 1 326 ? -48.468 -5.542 75.345 1.00 95.88 326 ALA A CA 1
ATOM 2473 C C . ALA A 1 326 ? -48.910 -4.329 76.181 1.00 95.88 326 ALA A C 1
ATOM 2475 O O . ALA A 1 326 ? -49.455 -4.512 77.266 1.00 95.88 326 ALA A O 1
ATOM 2476 N N . ARG A 1 327 ? -48.774 -3.102 75.657 1.00 96.94 327 ARG A N 1
ATOM 2477 C CA . ARG A 1 327 ? -49.293 -1.875 76.295 1.00 96.94 327 ARG A CA 1
ATOM 2478 C C . ARG A 1 327 ? -50.810 -1.915 76.482 1.00 96.94 327 ARG A C 1
ATOM 2480 O O . ARG A 1 327 ? -51.293 -1.558 77.549 1.00 96.94 327 ARG A O 1
ATOM 2487 N N . SER A 1 328 ? -51.555 -2.402 75.489 1.00 95.25 328 SER A N 1
ATOM 2488 C CA . SER A 1 328 ? -53.008 -2.591 75.586 1.00 95.25 328 SER A CA 1
ATOM 2489 C C . SER A 1 328 ? -53.387 -3.604 76.676 1.00 95.25 328 SER A C 1
ATOM 2491 O O . SER A 1 328 ? -54.289 -3.337 77.468 1.00 95.25 328 SER A O 1
ATOM 2493 N N . LYS A 1 329 ? -52.656 -4.725 76.788 1.00 96.75 329 LYS A N 1
ATOM 2494 C CA . LYS A 1 329 ? -52.831 -5.708 77.872 1.00 96.75 329 LYS A CA 1
ATOM 2495 C C . LYS A 1 329 ? -52.487 -5.124 79.246 1.00 96.75 329 LYS A C 1
ATOM 2497 O O . LYS A 1 329 ? -53.239 -5.354 80.184 1.00 96.75 329 LYS A O 1
ATOM 2502 N N . ILE A 1 330 ? -51.409 -4.343 79.360 1.00 95.44 330 ILE A N 1
ATOM 2503 C CA . ILE A 1 330 ? -51.046 -3.631 80.598 1.00 95.44 330 ILE A CA 1
ATOM 2504 C C . ILE A 1 330 ? -52.177 -2.683 81.008 1.00 95.44 330 ILE A C 1
ATOM 2506 O O . ILE A 1 330 ? -52.687 -2.821 82.112 1.00 95.44 330 ILE A O 1
ATOM 2510 N N . TYR A 1 331 ? -52.657 -1.827 80.103 1.00 93.88 331 TYR A N 1
ATOM 2511 C CA . TYR A 1 331 ? -53.768 -0.910 80.379 1.00 93.88 331 TYR A CA 1
ATOM 2512 C C . TYR A 1 331 ? -55.066 -1.642 80.772 1.00 93.88 331 TYR A C 1
ATOM 2514 O O . TYR A 1 331 ? -55.792 -1.207 81.666 1.00 93.88 331 TYR A O 1
ATOM 2522 N N . ALA A 1 332 ? -55.351 -2.795 80.155 1.00 93.56 332 ALA A N 1
ATOM 2523 C CA . ALA A 1 332 ? -56.481 -3.638 80.539 1.00 93.56 332 ALA A CA 1
ATOM 2524 C C . ALA A 1 332 ? -56.318 -4.239 81.950 1.00 93.56 332 ALA A C 1
ATOM 2526 O O . ALA A 1 332 ? -57.288 -4.262 82.709 1.00 93.56 332 ALA A O 1
ATOM 2527 N N . TYR A 1 333 ? -55.113 -4.679 82.329 1.00 91.56 333 TYR A N 1
ATOM 2528 C CA . TYR A 1 333 ? -54.823 -5.151 83.687 1.00 91.56 333 TYR A CA 1
ATOM 2529 C C . TYR A 1 333 ? -54.829 -4.016 84.720 1.00 91.56 333 TYR A C 1
ATOM 2531 O O . TYR A 1 333 ? -55.343 -4.212 85.816 1.00 91.56 333 TYR A O 1
ATOM 2539 N N . GLU A 1 334 ? -54.339 -2.823 84.380 1.00 92.94 334 GLU A N 1
ATOM 2540 C CA . GLU A 1 334 ? -54.431 -1.621 85.220 1.00 92.94 334 GLU A CA 1
ATOM 2541 C C . GLU A 1 334 ? -55.897 -1.239 85.472 1.00 92.94 334 GLU A C 1
ATOM 2543 O O . GLU A 1 334 ? -56.289 -1.009 86.614 1.00 92.94 334 GLU A O 1
ATOM 2548 N N . ALA A 1 335 ? -56.744 -1.269 84.437 1.00 90.12 335 ALA A N 1
ATOM 2549 C CA . ALA A 1 335 ? -58.181 -1.032 84.566 1.00 90.12 335 ALA A CA 1
ATOM 2550 C C . ALA A 1 335 ? -58.907 -2.127 85.378 1.00 90.12 335 ALA A C 1
ATOM 2552 O O . ALA A 1 335 ? -59.845 -1.824 86.116 1.00 90.12 335 ALA A O 1
ATOM 2553 N N . GLN A 1 336 ? -58.483 -3.393 85.280 1.00 89.62 336 GLN A N 1
ATOM 2554 C CA . GLN A 1 336 ? -58.998 -4.483 86.123 1.00 89.62 336 GLN A CA 1
ATOM 2555 C C . GLN A 1 336 ? -58.553 -4.335 87.584 1.00 89.62 336 GLN A C 1
ATOM 2557 O O . GLN A 1 336 ? -59.372 -4.493 88.485 1.00 89.62 336 GLN A O 1
ATOM 2562 N N . ALA A 1 337 ? -57.290 -3.979 87.830 1.00 89.94 337 ALA A N 1
ATOM 2563 C CA . ALA A 1 337 ? -56.762 -3.726 89.167 1.00 89.94 337 ALA A CA 1
ATOM 2564 C C . ALA A 1 337 ? -57.436 -2.510 89.823 1.00 89.94 337 ALA A C 1
ATOM 2566 O O . ALA A 1 337 ? -57.770 -2.565 91.006 1.00 89.94 337 ALA A O 1
ATOM 2567 N N . ALA A 1 338 ? -57.711 -1.451 89.053 1.00 90.12 338 ALA A N 1
ATOM 2568 C CA . ALA A 1 338 ? -58.488 -0.303 89.508 1.00 90.12 338 ALA A CA 1
ATOM 2569 C C . ALA A 1 338 ? -59.896 -0.730 89.958 1.00 90.12 338 ALA A C 1
ATOM 2571 O O . ALA A 1 338 ? -60.260 -0.465 91.103 1.00 90.12 338 ALA A O 1
ATOM 2572 N N . LYS A 1 339 ? -60.638 -1.479 89.125 1.00 90.12 339 LYS A N 1
ATOM 2573 C CA . LYS A 1 339 ? -61.962 -2.023 89.487 1.00 90.12 339 LYS A CA 1
ATOM 2574 C C . LYS A 1 339 ? -61.915 -2.906 90.731 1.00 90.12 339 LYS A C 1
ATOM 2576 O O . LYS A 1 339 ? -62.668 -2.663 91.663 1.00 90.12 339 LYS A O 1
ATOM 2581 N N . ALA A 1 340 ? -60.985 -3.858 90.801 1.00 90.25 340 ALA A N 1
ATOM 2582 C CA . ALA A 1 340 ? -60.825 -4.717 91.973 1.00 90.25 340 ALA A CA 1
ATOM 2583 C C . ALA A 1 340 ? -60.463 -3.919 93.244 1.00 90.25 340 ALA A C 1
ATOM 2585 O O . ALA A 1 340 ? -60.878 -4.281 94.344 1.00 90.25 340 ALA A O 1
ATOM 2586 N N . SER A 1 341 ? -59.722 -2.811 93.115 1.00 86.62 341 SER A N 1
ATOM 2587 C CA . SER A 1 341 ? -59.433 -1.906 94.237 1.00 86.62 341 SER A CA 1
ATOM 2588 C C . SER A 1 341 ? -60.649 -1.073 94.661 1.00 86.62 341 SER A C 1
ATOM 2590 O O . SER A 1 341 ? -60.821 -0.821 95.853 1.00 86.62 341 SER A O 1
ATOM 2592 N N . GLU A 1 342 ? -61.517 -0.703 93.717 1.00 89.00 342 GLU A N 1
ATOM 2593 C CA . GLU A 1 342 ? -62.776 -0.000 93.971 1.00 89.00 342 GLU A CA 1
ATOM 2594 C C . GLU A 1 342 ? -63.802 -0.937 94.625 1.00 89.00 342 GLU A C 1
ATOM 2596 O O . GLU A 1 342 ? -64.372 -0.592 95.655 1.00 89.00 342 GLU A O 1
ATOM 2601 N N . GLU A 1 343 ? -63.952 -2.164 94.121 1.00 89.56 343 GLU A N 1
ATOM 2602 C CA . GLU A 1 343 ? -64.741 -3.239 94.738 1.00 89.56 343 GLU A CA 1
ATOM 2603 C C . GLU A 1 343 ? -64.235 -3.556 96.157 1.00 89.56 343 GLU A C 1
ATOM 2605 O O . GLU A 1 343 ? -65.025 -3.633 97.098 1.00 89.56 343 GLU A O 1
ATOM 2610 N N . ALA A 1 344 ? -62.916 -3.646 96.365 1.00 86.69 344 ALA A N 1
ATOM 2611 C CA . ALA A 1 344 ? -62.329 -3.828 97.694 1.00 86.69 344 ALA A CA 1
ATOM 2612 C C . ALA A 1 344 ? -62.527 -2.611 98.622 1.00 86.69 344 ALA A C 1
ATOM 2614 O O . ALA A 1 344 ? -62.622 -2.777 99.841 1.00 86.69 344 ALA A O 1
ATOM 2615 N N . ALA A 1 345 ? -62.604 -1.391 98.081 1.00 86.69 345 ALA A N 1
ATOM 2616 C CA . ALA A 1 345 ? -62.946 -0.192 98.845 1.00 86.69 345 ALA A CA 1
ATOM 2617 C C . ALA A 1 345 ? -64.437 -0.170 99.221 1.00 86.69 345 ALA A C 1
ATOM 2619 O O . ALA A 1 345 ? -64.764 0.114 100.373 1.00 86.69 345 ALA A O 1
ATOM 2620 N N . GLN A 1 346 ? -65.328 -0.550 98.300 1.00 87.00 346 GLN A N 1
ATOM 2621 C CA . GLN A 1 346 ? -66.762 -0.716 98.551 1.00 87.00 346 GLN A CA 1
ATOM 2622 C C . GLN A 1 346 ? -67.022 -1.805 99.602 1.00 87.00 346 GLN A C 1
ATOM 2624 O O . GLN A 1 346 ? -67.803 -1.580 100.525 1.00 87.00 346 GLN A O 1
ATOM 2629 N N . LEU A 1 347 ? -66.318 -2.942 99.537 1.00 88.88 347 LEU A N 1
ATOM 2630 C CA . LEU A 1 347 ? -66.379 -3.993 100.559 1.00 88.88 347 LEU A CA 1
ATOM 2631 C C . LEU A 1 347 ? -65.908 -3.482 101.926 1.00 88.88 347 LEU A C 1
ATOM 2633 O O . LEU A 1 347 ? -66.631 -3.644 102.903 1.00 88.88 347 LEU A O 1
ATOM 2637 N N . LYS A 1 348 ? -64.772 -2.776 102.005 1.00 84.75 348 LYS A N 1
ATOM 2638 C CA . LYS A 1 348 ? -64.313 -2.150 103.261 1.00 84.75 348 LYS A CA 1
ATOM 2639 C C . LYS A 1 348 ? -65.291 -1.102 103.796 1.00 84.75 348 LYS A C 1
ATOM 2641 O O . LYS A 1 348 ? -65.457 -0.989 105.007 1.00 84.75 348 LYS A O 1
ATOM 2646 N N . GLN A 1 349 ? -65.959 -0.346 102.925 1.00 81.88 349 GLN A N 1
ATOM 2647 C CA . GLN A 1 349 ? -66.994 0.608 103.325 1.00 81.88 349 GLN A CA 1
ATOM 2648 C C . GLN A 1 349 ? -68.261 -0.107 103.822 1.00 81.88 349 GLN A C 1
ATOM 2650 O O . GLN A 1 349 ? -68.853 0.316 104.817 1.00 81.88 349 GLN A O 1
ATOM 2655 N N . ALA A 1 350 ? -68.643 -1.221 103.194 1.00 84.12 350 ALA A N 1
ATOM 2656 C CA . ALA A 1 350 ? -69.730 -2.079 103.650 1.00 84.12 350 ALA A CA 1
ATOM 2657 C C . ALA A 1 350 ? -69.401 -2.711 105.013 1.00 84.12 350 ALA A C 1
ATOM 2659 O O . ALA A 1 350 ? -70.204 -2.599 105.936 1.00 84.12 350 ALA A O 1
ATOM 2660 N N . GLU A 1 351 ? -68.203 -3.272 105.197 1.00 84.81 351 GLU A N 1
ATOM 2661 C CA . GLU A 1 351 ? -67.693 -3.778 106.480 1.00 84.81 351 GLU A CA 1
ATOM 2662 C C . GLU A 1 351 ? -67.654 -2.686 107.557 1.00 84.81 351 GLU A C 1
ATOM 2664 O O . GLU A 1 351 ? -68.109 -2.920 108.677 1.00 84.81 351 GLU A O 1
ATOM 2669 N N . ALA A 1 352 ? -67.202 -1.472 107.230 1.00 85.69 352 ALA A N 1
ATOM 2670 C CA . ALA A 1 352 ? -67.248 -0.326 108.138 1.00 85.69 352 ALA A CA 1
ATOM 2671 C C . ALA A 1 352 ? -68.694 0.053 108.518 1.00 85.69 352 ALA A C 1
ATOM 2673 O O . ALA A 1 352 ? -68.974 0.332 109.682 1.00 85.69 352 ALA A O 1
ATOM 2674 N N . SER A 1 353 ? -69.643 0.003 107.577 1.00 83.12 353 SER A N 1
ATOM 2675 C CA . SER A 1 353 ? -71.064 0.267 107.858 1.00 83.12 353 SER A CA 1
ATOM 2676 C C . SER A 1 353 ? -71.736 -0.852 108.672 1.00 83.12 353 SER A C 1
ATOM 2678 O O . SER A 1 353 ? -72.555 -0.580 109.554 1.00 83.12 353 SER A O 1
ATOM 2680 N N . ASN A 1 354 ? -71.339 -2.107 108.450 1.00 83.62 354 ASN A N 1
ATOM 2681 C CA . ASN A 1 354 ? -71.820 -3.283 109.173 1.00 83.62 354 ASN A CA 1
ATOM 2682 C C . ASN A 1 354 ? -71.256 -3.322 110.599 1.00 83.62 354 ASN A C 1
ATOM 2684 O O . ASN A 1 354 ? -71.993 -3.568 111.547 1.00 83.62 354 ASN A O 1
ATOM 2688 N N . THR A 1 355 ? -69.974 -3.005 110.786 1.00 82.19 355 THR A N 1
ATOM 2689 C CA . THR A 1 355 ? -69.360 -2.894 112.120 1.00 82.19 355 THR A CA 1
ATOM 2690 C C . THR A 1 355 ? -69.870 -1.672 112.886 1.00 82.19 355 THR A C 1
ATOM 2692 O O . THR A 1 355 ? -70.141 -1.783 114.081 1.00 82.19 355 THR A O 1
ATOM 2695 N N . ALA A 1 356 ? -70.112 -0.538 112.218 1.00 83.69 356 ALA A N 1
ATOM 2696 C CA . ALA A 1 356 ? -70.743 0.628 112.837 1.00 83.69 356 ALA A CA 1
ATOM 2697 C C . ALA A 1 356 ? -72.201 0.360 113.259 1.00 83.69 356 ALA A C 1
ATOM 2699 O O . ALA A 1 356 ? -72.596 0.729 114.365 1.00 83.69 356 ALA A O 1
ATOM 2700 N N . SER A 1 357 ? -73.004 -0.310 112.424 1.00 81.00 357 SER A N 1
ATOM 2701 C CA . SER A 1 357 ? -74.391 -0.668 112.765 1.00 81.00 357 SER A CA 1
ATOM 2702 C C . SER A 1 357 ? -74.476 -1.785 113.815 1.00 81.00 357 SER A C 1
ATOM 2704 O O . SER A 1 357 ? -75.313 -1.696 114.715 1.00 81.00 357 SER A O 1
ATOM 2706 N N . LEU A 1 358 ? -73.561 -2.762 113.798 1.00 85.31 358 LEU A N 1
ATOM 2707 C CA . LEU A 1 358 ? -73.373 -3.727 114.887 1.00 85.31 358 LEU A CA 1
ATOM 2708 C C . LEU A 1 358 ? -73.021 -3.010 116.199 1.00 85.31 358 LEU A C 1
ATOM 2710 O O . LEU A 1 358 ? -73.639 -3.284 117.225 1.00 85.31 358 LEU A O 1
ATOM 2714 N N . GLY A 1 359 ? -72.093 -2.048 116.162 1.00 85.88 359 GLY A N 1
ATOM 2715 C CA . GLY A 1 359 ? -71.725 -1.218 117.311 1.00 85.88 359 GLY A CA 1
ATOM 2716 C C . GLY A 1 359 ? -72.902 -0.404 117.854 1.00 85.88 359 GLY A C 1
ATOM 2717 O O . GLY A 1 359 ? -73.129 -0.391 119.062 1.00 85.88 359 GLY A O 1
ATOM 2718 N N . GLN A 1 360 ? -73.722 0.194 116.982 1.00 86.31 360 GLN A N 1
ATOM 2719 C CA . GLN A 1 360 ? -74.974 0.845 117.389 1.00 86.31 360 GLN A CA 1
ATOM 2720 C C . GLN A 1 360 ? -75.977 -0.147 117.997 1.00 86.31 360 GLN A C 1
ATOM 2722 O O . GLN A 1 360 ? -76.681 0.209 118.940 1.00 86.31 360 GLN A O 1
ATOM 2727 N N . SER A 1 361 ? -76.055 -1.384 117.495 1.00 82.06 361 SER A N 1
ATOM 2728 C CA . SER A 1 361 ? -76.929 -2.415 118.067 1.00 82.06 361 SER A CA 1
ATOM 2729 C C . SER A 1 361 ? -76.462 -2.831 119.464 1.00 82.06 361 SER A C 1
ATOM 2731 O O . SER A 1 361 ? -77.257 -2.808 120.401 1.00 82.06 361 SER A O 1
ATOM 2733 N N . GLN A 1 362 ? -75.166 -3.109 119.634 1.00 84.75 362 GLN A N 1
ATOM 2734 C CA . GLN A 1 362 ? -74.564 -3.427 120.932 1.00 84.75 362 GLN A CA 1
ATOM 2735 C C . GLN A 1 362 ? -74.699 -2.267 121.928 1.00 84.75 362 GLN A C 1
ATOM 2737 O O . GLN A 1 362 ? -74.953 -2.494 123.108 1.00 84.75 362 GLN A O 1
ATOM 2742 N N . GLN A 1 363 ? -74.577 -1.019 121.468 1.00 85.94 363 GLN A N 1
ATOM 2743 C CA . GLN A 1 363 ? -74.779 0.160 122.310 1.00 85.94 363 GLN A CA 1
ATOM 2744 C C . GLN A 1 363 ? -76.243 0.294 122.761 1.00 85.94 363 GLN A C 1
ATOM 2746 O O . GLN A 1 363 ? -76.491 0.491 123.947 1.00 85.94 363 GLN A O 1
ATOM 2751 N N . ARG A 1 364 ? -77.221 0.070 121.870 1.00 88.62 364 ARG A N 1
ATOM 2752 C CA . ARG A 1 364 ? -78.650 0.007 122.240 1.00 88.62 364 ARG A CA 1
ATOM 2753 C C . ARG A 1 364 ? -78.949 -1.133 123.217 1.00 88.62 364 ARG A C 1
ATOM 2755 O O . ARG A 1 364 ? -79.816 -0.992 124.074 1.00 88.62 364 ARG A O 1
ATOM 2762 N N . GLU A 1 365 ? -78.260 -2.267 123.106 1.00 86.75 365 GLU A N 1
ATOM 2763 C CA . GLU A 1 365 ? -78.377 -3.373 124.066 1.00 86.75 365 GLU A CA 1
ATOM 2764 C C . GLU A 1 365 ? -77.760 -3.033 125.426 1.00 86.75 365 GLU A C 1
ATOM 2766 O O . GLU A 1 365 ? -78.372 -3.337 126.448 1.00 86.75 365 GLU A O 1
ATOM 2771 N N . ARG A 1 366 ? -76.625 -2.323 125.464 1.00 86.44 366 ARG A N 1
ATOM 2772 C CA . ARG A 1 366 ? -76.051 -1.777 126.707 1.00 86.44 366 ARG A CA 1
ATOM 2773 C C . ARG A 1 366 ? -76.977 -0.761 127.365 1.00 86.44 366 ARG A C 1
ATOM 2775 O O . ARG A 1 366 ? -77.238 -0.881 128.553 1.00 86.44 366 ARG A O 1
ATOM 2782 N N . GLU A 1 367 ? -77.542 0.173 126.606 1.00 89.88 367 GLU A N 1
ATOM 2783 C CA . GLU A 1 367 ? -78.502 1.165 127.111 1.00 89.88 367 GLU A CA 1
ATOM 2784 C C . GLU A 1 367 ? -79.772 0.504 127.671 1.00 89.88 367 GLU A C 1
ATOM 2786 O O . GLU A 1 367 ? -80.266 0.902 128.728 1.00 89.88 367 GLU A O 1
ATOM 2791 N N . ARG A 1 368 ? -80.268 -0.559 127.021 1.00 88.38 368 ARG A N 1
ATOM 2792 C CA . ARG A 1 368 ? -81.357 -1.401 127.548 1.00 88.38 368 ARG A CA 1
ATOM 2793 C C . ARG A 1 368 ? -80.949 -2.143 128.822 1.00 88.38 368 ARG A C 1
ATOM 2795 O O . ARG A 1 368 ? -81.733 -2.172 129.765 1.00 88.38 368 ARG A O 1
ATOM 2802 N N . ALA A 1 369 ? -79.751 -2.724 128.872 1.00 85.44 369 ALA A N 1
ATOM 2803 C CA . ALA A 1 369 ? -79.250 -3.443 130.043 1.00 85.44 369 ALA A CA 1
ATOM 2804 C C . ALA A 1 369 ? -79.019 -2.507 131.242 1.00 85.44 369 ALA A C 1
ATOM 2806 O O . ALA A 1 369 ? -79.399 -2.841 132.362 1.00 85.44 369 ALA A O 1
ATOM 2807 N N . GLU A 1 370 ? -78.480 -1.307 131.013 1.00 89.69 370 GLU A N 1
ATOM 2808 C CA . GLU A 1 370 ? -78.400 -0.245 132.016 1.00 89.69 370 GLU A CA 1
ATOM 2809 C C . GLU A 1 370 ? -79.784 0.173 132.504 1.00 89.69 370 GLU A C 1
ATOM 2811 O O . GLU A 1 370 ? -79.986 0.318 133.707 1.00 89.69 370 GLU A O 1
ATOM 2816 N N . GLN A 1 371 ? -80.748 0.362 131.598 1.00 88.81 371 GLN A N 1
ATOM 2817 C CA . GLN A 1 371 ? -82.101 0.744 131.988 1.00 88.81 371 GLN A CA 1
ATOM 2818 C C . GLN A 1 371 ? -82.766 -0.349 132.838 1.00 88.81 371 GLN A C 1
ATOM 2820 O O . GLN A 1 371 ? -83.269 -0.047 133.918 1.00 88.81 371 GLN A O 1
ATOM 2825 N N . LEU A 1 372 ? -82.649 -1.620 132.441 1.00 87.44 372 LEU A N 1
ATOM 2826 C CA . LEU A 1 372 ? -83.085 -2.763 133.250 1.00 87.44 372 LEU A CA 1
ATOM 2827 C C . LEU A 1 372 ? -82.377 -2.813 134.615 1.00 87.44 372 LEU A C 1
ATOM 2829 O O . LEU A 1 372 ? -83.024 -3.093 135.619 1.00 87.44 372 LEU A O 1
ATOM 2833 N N . ALA A 1 373 ? -81.082 -2.492 134.692 1.00 86.69 373 ALA A N 1
ATOM 2834 C CA . ALA A 1 373 ? -80.355 -2.420 135.960 1.00 86.69 373 ALA A CA 1
ATOM 2835 C C . ALA A 1 373 ? -80.839 -1.264 136.861 1.00 86.69 373 ALA A C 1
ATOM 2837 O O . ALA A 1 373 ? -80.947 -1.440 138.076 1.00 86.69 373 ALA A O 1
ATOM 2838 N N . ARG A 1 374 ? -81.187 -0.101 136.289 1.00 87.25 374 ARG A N 1
ATOM 2839 C CA . ARG A 1 374 ? -81.802 1.026 137.019 1.00 87.25 374 ARG A CA 1
ATOM 2840 C C . ARG A 1 374 ? -83.194 0.658 137.537 1.00 87.25 374 ARG A C 1
ATOM 2842 O O . ARG A 1 374 ? -83.512 0.964 138.686 1.00 87.25 374 ARG A O 1
ATOM 2849 N N . ASP A 1 375 ? -83.998 -0.018 136.719 1.00 88.62 375 ASP A N 1
ATOM 2850 C CA . ASP A 1 375 ? -85.354 -0.439 137.076 1.00 88.62 375 ASP A CA 1
ATOM 2851 C C . ASP A 1 375 ? -85.345 -1.565 138.128 1.00 88.62 375 ASP A C 1
ATOM 2853 O O . ASP A 1 375 ? -86.125 -1.515 139.081 1.00 88.62 375 ASP A O 1
ATOM 2857 N N . LEU A 1 376 ? -84.391 -2.503 138.058 1.00 83.50 376 LEU A N 1
ATOM 2858 C CA . LEU A 1 376 ? -84.124 -3.477 139.124 1.00 83.50 376 LEU A CA 1
ATOM 2859 C C . LEU A 1 376 ? -83.670 -2.795 140.422 1.00 83.50 376 LEU A C 1
ATOM 2861 O O . LEU A 1 376 ? -84.227 -3.077 141.478 1.00 83.50 376 LEU A O 1
ATOM 2865 N N . ALA A 1 377 ? -82.729 -1.846 140.365 1.00 84.06 377 ALA A N 1
ATOM 2866 C CA . ALA A 1 377 ? -82.287 -1.103 141.549 1.00 84.06 377 ALA A CA 1
ATOM 2867 C C . ALA A 1 377 ? -83.414 -0.258 142.179 1.00 84.06 377 ALA A C 1
ATOM 2869 O O . ALA A 1 377 ? -83.438 -0.049 143.394 1.00 84.06 377 ALA A O 1
ATOM 2870 N N . LYS A 1 378 ? -84.374 0.215 141.373 1.00 86.75 378 LYS A N 1
ATOM 2871 C CA . LYS A 1 378 ? -85.608 0.849 141.856 1.00 86.75 378 LYS A CA 1
ATOM 2872 C C . LYS A 1 378 ? -86.540 -0.169 142.522 1.00 86.75 378 LYS A C 1
ATOM 2874 O O . LYS A 1 378 ? -87.073 0.128 143.588 1.00 86.75 378 LYS A O 1
ATOM 2879 N N . ALA A 1 379 ? -86.706 -1.357 141.937 1.00 81.94 379 ALA A N 1
ATOM 2880 C CA . ALA A 1 379 ? -87.507 -2.434 142.517 1.00 81.94 379 ALA A CA 1
ATOM 2881 C C . ALA A 1 379 ? -86.936 -2.929 143.859 1.00 81.94 379 ALA A C 1
ATOM 2883 O O . ALA A 1 379 ? -87.704 -3.106 144.801 1.00 81.94 379 ALA A O 1
ATOM 2884 N N . SER A 1 380 ? -85.609 -3.061 143.987 1.00 79.31 380 SER A N 1
ATOM 2885 C CA . SER A 1 380 ? -84.948 -3.369 145.265 1.00 79.31 380 SER A CA 1
ATOM 2886 C C . SER A 1 380 ? -85.274 -2.329 146.335 1.00 79.31 380 SER A C 1
ATOM 2888 O O . SER A 1 380 ? -85.749 -2.700 147.397 1.00 79.31 380 SER A O 1
ATOM 2890 N N . ARG A 1 381 ? -85.150 -1.027 146.035 1.00 85.62 381 ARG A N 1
ATOM 2891 C CA . ARG A 1 381 ? -85.478 0.041 147.001 1.00 85.62 381 ARG A CA 1
ATOM 2892 C C . ARG A 1 381 ? -86.944 0.040 147.440 1.00 85.62 381 ARG A C 1
ATOM 2894 O O . ARG A 1 381 ? -87.233 0.384 148.581 1.00 85.62 381 ARG A O 1
ATOM 2901 N N . GLU A 1 382 ? -87.876 -0.328 146.558 1.00 85.75 382 GLU A N 1
ATOM 2902 C CA . GLU A 1 382 ? -89.287 -0.473 146.943 1.00 85.75 382 GLU A CA 1
ATOM 2903 C C . GLU A 1 382 ? -89.519 -1.736 147.790 1.00 85.75 382 GLU A C 1
ATOM 2905 O O . GLU A 1 382 ? -90.340 -1.707 148.704 1.00 85.75 382 GLU A O 1
ATOM 2910 N N . LEU A 1 383 ? -88.770 -2.819 147.546 1.00 81.62 383 LEU A N 1
ATOM 2911 C CA . LEU A 1 383 ? -88.758 -4.010 148.402 1.00 81.62 383 LEU A CA 1
ATOM 2912 C C . LEU A 1 383 ? -88.209 -3.676 149.800 1.00 81.62 383 LEU A C 1
ATOM 2914 O O . LEU A 1 383 ? -88.856 -3.987 150.798 1.00 81.62 383 LEU A O 1
ATOM 2918 N N . ASP A 1 384 ? -87.078 -2.970 149.874 1.00 82.81 384 ASP A N 1
ATOM 2919 C CA . ASP A 1 384 ? -86.472 -2.496 151.123 1.00 82.81 384 ASP A CA 1
ATOM 2920 C C . ASP A 1 384 ? -87.483 -1.630 151.901 1.00 82.81 384 ASP A C 1
ATOM 2922 O O . ASP A 1 384 ? -87.798 -1.910 153.061 1.00 82.81 384 ASP A O 1
ATOM 2926 N N . ALA A 1 385 ? -88.113 -0.659 151.227 1.00 81.06 385 ALA A N 1
ATOM 2927 C CA . ALA A 1 385 ? -89.170 0.173 151.800 1.00 81.06 385 ALA A CA 1
ATOM 2928 C C . ALA A 1 385 ? -90.420 -0.624 152.229 1.00 81.06 385 ALA A C 1
ATOM 2930 O O . ALA A 1 385 ? -91.110 -0.225 153.168 1.00 81.06 385 ALA A O 1
ATOM 2931 N N . GLN A 1 386 ? -90.745 -1.749 151.585 1.00 76.19 386 GLN A N 1
ATOM 2932 C CA . GLN A 1 386 ? -91.790 -2.666 152.058 1.00 76.19 386 GLN A CA 1
ATOM 2933 C C . GLN A 1 386 ? -91.361 -3.420 153.324 1.00 76.19 386 GLN A C 1
ATOM 2935 O O . GLN A 1 386 ? -92.171 -3.535 154.245 1.00 76.19 386 GLN A O 1
ATOM 2940 N N . THR A 1 387 ? -90.102 -3.858 153.433 1.00 74.25 387 THR A N 1
ATOM 2941 C CA . THR A 1 387 ? -89.599 -4.492 154.667 1.00 74.25 387 THR A CA 1
ATOM 2942 C C . THR A 1 387 ? -89.560 -3.522 155.852 1.00 74.25 387 THR A C 1
ATOM 2944 O O . THR A 1 387 ? -89.978 -3.897 156.946 1.00 74.25 387 THR A O 1
ATOM 2947 N N . GLU A 1 388 ? -89.198 -2.251 155.638 1.00 78.19 388 GLU A N 1
ATOM 2948 C CA . GLU A 1 388 ? -89.289 -1.200 156.665 1.00 78.19 388 GLU A CA 1
ATOM 2949 C C . GLU A 1 388 ? -90.728 -0.904 157.114 1.00 78.19 388 GLU A C 1
ATOM 2951 O O . GLU A 1 388 ? -90.967 -0.588 158.280 1.00 78.19 388 GLU A O 1
ATOM 2956 N N . ARG A 1 389 ? -91.706 -0.963 156.201 1.00 74.75 389 ARG A N 1
ATOM 2957 C CA . ARG A 1 389 ? -93.128 -0.810 156.556 1.00 74.75 389 ARG A CA 1
ATOM 2958 C C . ARG A 1 389 ? -93.612 -2.018 157.369 1.00 74.75 389 ARG A C 1
ATOM 2960 O O . ARG A 1 389 ? -94.360 -1.845 158.327 1.00 74.75 389 ARG A O 1
ATOM 2967 N N . ALA A 1 390 ? -93.149 -3.223 157.027 1.00 68.31 390 ALA A N 1
ATOM 2968 C CA . ALA A 1 390 ? -93.484 -4.453 157.741 1.00 68.31 390 ALA A CA 1
ATOM 2969 C C . ALA A 1 390 ? -92.873 -4.518 159.155 1.00 68.31 390 ALA A C 1
ATOM 2971 O O . ALA A 1 390 ? -93.559 -4.949 160.083 1.00 68.31 390 ALA A O 1
ATOM 2972 N N . SER A 1 391 ? -91.630 -4.058 159.353 1.00 73.38 391 SER A N 1
ATOM 2973 C CA . SER A 1 391 ? -91.016 -4.017 160.689 1.00 73.38 391 SER A CA 1
ATOM 2974 C C . SER A 1 391 ? -91.747 -3.044 161.617 1.00 73.38 391 SER A C 1
ATOM 2976 O O . SER A 1 391 ? -92.163 -3.451 162.701 1.00 73.38 391 SER A O 1
ATOM 2978 N N . LYS A 1 392 ? -92.030 -1.818 161.158 1.00 75.38 392 LYS A N 1
ATOM 2979 C CA . LYS A 1 392 ? -92.784 -0.802 161.923 1.00 75.38 392 LYS A CA 1
ATOM 2980 C C . LYS A 1 392 ? -94.184 -1.302 162.313 1.00 75.38 392 LYS A C 1
ATOM 2982 O O . LYS A 1 392 ? -94.564 -1.215 163.477 1.00 75.38 392 LYS A O 1
ATOM 2987 N N . ALA A 1 393 ? -94.905 -1.947 161.392 1.00 67.56 393 ALA A N 1
ATOM 2988 C CA . ALA A 1 393 ? -96.190 -2.584 161.703 1.00 67.56 393 ALA A CA 1
ATOM 2989 C C . ALA A 1 393 ? -96.068 -3.732 162.733 1.00 67.56 393 ALA A C 1
ATOM 2991 O O . ALA A 1 393 ? -96.975 -3.952 163.537 1.00 67.56 393 ALA A O 1
ATOM 2992 N N . SER A 1 394 ? -94.949 -4.467 162.749 1.00 68.62 394 SER A N 1
ATOM 2993 C CA . SER A 1 394 ? -94.705 -5.513 163.754 1.00 68.62 394 SER A CA 1
ATOM 2994 C C . SER A 1 394 ? -94.415 -4.945 165.152 1.00 68.62 394 SER A C 1
ATOM 2996 O O . SER A 1 394 ? -94.841 -5.536 166.147 1.00 68.62 394 SER A O 1
ATOM 2998 N N . GLU A 1 395 ? -93.778 -3.773 165.240 1.00 74.62 395 GLU A N 1
ATOM 2999 C CA . GLU A 1 395 ? -93.539 -3.052 166.497 1.00 74.62 395 GLU A CA 1
ATOM 3000 C C . GLU A 1 395 ? -94.857 -2.531 167.099 1.00 74.62 395 GLU A C 1
ATOM 3002 O O . GLU A 1 395 ? -95.109 -2.720 168.291 1.00 74.62 395 GLU A O 1
ATOM 3007 N N . GLU A 1 396 ? -95.760 -1.979 166.281 1.00 68.94 396 GLU A N 1
ATOM 3008 C CA . GLU A 1 396 ? -97.113 -1.579 166.711 1.00 68.94 396 GLU A CA 1
ATOM 3009 C C . GLU A 1 396 ? -97.911 -2.755 167.312 1.00 68.94 396 GLU A C 1
ATOM 3011 O O . GLU A 1 396 ? -98.563 -2.614 168.352 1.00 68.94 396 GLU A O 1
ATOM 3016 N N . VAL A 1 397 ? -97.800 -3.955 166.729 1.00 71.56 397 VAL A N 1
ATOM 3017 C CA . VAL A 1 397 ? -98.435 -5.178 167.257 1.00 71.56 397 VAL A CA 1
ATOM 3018 C C . VAL A 1 397 ? -97.875 -5.589 168.630 1.00 71.56 397 VAL A C 1
ATOM 3020 O O . VAL A 1 397 ? -98.603 -6.189 169.428 1.00 71.56 397 VAL A O 1
ATOM 3023 N N . VAL A 1 398 ? -96.619 -5.259 168.954 1.00 73.06 398 VAL A N 1
ATOM 3024 C CA . VAL A 1 398 ? -96.043 -5.497 170.292 1.00 73.06 398 VAL A CA 1
ATOM 3025 C C . VAL A 1 398 ? -96.617 -4.517 171.321 1.00 73.06 398 VAL A C 1
ATOM 3027 O O . VAL A 1 398 ? -97.009 -4.948 172.409 1.00 73.06 398 VAL A O 1
ATOM 3030 N N . TRP A 1 399 ? -96.766 -3.235 170.972 1.00 58.47 399 TRP A N 1
ATOM 3031 C CA . TRP A 1 399 ? -97.395 -2.237 171.848 1.00 58.47 399 TRP A CA 1
ATOM 3032 C C . TRP A 1 399 ? -98.843 -2.604 172.210 1.00 58.47 399 TRP A C 1
ATOM 3034 O O . TRP A 1 399 ? -99.218 -2.566 173.384 1.00 58.47 399 TRP A O 1
ATOM 3044 N N . VAL A 1 400 ? -99.639 -3.058 171.233 1.00 71.81 400 VAL A N 1
ATOM 3045 C CA . VAL A 1 400 ? -101.033 -3.494 171.460 1.00 71.81 400 VAL A CA 1
ATOM 3046 C C . VAL A 1 400 ? -101.128 -4.711 172.397 1.00 71.81 400 VAL A C 1
ATOM 3048 O O . VAL A 1 400 ? -102.106 -4.839 173.138 1.00 71.81 400 VAL A O 1
ATOM 3051 N N . LYS A 1 401 ? -100.118 -5.594 172.423 1.00 69.38 401 LYS A N 1
ATOM 3052 C CA . LYS A 1 401 ? -100.066 -6.721 173.375 1.00 69.38 401 LYS A CA 1
ATOM 3053 C C . LYS A 1 401 ? -99.790 -6.251 174.806 1.00 69.38 401 LYS A C 1
ATOM 3055 O O . LYS A 1 401 ? -100.541 -6.618 175.708 1.00 69.38 401 LYS A O 1
ATOM 3060 N N . GLN A 1 402 ? -98.788 -5.391 175.008 1.00 67.94 402 GLN A N 1
ATOM 3061 C CA . GLN A 1 402 ? -98.424 -4.889 176.343 1.00 67.94 402 GLN A CA 1
ATOM 3062 C C . GLN A 1 402 ? -99.500 -4.011 177.007 1.00 67.94 402 GLN A C 1
ATOM 3064 O O . GLN A 1 402 ? -99.476 -3.837 178.229 1.00 67.94 402 GLN A O 1
ATOM 3069 N N . ALA A 1 403 ? -100.427 -3.437 176.235 1.00 67.88 403 ALA A N 1
ATOM 3070 C CA . ALA A 1 403 ? -101.610 -2.776 176.786 1.00 67.88 403 ALA A CA 1
ATOM 3071 C C . ALA A 1 403 ? -102.549 -3.803 177.447 1.00 67.88 403 ALA A C 1
ATOM 3073 O O . ALA A 1 403 ? -102.766 -3.758 178.656 1.00 67.88 403 ALA A O 1
ATOM 3074 N N . ARG A 1 404 ? -102.989 -4.815 176.684 1.00 64.75 404 ARG A N 1
ATOM 3075 C CA . ARG A 1 404 ? -103.943 -5.847 177.139 1.00 64.75 404 ARG A CA 1
ATOM 3076 C C . ARG A 1 404 ? -103.466 -6.639 178.360 1.00 64.75 404 ARG A C 1
ATOM 3078 O O . ARG A 1 404 ? -104.281 -7.099 179.158 1.00 64.75 404 ARG A O 1
ATOM 3085 N N . GLU A 1 405 ? -102.155 -6.816 178.516 1.00 67.38 405 GLU A N 1
ATOM 3086 C CA . GLU A 1 405 ? -101.573 -7.501 179.677 1.00 67.38 405 GLU A CA 1
ATOM 3087 C C . GLU A 1 405 ? -101.688 -6.691 180.981 1.00 67.38 405 GLU A C 1
ATOM 3089 O O . GLU A 1 405 ? -101.805 -7.297 182.052 1.00 67.38 405 GLU A O 1
ATOM 3094 N N . ARG A 1 406 ? -101.730 -5.349 180.906 1.00 67.94 406 ARG A N 1
ATOM 3095 C CA . ARG A 1 406 ? -101.992 -4.468 182.059 1.00 67.94 406 ARG A CA 1
ATOM 3096 C C . ARG A 1 406 ? -103.459 -4.530 182.474 1.00 67.94 406 ARG A C 1
ATOM 3098 O O . ARG A 1 406 ? -103.734 -4.833 183.633 1.00 67.94 406 ARG A O 1
ATOM 3105 N N . ASP A 1 407 ? -104.384 -4.371 181.528 1.00 71.88 407 ASP A N 1
ATOM 3106 C CA . ASP A 1 407 ? -105.833 -4.438 181.781 1.00 71.88 407 ASP A CA 1
ATOM 3107 C C . ASP A 1 407 ? -106.220 -5.776 182.450 1.00 71.88 407 ASP A C 1
ATOM 3109 O O . ASP A 1 407 ? -106.965 -5.836 183.433 1.00 71.88 407 ASP A O 1
ATOM 3113 N N . ALA A 1 408 ? -105.629 -6.877 181.968 1.00 65.44 408 ALA A N 1
ATOM 3114 C CA . ALA A 1 408 ? -105.811 -8.208 182.539 1.00 65.44 408 ALA A CA 1
ATOM 3115 C C . ALA A 1 408 ? -105.227 -8.362 183.960 1.00 65.44 408 ALA A C 1
ATOM 3117 O O . ALA A 1 408 ? -105.659 -9.247 184.702 1.00 65.44 408 ALA A O 1
ATOM 3118 N N . ALA A 1 409 ? -104.242 -7.548 184.355 1.00 65.94 409 ALA A N 1
ATOM 3119 C CA . ALA A 1 409 ? -103.688 -7.542 185.707 1.00 65.94 409 ALA A CA 1
ATOM 3120 C C . ALA A 1 409 ? -104.579 -6.773 186.695 1.00 65.94 409 ALA A C 1
ATOM 3122 O O . ALA A 1 409 ? -104.806 -7.265 187.802 1.00 65.94 409 ALA A O 1
ATOM 3123 N N . GLU A 1 410 ? -105.147 -5.635 186.289 1.00 70.38 410 GLU A N 1
ATOM 3124 C CA . GLU A 1 410 ? -106.059 -4.854 187.137 1.00 70.38 410 GLU A CA 1
ATOM 3125 C C . GLU A 1 410 ? -107.340 -5.630 187.469 1.00 70.38 410 GLU A C 1
ATOM 3127 O O . GLU A 1 410 ? -107.736 -5.701 188.635 1.00 70.38 410 GLU A O 1
ATOM 3132 N N . LEU A 1 411 ? -107.924 -6.323 186.482 1.00 69.44 411 LEU A N 1
ATOM 3133 C CA . LEU A 1 411 ? -109.088 -7.197 186.687 1.00 69.44 411 LEU A CA 1
ATOM 3134 C C . LEU A 1 411 ? -108.834 -8.284 187.748 1.00 69.44 411 LEU A C 1
ATOM 3136 O O . LEU A 1 411 ? -109.691 -8.532 188.600 1.00 69.44 411 LEU A O 1
ATOM 3140 N N . ARG A 1 412 ? -107.638 -8.894 187.764 1.00 71.12 412 ARG A N 1
ATOM 3141 C CA . ARG A 1 412 ? -107.246 -9.867 188.805 1.00 71.12 412 ARG A CA 1
ATOM 3142 C C . ARG A 1 412 ? -107.173 -9.220 190.196 1.00 71.12 412 ARG A C 1
ATOM 3144 O O . ARG A 1 412 ? -107.612 -9.825 191.172 1.00 71.12 412 ARG A O 1
ATOM 3151 N N . GLY A 1 413 ? -106.688 -7.979 190.280 1.00 73.31 413 GLY A N 1
ATOM 3152 C CA . GLY A 1 413 ? -106.604 -7.196 191.519 1.00 73.31 413 GLY A CA 1
ATOM 3153 C C . GLY A 1 413 ? -107.944 -6.684 192.072 1.00 73.31 413 GLY A C 1
ATOM 3154 O O . GLY A 1 413 ? -107.983 -6.210 193.210 1.00 73.31 413 GLY A O 1
ATOM 3155 N N . LEU A 1 414 ? -109.034 -6.772 191.300 1.00 75.56 414 LEU A N 1
ATOM 3156 C CA . LEU A 1 414 ? -110.403 -6.505 191.760 1.00 75.56 414 LEU A CA 1
ATOM 3157 C C . LEU A 1 414 ? -111.079 -7.783 192.275 1.00 75.56 414 LEU A C 1
ATOM 3159 O O . LEU A 1 414 ? -111.596 -7.791 193.391 1.00 75.56 414 LEU A O 1
ATOM 3163 N N . VAL A 1 415 ? -110.994 -8.885 191.517 1.00 71.88 415 VAL A N 1
ATOM 3164 C CA . VAL A 1 415 ? -111.580 -10.189 191.894 1.00 71.88 415 VAL A CA 1
ATOM 3165 C C . VAL A 1 415 ? -111.067 -10.684 193.252 1.00 71.88 415 VAL A C 1
ATOM 3167 O O . VAL A 1 415 ? -111.832 -11.263 194.021 1.00 71.88 415 VAL A O 1
ATOM 3170 N N . GLN A 1 416 ? -109.798 -10.428 193.583 1.00 70.12 416 GLN A N 1
ATOM 3171 C CA . GLN A 1 416 ? -109.227 -10.851 194.863 1.00 70.12 416 GLN A CA 1
ATOM 3172 C C . GLN A 1 416 ? -109.860 -10.133 196.074 1.00 70.12 416 GLN A C 1
ATOM 3174 O O . GLN A 1 416 ? -110.119 -10.772 197.090 1.00 70.12 416 GLN A O 1
ATOM 3179 N N . ARG A 1 417 ? -110.204 -8.842 195.950 1.00 70.19 417 ARG A N 1
ATOM 3180 C CA . ARG A 1 417 ? -110.827 -8.059 197.039 1.00 70.19 417 ARG A CA 1
ATOM 3181 C C . ARG A 1 417 ? -112.282 -8.453 197.289 1.00 70.19 417 ARG A C 1
ATOM 3183 O O . ARG A 1 417 ? -112.754 -8.402 198.421 1.00 70.19 417 ARG A O 1
ATOM 3190 N N . GLU A 1 418 ? -112.991 -8.879 196.246 1.00 70.75 418 GLU A N 1
ATOM 3191 C CA . GLU A 1 418 ? -114.346 -9.423 196.396 1.00 70.75 418 GLU A CA 1
ATOM 3192 C C . GLU A 1 418 ? -114.341 -10.800 197.081 1.00 70.75 418 GLU A C 1
ATOM 3194 O O . GLU A 1 418 ? -115.258 -11.096 197.844 1.00 70.75 418 GLU A O 1
ATOM 3199 N N . ARG A 1 419 ? -113.280 -11.607 196.923 1.00 66.31 419 ARG A N 1
ATOM 3200 C CA . ARG A 1 419 ? -113.101 -12.840 197.717 1.00 66.31 419 ARG A CA 1
ATOM 3201 C C . ARG A 1 419 ? -112.891 -12.539 199.200 1.00 66.31 419 ARG A C 1
ATOM 3203 O O . ARG A 1 419 ? -113.579 -13.115 200.035 1.00 66.31 419 ARG A O 1
ATOM 3210 N N . GLU A 1 420 ? -112.018 -11.586 199.523 1.00 68.62 420 GLU A N 1
ATOM 3211 C CA . GLU A 1 420 ? -111.771 -11.147 200.908 1.00 68.62 420 GLU A CA 1
ATOM 3212 C C . GLU A 1 420 ? -113.048 -10.604 201.585 1.00 68.62 420 GLU A C 1
ATOM 3214 O O . GLU A 1 420 ? -113.268 -10.827 202.776 1.00 68.62 420 GLU A O 1
ATOM 3219 N N . ARG A 1 421 ? -113.938 -9.953 200.819 1.00 65.69 421 ARG A N 1
ATOM 3220 C CA . ARG A 1 421 ? -115.279 -9.546 201.279 1.00 65.69 421 ARG A CA 1
ATOM 3221 C C . ARG A 1 421 ? -116.238 -10.723 201.462 1.00 65.69 421 ARG A C 1
ATOM 3223 O O . ARG A 1 421 ? -116.942 -10.759 202.470 1.00 65.69 421 ARG A O 1
ATOM 3230 N N . ALA A 1 422 ? -116.262 -11.677 200.531 1.00 60.12 422 ALA A N 1
ATOM 3231 C CA . ALA A 1 422 ? -117.118 -12.861 200.612 1.00 60.12 422 ALA A CA 1
ATOM 3232 C C . ALA A 1 422 ? -116.811 -13.702 201.864 1.00 60.12 422 ALA A C 1
ATOM 3234 O O . ALA A 1 422 ? -117.725 -14.015 202.628 1.00 60.12 422 ALA A O 1
ATOM 3235 N N . GLU A 1 423 ? -115.531 -13.948 202.166 1.00 63.84 423 GLU A N 1
ATOM 3236 C CA . GLU A 1 423 ? -115.133 -14.651 203.395 1.00 63.84 423 GLU A CA 1
ATOM 3237 C C . GLU A 1 423 ? -115.537 -13.899 204.686 1.00 63.84 423 GLU A C 1
ATOM 3239 O O . GLU A 1 423 ? -115.636 -14.492 205.765 1.00 63.84 423 GLU A O 1
ATOM 3244 N N . GLY A 1 424 ? -115.745 -12.580 204.618 1.00 61.56 424 GLY A N 1
ATOM 3245 C CA . GLY A 1 424 ? -116.277 -11.778 205.726 1.00 61.56 424 GLY A CA 1
ATOM 3246 C C . GLY A 1 424 ? -117.768 -12.019 205.994 1.00 61.56 424 GLY A C 1
ATOM 3247 O O . GLY A 1 424 ? -118.227 -11.859 207.126 1.00 61.56 424 GLY A O 1
ATOM 3248 N N . LEU A 1 425 ? -118.524 -12.447 204.979 1.00 59.12 425 LEU A N 1
ATOM 3249 C CA . LEU A 1 425 ? -119.947 -12.778 205.088 1.00 59.12 425 LEU A CA 1
ATOM 3250 C C . LEU A 1 425 ? -120.159 -14.257 205.440 1.00 59.12 425 LEU A C 1
ATOM 3252 O O . LEU A 1 425 ? -120.981 -14.561 206.302 1.00 59.12 425 LEU A O 1
ATOM 3256 N N . GLU A 1 426 ? -119.373 -15.173 204.866 1.00 55.91 426 GLU A N 1
ATOM 3257 C CA . GLU A 1 426 ? -119.471 -16.614 205.155 1.00 55.91 426 GLU A CA 1
ATOM 3258 C C . GLU A 1 426 ? -119.227 -16.936 206.640 1.00 55.91 426 GLU A C 1
ATOM 3260 O O . GLU A 1 426 ? -119.974 -17.715 207.237 1.00 55.91 426 GLU A O 1
ATOM 3265 N N . ARG A 1 427 ? -118.264 -16.259 207.288 1.00 57.25 427 ARG A N 1
ATOM 3266 C CA . ARG A 1 427 ? -118.000 -16.403 208.736 1.00 57.25 427 ARG A CA 1
ATOM 3267 C C . ARG A 1 427 ? -119.183 -15.997 209.629 1.00 57.25 427 ARG A C 1
ATOM 3269 O O . ARG A 1 427 ? -119.253 -16.460 210.762 1.00 57.25 427 ARG A O 1
ATOM 3276 N N . ASN A 1 428 ? -120.114 -15.178 209.131 1.00 53.03 428 ASN A N 1
ATOM 3277 C CA . ASN A 1 428 ? -121.326 -14.772 209.854 1.00 53.03 428 ASN A CA 1
ATOM 3278 C C . ASN A 1 428 ? -122.543 -15.680 209.579 1.00 53.03 428 ASN A C 1
ATOM 3280 O O . ASN A 1 428 ? -123.547 -15.567 210.277 1.00 53.03 428 ASN A O 1
ATOM 3284 N N . LEU A 1 429 ? -122.463 -16.590 208.600 1.00 51.50 429 LEU A N 1
ATOM 3285 C CA . LEU A 1 429 ? -123.527 -17.552 208.270 1.00 51.50 429 LEU A CA 1
ATOM 3286 C C . LEU A 1 429 ? -123.205 -18.981 208.745 1.00 51.50 429 LEU A C 1
ATOM 3288 O O . LEU A 1 429 ? -124.108 -19.725 209.121 1.00 51.50 429 LEU A O 1
ATOM 3292 N N . ALA A 1 430 ? -121.923 -19.353 208.819 1.00 46.22 430 ALA A N 1
ATOM 3293 C CA . ALA A 1 430 ? -121.477 -20.700 209.198 1.00 46.22 430 ALA A CA 1
ATOM 3294 C C . ALA A 1 430 ? -121.675 -21.081 210.687 1.00 46.22 430 ALA A C 1
ATOM 3296 O O . ALA A 1 430 ? -121.314 -22.185 211.086 1.00 46.22 430 ALA A O 1
ATOM 3297 N N . LEU A 1 431 ? -122.260 -20.203 211.511 1.00 51.41 431 LEU A N 1
ATOM 3298 C CA . LEU A 1 431 ? -122.686 -20.521 212.884 1.00 51.41 431 LEU A CA 1
ATOM 3299 C C . LEU A 1 431 ? -124.137 -21.038 212.967 1.00 51.41 431 LEU A C 1
ATOM 3301 O O . LEU A 1 431 ? -124.605 -21.362 214.057 1.00 51.41 431 LEU A O 1
ATOM 3305 N N . ALA A 1 432 ? -124.855 -21.104 211.838 1.00 41.78 432 ALA A N 1
ATOM 3306 C CA . ALA A 1 432 ? -126.276 -21.433 211.803 1.00 41.78 432 ALA A CA 1
ATOM 3307 C C . ALA A 1 432 ? -126.691 -22.276 210.580 1.00 41.78 432 ALA A C 1
ATOM 3309 O O . ALA A 1 432 ? -127.551 -21.854 209.812 1.00 41.78 432 ALA A O 1
ATOM 3310 N N . LEU A 1 433 ? -126.124 -23.484 210.430 1.00 45.75 433 LEU A N 1
ATOM 3311 C CA . LEU A 1 433 ? -126.890 -24.707 210.111 1.00 45.75 433 LEU A CA 1
ATOM 3312 C C . LEU A 1 433 ? -126.027 -25.981 210.202 1.00 45.75 433 LEU A C 1
ATOM 3314 O O . LEU A 1 433 ? -124.822 -25.962 209.965 1.00 45.75 433 LEU A O 1
ATOM 3318 N N . HIS A 1 434 ? -126.680 -27.089 210.551 1.00 40.28 434 HIS A N 1
ATOM 3319 C CA . HIS A 1 434 ? -126.138 -28.447 210.661 1.00 40.28 434 HIS A CA 1
ATOM 3320 C C . HIS A 1 434 ? -126.895 -29.359 209.659 1.00 40.28 434 HIS A C 1
ATOM 3322 O O . HIS A 1 434 ? -127.960 -28.973 209.181 1.00 40.28 434 HIS A O 1
ATOM 3328 N N . ASP A 1 435 ? -126.360 -30.558 209.391 1.00 32.28 435 ASP A N 1
ATOM 3329 C CA . ASP A 1 435 ? -126.955 -31.687 208.633 1.00 32.28 435 ASP A CA 1
ATOM 3330 C C . ASP A 1 435 ? -127.006 -31.694 207.077 1.00 32.28 435 ASP A C 1
ATOM 3332 O O . ASP A 1 435 ? -127.568 -30.818 206.431 1.00 32.28 435 ASP A O 1
ATOM 3336 N N . ASN A 1 436 ? -126.550 -32.838 206.522 1.00 31.12 436 ASN A N 1
ATOM 3337 C CA . ASN A 1 436 ? -126.748 -33.414 205.166 1.00 31.12 436 ASN A CA 1
ATOM 3338 C C . ASN A 1 436 ? -126.209 -32.657 203.912 1.00 31.12 436 ASN A C 1
ATOM 3340 O O . ASN A 1 436 ? -126.329 -31.449 203.790 1.00 31.12 436 ASN A O 1
ATOM 3344 N N . GLY A 1 437 ? -125.656 -33.318 202.875 1.00 28.86 437 GLY A N 1
ATOM 3345 C CA . GLY A 1 437 ? -125.271 -34.736 202.757 1.00 28.86 437 GLY A CA 1
ATOM 3346 C C . GLY A 1 437 ? -124.813 -35.212 201.349 1.00 28.86 437 GLY A C 1
ATOM 3347 O O . GLY A 1 437 ? -125.596 -35.196 200.413 1.00 28.86 437 GLY A O 1
ATOM 3348 N N . ALA A 1 438 ? -123.579 -35.741 201.275 1.00 26.70 438 ALA A N 1
ATOM 3349 C CA . ALA A 1 438 ? -123.122 -36.943 200.532 1.00 26.70 438 ALA A CA 1
ATOM 3350 C C . ALA A 1 438 ? -123.081 -37.082 198.963 1.00 26.70 438 ALA A C 1
ATOM 3352 O O . ALA A 1 438 ? -124.037 -36.811 198.253 1.00 26.70 438 ALA A O 1
ATOM 3353 N N . LEU A 1 439 ? -121.989 -37.740 198.499 1.00 29.38 439 LEU A N 1
ATOM 3354 C CA . LEU A 1 439 ? -121.751 -38.539 197.255 1.00 29.38 439 LEU A CA 1
ATOM 3355 C C . LEU A 1 439 ? -121.425 -37.898 195.865 1.00 29.38 439 LEU A C 1
ATOM 3357 O O . LEU A 1 439 ? -122.230 -37.190 195.288 1.00 29.38 439 LEU A O 1
ATOM 3361 N N . ALA A 1 440 ? -120.260 -38.323 195.316 1.00 26.62 440 ALA A N 1
ATOM 3362 C CA . ALA A 1 440 ? -119.864 -38.731 193.930 1.00 26.62 440 ALA A CA 1
ATOM 3363 C C . ALA A 1 440 ? -120.406 -38.042 192.632 1.00 26.62 440 ALA A C 1
ATOM 3365 O O . ALA A 1 440 ? -121.526 -37.569 192.582 1.00 26.62 440 ALA A O 1
ATOM 3366 N N . GLY A 1 441 ? -119.718 -38.057 191.468 1.00 27.14 441 GLY A N 1
ATOM 3367 C CA . GLY A 1 441 ? -118.335 -38.465 191.129 1.00 27.14 441 GLY A CA 1
ATOM 3368 C C . GLY A 1 441 ? -118.110 -38.965 189.667 1.00 27.14 441 GLY A C 1
ATOM 3369 O O . GLY A 1 441 ? -118.960 -39.662 189.130 1.00 27.14 441 GLY A O 1
ATOM 3370 N N . LYS A 1 442 ? -116.896 -38.725 189.113 1.00 29.55 442 LYS A N 1
ATOM 3371 C CA . LYS A 1 442 ? -116.209 -39.369 187.940 1.00 29.55 442 LYS A CA 1
ATOM 3372 C C . LYS A 1 442 ? -116.510 -38.969 186.456 1.00 29.55 442 LYS A C 1
ATOM 3374 O O . LYS A 1 442 ? -117.643 -38.991 186.005 1.00 29.55 442 LYS A O 1
ATOM 3379 N N . ASN A 1 443 ? -115.396 -38.838 185.696 1.00 27.08 443 ASN A N 1
ATOM 3380 C CA . ASN A 1 443 ? -115.134 -39.110 184.248 1.00 27.08 443 ASN A CA 1
ATOM 3381 C C . ASN A 1 443 ? -115.353 -38.058 183.108 1.00 27.08 443 ASN A C 1
ATOM 3383 O O . ASN A 1 443 ? -116.448 -37.933 182.580 1.00 27.08 443 ASN A O 1
ATOM 3387 N N . ASN A 1 444 ? -114.257 -37.400 182.661 1.00 29.81 444 ASN A N 1
ATOM 3388 C CA . ASN A 1 444 ? -113.456 -37.609 181.406 1.00 29.81 444 ASN A CA 1
ATOM 3389 C C . ASN A 1 444 ? -114.101 -38.121 180.073 1.00 29.81 444 ASN A C 1
ATOM 3391 O O . ASN A 1 444 ? -115.039 -38.908 180.163 1.00 29.81 444 ASN A O 1
ATOM 3395 N N . PRO A 1 445 ? -113.452 -37.966 178.870 1.00 51.94 445 PRO A N 1
ATOM 3396 C CA . PRO A 1 445 ? -112.407 -37.001 178.410 1.00 51.94 445 PRO A CA 1
ATOM 3397 C C . PRO A 1 445 ? -112.425 -36.593 176.881 1.00 51.94 445 PRO A C 1
ATOM 3399 O O . PRO A 1 445 ? -113.248 -37.055 176.105 1.00 51.94 445 PRO A O 1
ATOM 3402 N N . ALA A 1 446 ? -111.390 -35.839 176.449 1.00 27.27 446 ALA A N 1
ATOM 3403 C CA . ALA A 1 446 ? -110.607 -35.969 175.183 1.00 27.27 446 ALA A CA 1
ATOM 3404 C C . ALA A 1 446 ? -111.107 -35.516 173.766 1.00 27.27 446 ALA A C 1
ATOM 3406 O O . ALA A 1 446 ? -111.800 -36.238 173.066 1.00 27.27 446 ALA A O 1
ATOM 3407 N N . ALA A 1 447 ? -110.486 -34.420 173.285 1.00 30.42 447 ALA A N 1
ATOM 3408 C CA . ALA A 1 447 ? -109.547 -34.331 172.132 1.00 30.42 447 ALA A CA 1
ATOM 3409 C C . ALA A 1 447 ? -109.947 -34.431 170.619 1.00 30.42 447 ALA A C 1
ATOM 3411 O O . ALA A 1 447 ? -110.524 -35.405 170.158 1.00 30.42 447 ALA A O 1
ATOM 3412 N N . ALA A 1 448 ? -109.327 -33.504 169.852 1.00 28.81 448 ALA A N 1
ATOM 3413 C CA . ALA A 1 448 ? -108.670 -33.653 168.526 1.00 28.81 448 ALA A CA 1
ATOM 3414 C C . ALA A 1 448 ? -109.374 -33.324 167.171 1.00 28.81 448 ALA A C 1
ATOM 3416 O O . ALA A 1 448 ? -110.523 -33.655 166.920 1.00 28.81 448 ALA A O 1
ATOM 3417 N N . SER A 1 449 ? -108.533 -32.779 166.267 1.00 33.06 449 SER A N 1
ATOM 3418 C CA . SER A 1 449 ? -108.521 -32.854 164.781 1.00 33.06 449 SER A CA 1
ATOM 3419 C C . SER A 1 449 ? -109.372 -31.945 163.857 1.00 33.06 449 SER A C 1
ATOM 3421 O O . SER A 1 449 ? -110.569 -32.122 163.702 1.00 33.06 449 SER A O 1
ATOM 3423 N N . GLN A 1 450 ? -108.636 -31.094 163.112 1.00 30.45 450 GLN A N 1
ATOM 3424 C CA . GLN A 1 450 ? -108.598 -30.906 161.634 1.00 30.45 450 GLN A CA 1
ATOM 3425 C C . GLN A 1 450 ? -109.870 -30.637 160.784 1.00 30.45 450 GLN A C 1
ATOM 3427 O O . GLN A 1 450 ? -110.794 -31.434 160.775 1.00 30.45 450 GLN A O 1
ATOM 3432 N N . LEU A 1 451 ? -109.794 -29.598 159.924 1.00 28.73 451 LEU A N 1
ATOM 3433 C CA . LEU A 1 451 ? -110.007 -29.527 158.443 1.00 28.73 451 LEU A CA 1
ATOM 3434 C C . LEU A 1 451 ? -109.921 -28.012 158.054 1.00 28.73 451 LEU A C 1
ATOM 3436 O O . LEU A 1 451 ? -110.381 -27.189 158.836 1.00 28.73 451 LEU A O 1
ATOM 3440 N N . ALA A 1 452 ? -109.229 -27.476 157.030 1.00 29.02 452 ALA A N 1
ATOM 3441 C CA . ALA A 1 452 ? -109.009 -27.768 155.595 1.00 29.02 452 ALA A CA 1
ATOM 3442 C C . ALA A 1 452 ? -109.935 -26.959 154.647 1.00 29.02 452 ALA A C 1
ATOM 3444 O O . ALA A 1 452 ? -111.141 -26.967 154.870 1.00 29.02 452 ALA A O 1
ATOM 3445 N N . THR A 1 453 ? -109.383 -26.317 153.588 1.00 26.66 453 THR A N 1
ATOM 3446 C CA . THR A 1 453 ? -109.976 -26.094 152.225 1.00 26.66 453 THR A CA 1
ATOM 3447 C C . THR A 1 453 ? -109.082 -25.202 151.310 1.00 26.66 453 THR A C 1
ATOM 3449 O O . THR A 1 453 ? -108.784 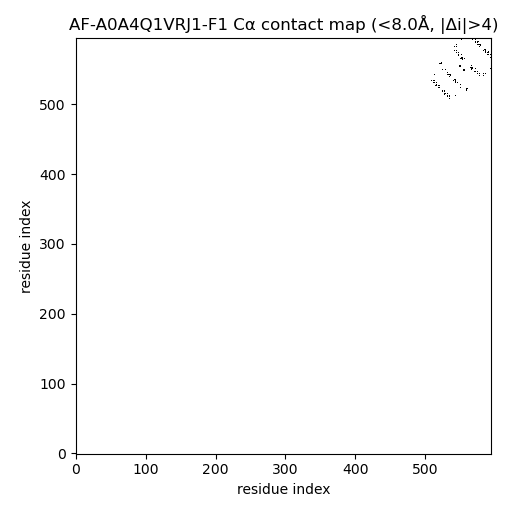-24.070 151.663 1.00 26.66 453 THR A O 1
ATOM 3452 N N . THR A 1 454 ? -108.668 -25.759 150.151 1.00 28.72 454 THR A N 1
ATOM 3453 C CA . THR A 1 454 ? -108.203 -25.224 148.819 1.00 28.72 454 THR A CA 1
ATOM 3454 C C . THR A 1 454 ? -107.869 -23.726 148.572 1.00 28.72 454 THR A C 1
ATOM 3456 O O . THR A 1 454 ? -108.564 -22.860 149.081 1.00 28.72 454 THR A O 1
ATOM 3459 N N . GLY A 1 455 ? -106.967 -23.302 147.657 1.00 30.33 455 GLY A N 1
ATOM 3460 C CA . GLY A 1 455 ? -105.987 -23.984 146.767 1.00 30.33 455 GLY A CA 1
ATOM 3461 C C . GLY A 1 455 ? -106.337 -24.118 145.252 1.00 30.33 455 GLY A C 1
ATOM 3462 O O . GLY A 1 455 ? -107.222 -24.908 144.937 1.00 30.33 455 GLY A O 1
ATOM 3463 N N . ARG A 1 456 ? -105.609 -23.451 144.311 1.00 25.53 456 ARG A N 1
ATOM 3464 C CA . ARG A 1 456 ? -105.568 -23.741 142.832 1.00 25.53 456 ARG A CA 1
ATOM 3465 C C . ARG A 1 456 ? -104.383 -23.071 142.054 1.00 25.53 456 ARG A C 1
ATOM 3467 O O . ARG A 1 456 ? -103.888 -22.049 142.510 1.00 25.53 456 ARG A O 1
ATOM 3474 N N . ALA A 1 457 ? -103.965 -23.624 140.887 1.00 30.64 457 ALA A N 1
ATOM 3475 C CA . ALA A 1 457 ? -102.932 -23.135 139.916 1.00 30.64 457 ALA A CA 1
ATOM 3476 C C . ALA A 1 457 ? -103.195 -23.609 138.425 1.00 30.64 457 ALA A C 1
ATOM 3478 O O . ALA A 1 457 ? -104.327 -24.036 138.189 1.00 30.64 457 ALA A O 1
ATOM 3479 N N . VAL A 1 458 ? -102.178 -23.606 137.495 1.00 37.78 458 VAL A N 1
ATOM 3480 C CA . VAL A 1 458 ? -102.067 -24.209 136.085 1.00 37.78 458 VAL A CA 1
ATOM 3481 C C . VAL A 1 458 ? -102.617 -23.377 134.868 1.00 37.78 458 VAL A C 1
ATOM 3483 O O . VAL A 1 458 ? -103.673 -22.788 135.065 1.00 37.78 458 VAL A O 1
ATOM 3486 N N . ARG A 1 459 ? -102.108 -23.287 133.589 1.00 38.75 459 ARG A N 1
ATOM 3487 C CA . ARG A 1 459 ? -100.862 -23.569 132.742 1.00 38.75 459 ARG A CA 1
ATOM 3488 C C . ARG A 1 459 ? -100.986 -22.826 131.340 1.00 38.75 459 ARG A C 1
ATOM 3490 O O . ARG A 1 459 ? -102.124 -22.595 130.954 1.00 38.75 459 ARG A O 1
ATOM 3497 N N . GLU A 1 460 ? -99.963 -22.203 130.695 1.00 40.53 460 GLU A N 1
ATOM 3498 C CA . GLU A 1 460 ? -98.981 -22.593 129.594 1.00 40.53 460 GLU A CA 1
ATOM 3499 C C . GLU A 1 460 ? -99.360 -22.565 128.047 1.00 40.53 460 GLU A C 1
ATOM 3501 O O . GLU A 1 460 ? -100.311 -23.235 127.671 1.00 40.53 460 GLU A O 1
ATOM 3506 N N . GLU A 1 461 ? -98.531 -21.877 127.191 1.00 36.06 461 GLU A N 1
ATOM 3507 C CA . GLU A 1 461 ? -97.898 -22.187 125.821 1.00 36.06 461 GLU A CA 1
ATOM 3508 C C . GLU A 1 461 ? -98.674 -22.581 124.477 1.00 36.06 461 GLU A C 1
ATOM 3510 O O . GLU A 1 461 ? -99.865 -22.860 124.592 1.00 36.06 461 GLU A O 1
ATOM 3515 N N . PRO A 1 462 ? -98.096 -22.755 123.208 1.00 59.38 462 PRO A N 1
ATOM 3516 C CA . PRO A 1 462 ? -97.037 -22.060 122.336 1.00 59.38 462 PRO A CA 1
ATOM 3517 C C . PRO A 1 462 ? -97.067 -22.115 120.699 1.00 59.38 462 PRO A C 1
ATOM 3519 O O . PRO A 1 462 ? -97.837 -22.885 120.139 1.00 59.38 462 PRO A O 1
ATOM 3522 N N . LEU A 1 463 ? -96.132 -21.409 119.946 1.00 41.59 463 LEU A N 1
ATOM 3523 C CA . LEU A 1 463 ? -95.291 -21.702 118.658 1.00 41.59 463 LEU A CA 1
ATOM 3524 C C . LEU A 1 463 ? -95.599 -21.597 117.053 1.00 41.59 463 LEU A C 1
ATOM 3526 O O . LEU A 1 463 ? -96.607 -22.115 116.593 1.00 41.59 463 LEU A O 1
ATOM 3530 N N . ALA A 1 464 ? -94.594 -21.109 116.205 1.00 39.19 464 ALA A N 1
ATOM 3531 C CA . ALA A 1 464 ? -94.026 -21.454 114.780 1.00 39.19 464 ALA A CA 1
ATOM 3532 C C . ALA A 1 464 ? -94.380 -20.867 113.286 1.00 39.19 464 ALA A C 1
ATOM 3534 O O . ALA A 1 464 ? -95.518 -20.457 113.086 1.00 39.19 464 ALA A O 1
ATOM 3535 N N . ALA A 1 465 ? -93.443 -20.834 112.223 1.00 45.84 465 ALA A N 1
ATOM 3536 C CA . ALA A 1 465 ? -93.577 -20.373 110.724 1.00 45.84 465 ALA A CA 1
ATOM 3537 C C . ALA A 1 465 ? -92.406 -20.596 109.568 1.00 45.84 465 ALA A C 1
ATOM 3539 O O . ALA A 1 465 ? -91.310 -20.967 109.984 1.00 45.84 465 ALA A O 1
ATOM 3540 N N . PRO A 1 466 ? -92.545 -20.364 108.171 1.00 57.97 466 PRO A N 1
ATOM 3541 C CA . PRO A 1 466 ? -91.613 -20.720 106.960 1.00 57.97 466 PRO A CA 1
ATOM 3542 C C . PRO A 1 466 ? -91.303 -19.735 105.672 1.00 57.97 466 PRO A C 1
ATOM 3544 O O . PRO A 1 466 ? -91.728 -18.585 105.749 1.00 57.97 466 PRO A O 1
ATOM 3547 N N . ARG A 1 467 ? -90.576 -20.102 104.509 1.00 44.94 467 ARG A N 1
ATOM 3548 C CA . ARG A 1 467 ? -90.089 -19.264 103.248 1.00 44.94 467 ARG A CA 1
ATOM 3549 C C . ARG A 1 467 ? -89.811 -19.892 101.737 1.00 44.94 467 ARG A C 1
ATOM 3551 O O . ARG A 1 467 ? -90.487 -20.873 101.456 1.00 44.94 467 ARG A O 1
ATOM 3558 N N . THR A 1 468 ? -88.925 -19.364 100.761 1.00 48.44 468 THR A N 1
ATOM 3559 C CA . THR A 1 468 ? -88.926 -19.382 99.165 1.00 48.44 468 THR A CA 1
ATOM 3560 C C . THR A 1 468 ? -87.561 -19.234 98.241 1.00 48.44 468 THR A C 1
ATOM 3562 O O . THR A 1 468 ? -86.610 -18.799 98.879 1.00 48.44 468 THR A O 1
ATOM 3565 N N . ILE A 1 469 ? -87.406 -19.478 96.840 1.00 43.38 469 ILE A N 1
ATOM 3566 C CA . ILE A 1 469 ? -86.266 -19.075 95.785 1.00 43.38 469 ILE A CA 1
ATOM 3567 C C . ILE A 1 469 ? -86.381 -19.292 94.128 1.00 43.38 469 ILE A C 1
ATOM 3569 O O . ILE A 1 469 ? -87.534 -19.347 93.712 1.00 43.38 469 ILE A O 1
ATOM 3573 N N . GLN A 1 470 ? -85.336 -19.307 93.164 1.00 44.88 470 GLN A N 1
ATOM 3574 C CA . GLN A 1 470 ? -85.231 -18.947 91.615 1.00 44.88 470 GLN A CA 1
ATOM 3575 C C . GLN A 1 470 ? -84.230 -19.678 90.498 1.00 44.88 470 GLN A C 1
ATOM 3577 O O . GLN A 1 470 ? -83.458 -20.518 90.944 1.00 44.88 470 GLN A O 1
ATOM 3582 N N . ASP A 1 471 ? -84.157 -19.310 89.126 1.00 44.28 471 ASP A N 1
ATOM 3583 C CA . ASP A 1 471 ? -83.007 -19.168 88.019 1.00 44.28 471 ASP A CA 1
ATOM 3584 C C . ASP A 1 471 ? -82.812 -19.753 86.461 1.00 44.28 471 ASP A C 1
ATOM 3586 O O . ASP A 1 471 ? -83.754 -20.396 86.005 1.00 44.28 471 ASP A O 1
ATOM 3590 N N . GLN A 1 472 ? -81.737 -19.442 85.574 1.00 45.56 472 GLN A N 1
ATOM 3591 C CA . GLN A 1 472 ? -81.683 -19.245 83.986 1.00 45.56 472 GLN A CA 1
ATOM 3592 C C . GLN A 1 472 ? -80.605 -19.895 82.834 1.00 45.56 472 GLN A C 1
ATOM 3594 O O . GLN A 1 472 ? -80.465 -21.112 82.930 1.00 45.56 472 GLN A O 1
ATOM 3599 N N . PRO A 1 473 ? -79.939 -19.314 81.684 1.00 52.72 473 PRO A N 1
ATOM 3600 C CA . PRO A 1 473 ? -79.683 -19.870 80.207 1.00 52.72 473 PRO A CA 1
ATOM 3601 C C . PRO A 1 473 ? -78.334 -19.664 79.224 1.00 52.72 473 PRO A C 1
ATOM 3603 O O . PRO A 1 473 ? -77.405 -19.028 79.706 1.00 52.72 473 PRO A O 1
ATOM 3606 N N . VAL A 1 474 ? -78.167 -20.107 77.872 1.00 41.81 474 VAL A N 1
ATOM 3607 C CA . VAL A 1 474 ? -76.933 -20.022 76.835 1.00 41.81 474 VAL A CA 1
ATOM 3608 C C . VAL A 1 474 ? -77.022 -20.225 75.178 1.00 41.81 474 VAL A C 1
ATOM 3610 O O . VAL A 1 474 ? -78.123 -20.562 74.744 1.00 41.81 474 VAL A O 1
ATOM 3613 N N . HIS A 1 475 ? -75.960 -20.060 74.233 1.00 47.09 475 HIS A N 1
ATOM 3614 C CA . HIS A 1 475 ? -75.892 -20.174 72.637 1.00 47.09 475 HIS A CA 1
ATOM 3615 C C . HIS A 1 475 ? -74.503 -20.193 71.707 1.00 47.09 475 HIS A C 1
ATOM 3617 O O . HIS A 1 475 ? -73.492 -19.879 72.324 1.00 47.09 475 HIS A O 1
ATOM 3623 N N . ASP A 1 476 ? -74.418 -20.480 70.306 1.00 42.75 476 ASP A N 1
ATOM 3624 C CA . ASP A 1 476 ? -73.470 -19.984 69.098 1.00 42.75 476 ASP A CA 1
ATOM 3625 C C . ASP A 1 476 ? -72.885 -20.866 67.795 1.00 42.75 476 ASP A C 1
ATOM 3627 O O . ASP A 1 476 ? -72.689 -22.062 68.014 1.00 42.75 476 ASP A O 1
ATOM 3631 N N . ARG A 1 477 ? -72.554 -20.338 66.501 1.00 36.88 477 ARG A N 1
ATOM 3632 C CA . ARG A 1 477 ? -71.501 -20.689 65.333 1.00 36.88 477 ARG A CA 1
ATOM 3633 C C . ARG A 1 477 ? -71.589 -20.241 63.735 1.00 36.88 477 ARG A C 1
ATOM 3635 O O . ARG A 1 477 ? -72.617 -19.688 63.372 1.00 36.88 477 ARG A O 1
ATOM 3642 N N . SER A 1 478 ? -70.576 -20.439 62.755 1.00 45.66 478 SER A N 1
ATOM 3643 C CA . SER A 1 478 ? -70.438 -19.934 61.248 1.00 45.66 478 SER A CA 1
ATOM 3644 C C . SER A 1 478 ? -69.365 -20.547 60.136 1.00 45.66 478 SER A C 1
ATOM 3646 O O . SER A 1 478 ? -68.603 -21.378 60.625 1.00 45.66 478 SER A O 1
ATOM 3648 N N . VAL A 1 479 ? -69.252 -20.209 58.744 1.00 42.09 479 VAL A N 1
ATOM 3649 C CA . VAL A 1 479 ? -68.094 -20.328 57.623 1.00 42.09 479 VAL A CA 1
ATOM 3650 C C . VAL A 1 479 ? -68.330 -20.142 55.974 1.00 42.09 479 VAL A C 1
ATOM 3652 O O . VAL A 1 479 ? -69.442 -19.746 55.648 1.00 42.09 479 VAL A O 1
ATOM 3655 N N . GLN A 1 480 ? -67.365 -20.303 54.937 1.00 42.16 480 GLN A N 1
ATOM 3656 C CA . GLN A 1 480 ? -67.187 -19.756 53.449 1.00 42.16 480 GLN A CA 1
ATOM 3657 C C . GLN A 1 480 ? -66.618 -20.627 52.157 1.00 42.16 480 GLN A C 1
ATOM 3659 O O . GLN A 1 480 ? -66.265 -21.771 52.420 1.00 42.16 480 GLN A O 1
ATOM 3664 N N . ASP A 1 481 ? -66.430 -20.133 50.834 1.00 39.22 481 ASP A N 1
ATOM 3665 C CA . ASP A 1 481 ? -65.621 -20.705 49.589 1.00 39.22 481 ASP A CA 1
ATOM 3666 C C . ASP A 1 481 ? -65.171 -19.829 48.240 1.00 39.22 481 ASP A C 1
ATOM 3668 O O . ASP A 1 481 ? -65.005 -18.624 48.427 1.00 39.22 481 ASP A O 1
ATOM 3672 N N . LYS A 1 482 ? -64.880 -20.341 46.946 1.00 39.69 482 LYS A N 1
ATOM 3673 C CA . LYS A 1 482 ? -63.855 -1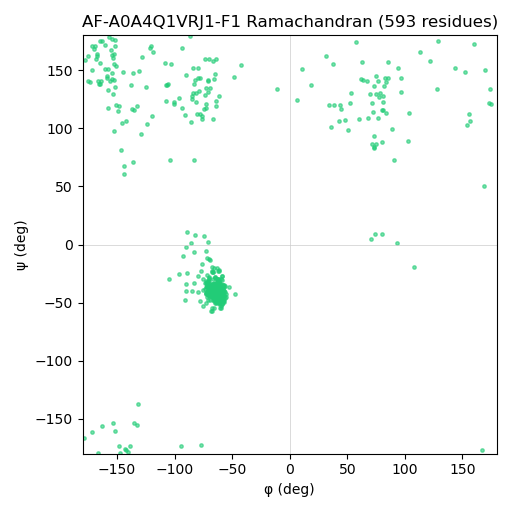9.909 45.810 1.00 39.69 482 LYS A CA 1
ATOM 3674 C C . LYS A 1 482 ? -64.166 -19.721 44.195 1.00 39.69 482 LYS A C 1
ATOM 3676 O O . LYS A 1 482 ? -65.293 -19.363 43.879 1.00 39.69 482 LYS A O 1
ATOM 3681 N N . SER A 1 483 ? -63.200 -19.830 43.169 1.00 45.69 483 SER A N 1
ATOM 3682 C CA . SER A 1 483 ? -63.148 -19.311 41.680 1.00 45.69 483 SER A CA 1
ATOM 3683 C C . SER A 1 483 ? -62.205 -19.970 40.506 1.00 45.69 483 SER A C 1
ATOM 3685 O O . SER A 1 483 ? -61.502 -20.899 40.889 1.00 45.69 483 SER A O 1
ATOM 3687 N N . VAL A 1 484 ? -62.140 -19.554 39.146 1.00 42.75 484 VAL A N 1
ATOM 3688 C CA . VAL A 1 484 ? -61.072 -19.792 37.986 1.00 42.75 484 VAL A CA 1
ATOM 3689 C C . VAL A 1 484 ? -61.244 -19.152 36.469 1.00 42.75 484 VAL A C 1
ATOM 3691 O O . VAL A 1 484 ? -62.024 -18.207 36.402 1.00 42.75 484 VAL A O 1
ATOM 3694 N N . GLN A 1 485 ? -60.524 -19.499 35.304 1.00 44.19 485 GLN A N 1
ATOM 3695 C CA . GLN A 1 485 ? -60.115 -18.689 34.018 1.00 44.19 485 GLN A CA 1
ATOM 3696 C C . GLN A 1 485 ? -59.828 -19.383 32.545 1.00 44.19 485 GLN A C 1
ATOM 3698 O O . GLN A 1 485 ? -59.815 -20.610 32.529 1.00 44.19 485 GLN A O 1
ATOM 3703 N N . ASP A 1 486 ? -59.528 -18.645 31.381 1.00 40.75 486 ASP A N 1
ATOM 3704 C CA . ASP A 1 486 ? -58.736 -18.883 30.025 1.00 40.75 486 ASP A CA 1
ATOM 3705 C C . ASP A 1 486 ? -59.395 -18.946 28.528 1.00 40.75 486 ASP A C 1
ATOM 3707 O O . ASP A 1 486 ? -60.619 -19.028 28.540 1.00 40.75 486 ASP A O 1
ATOM 3711 N N . ASN A 1 487 ? -58.879 -18.888 27.208 1.00 42.09 487 ASN A N 1
ATOM 3712 C CA . ASN A 1 487 ? -57.601 -18.823 26.303 1.00 42.09 487 ASN A CA 1
ATOM 3713 C C . ASN A 1 487 ? -57.782 -18.446 24.696 1.00 42.09 487 ASN A C 1
ATOM 3715 O O . ASN A 1 487 ? -58.944 -18.252 24.351 1.00 42.09 487 ASN A O 1
ATOM 3719 N N . ASP A 1 488 ? -56.777 -18.353 23.706 1.00 43.22 488 ASP A N 1
ATOM 3720 C CA . ASP A 1 488 ? -56.866 -17.901 22.191 1.00 43.22 488 ASP A CA 1
ATOM 3721 C C . ASP A 1 488 ? -55.654 -18.136 21.075 1.00 43.22 488 ASP A C 1
ATOM 3723 O O . ASP A 1 488 ? -54.537 -18.369 21.541 1.00 43.22 488 ASP A O 1
ATOM 3727 N N . PRO A 1 489 ? -55.763 -18.093 19.658 1.00 48.62 489 PRO A N 1
ATOM 3728 C CA . PRO A 1 489 ? -54.730 -18.437 18.535 1.00 48.62 489 PRO A CA 1
ATOM 3729 C C . PRO A 1 489 ? -54.439 -17.540 17.178 1.00 48.62 489 PRO A C 1
ATOM 3731 O O . PRO A 1 489 ? -54.554 -16.325 17.258 1.00 48.62 489 PRO A O 1
ATOM 3734 N N . ALA A 1 490 ? -53.951 -18.032 15.949 1.00 39.78 490 ALA A N 1
ATOM 3735 C CA . ALA A 1 490 ? -53.281 -17.243 14.770 1.00 39.78 490 ALA A CA 1
ATOM 3736 C C . ALA A 1 490 ? -53.146 -17.787 13.219 1.00 39.78 490 ALA A C 1
ATOM 3738 O O . ALA A 1 490 ? -53.418 -18.970 13.027 1.00 39.78 490 ALA A O 1
ATOM 3739 N N . ILE A 1 491 ? -52.700 -17.030 12.110 1.00 42.34 491 ILE A N 1
ATOM 3740 C CA . ILE A 1 491 ? -52.573 -17.456 10.598 1.00 42.34 491 ILE A CA 1
ATOM 3741 C C . ILE A 1 491 ? -51.625 -16.727 9.467 1.00 42.34 491 ILE A C 1
ATOM 3743 O O . ILE A 1 491 ? -51.556 -15.503 9.447 1.00 42.34 491 ILE A O 1
ATOM 3747 N N . ALA A 1 492 ? -51.019 -17.480 8.464 1.00 40.19 492 ALA A N 1
ATOM 3748 C CA . ALA A 1 492 ? -50.569 -17.334 6.971 1.00 40.19 492 ALA A CA 1
ATOM 3749 C C . ALA A 1 492 ? -49.489 -16.374 6.238 1.00 40.19 492 ALA A C 1
ATOM 3751 O O . ALA A 1 492 ? -49.173 -15.297 6.731 1.00 40.19 492 ALA A O 1
ATOM 3752 N N . ALA A 1 493 ? -48.933 -16.747 5.014 1.00 36.75 493 ALA A N 1
ATOM 3753 C CA . ALA A 1 493 ? -47.910 -16.001 4.148 1.00 36.75 493 ALA A CA 1
ATOM 3754 C C . ALA A 1 493 ? -47.601 -16.430 2.623 1.00 36.75 493 ALA A C 1
ATOM 3756 O O . ALA A 1 493 ? -47.842 -17.577 2.269 1.00 36.75 493 ALA A O 1
ATOM 3757 N N . ARG A 1 494 ? -46.931 -15.547 1.796 1.00 35.59 494 ARG A N 1
ATOM 3758 C CA . ARG A 1 494 ? -46.120 -15.653 0.483 1.00 35.59 494 ARG A CA 1
ATOM 3759 C C . ARG A 1 494 ? -46.701 -16.151 -0.905 1.00 35.59 494 ARG A C 1
ATOM 3761 O O . ARG A 1 494 ? -47.414 -17.138 -0.930 1.00 35.59 494 ARG A O 1
ATOM 3768 N N . SER A 1 495 ? -46.293 -15.556 -2.072 1.00 40.31 495 SER A N 1
ATOM 3769 C CA . SER A 1 495 ? -46.431 -16.096 -3.490 1.00 40.31 495 SER A CA 1
ATOM 3770 C C . SER A 1 495 ? -45.768 -15.248 -4.656 1.00 40.31 495 SER A C 1
ATOM 3772 O O . SER A 1 495 ? -45.857 -14.023 -4.560 1.00 40.31 495 SER A O 1
ATOM 3774 N N . PRO A 1 496 ? -45.115 -15.823 -5.726 1.00 45.28 496 PRO A N 1
ATOM 3775 C CA . PRO A 1 496 ? -44.643 -15.082 -6.960 1.00 45.28 496 PRO A CA 1
ATOM 3776 C C . PRO A 1 496 ? -44.488 -15.823 -8.367 1.00 45.28 496 PRO A C 1
ATOM 3778 O O . PRO A 1 496 ? -44.215 -17.019 -8.381 1.00 45.28 496 PRO A O 1
ATOM 3781 N N . GLY A 1 497 ? -44.459 -15.106 -9.534 1.00 30.70 497 GLY A N 1
ATOM 3782 C CA . GLY A 1 497 ? -43.650 -15.441 -10.773 1.00 30.70 497 GLY A CA 1
ATOM 3783 C C . GLY A 1 497 ? -44.283 -15.545 -12.212 1.00 30.70 497 GLY A C 1
ATOM 3784 O O . GLY A 1 497 ? -45.279 -16.240 -12.359 1.00 30.70 497 GLY A O 1
ATOM 3785 N N . ASP A 1 498 ? -43.665 -14.941 -13.269 1.00 36.66 498 ASP A N 1
ATOM 3786 C CA . ASP A 1 498 ? -43.804 -15.253 -14.741 1.00 36.66 498 ASP A CA 1
ATOM 3787 C C . ASP A 1 498 ? -42.719 -14.539 -15.635 1.00 36.66 498 ASP A C 1
ATOM 3789 O O . ASP A 1 498 ? -42.129 -13.566 -15.157 1.00 36.66 498 ASP A O 1
ATOM 3793 N N . VAL A 1 499 ? -42.405 -14.978 -16.885 1.00 42.22 499 VAL A N 1
ATOM 3794 C CA . VAL A 1 499 ? -41.265 -14.455 -17.727 1.00 42.22 499 VAL A CA 1
ATOM 3795 C C . VAL A 1 499 ? -41.439 -14.562 -19.278 1.00 42.22 499 VAL A C 1
ATOM 3797 O O . VAL A 1 499 ? -42.054 -15.497 -19.771 1.00 42.22 499 VAL A O 1
ATOM 3800 N N . GLN A 1 500 ? -40.738 -13.686 -20.032 1.00 37.75 500 GLN A N 1
ATOM 3801 C CA . GLN A 1 500 ? -40.301 -13.754 -21.461 1.00 37.75 500 GLN A CA 1
ATOM 3802 C C . GLN A 1 500 ? -41.051 -12.954 -22.555 1.00 37.75 500 GLN A C 1
ATOM 3804 O O . GLN A 1 500 ? -41.814 -13.486 -23.354 1.00 37.75 500 GLN A O 1
ATOM 3809 N N . VAL A 1 501 ? -40.589 -11.717 -22.762 1.00 39.59 501 VAL A N 1
ATOM 3810 C CA . VAL A 1 501 ? -39.697 -11.382 -23.903 1.00 39.59 501 VAL A CA 1
ATOM 3811 C C . VAL A 1 501 ? -38.487 -10.647 -23.293 1.00 39.59 501 VAL A C 1
ATOM 3813 O O . VAL A 1 501 ? -38.625 -10.131 -22.187 1.00 39.59 501 VAL A O 1
ATOM 3816 N N . ASN A 1 502 ? -37.335 -10.537 -23.971 1.00 54.69 502 ASN A N 1
ATOM 3817 C CA . ASN A 1 502 ? -36.235 -9.652 -23.540 1.00 54.69 502 ASN A CA 1
ATOM 3818 C C . ASN A 1 502 ? -36.143 -8.358 -24.390 1.00 54.69 502 ASN A C 1
ATOM 3820 O O . ASN A 1 502 ? -35.189 -8.191 -25.149 1.00 54.69 502 ASN A O 1
ATOM 3824 N N . PRO A 1 503 ? -37.070 -7.384 -24.244 1.00 54.25 503 PRO A N 1
ATOM 3825 C CA . PRO A 1 503 ? -36.800 -5.994 -24.622 1.00 54.25 503 PRO A CA 1
ATOM 3826 C C . PRO A 1 503 ? -35.843 -5.315 -23.619 1.00 54.25 503 PRO A C 1
ATOM 3828 O O . PRO A 1 503 ? -35.427 -4.172 -23.820 1.00 54.25 503 PRO A O 1
ATOM 3831 N N . ASP A 1 504 ? -35.508 -6.012 -22.527 1.00 59.41 504 ASP A N 1
ATOM 3832 C CA . ASP A 1 504 ? -34.770 -5.492 -21.384 1.00 59.41 504 ASP A CA 1
ATOM 3833 C C . ASP A 1 504 ? -33.378 -4.966 -21.728 1.00 59.41 504 ASP A C 1
ATOM 3835 O O . ASP A 1 504 ? -32.940 -4.036 -21.069 1.00 59.41 504 ASP A O 1
ATOM 3839 N N . GLU A 1 505 ? -32.660 -5.461 -22.740 1.00 64.25 505 GLU A N 1
ATOM 3840 C CA . GLU A 1 505 ? -31.369 -4.844 -23.104 1.00 64.25 505 GLU A CA 1
ATOM 3841 C C . GLU A 1 505 ? -31.553 -3.413 -23.627 1.00 64.25 505 GLU A C 1
ATOM 3843 O O . GLU A 1 505 ? -30.869 -2.499 -23.169 1.00 64.25 505 GLU A O 1
ATOM 3848 N N . GLY A 1 506 ? -32.538 -3.176 -24.499 1.00 71.44 506 GLY A N 1
ATOM 3849 C CA . GLY A 1 506 ? -32.860 -1.831 -24.987 1.00 71.44 506 GLY A CA 1
ATOM 3850 C C . GLY A 1 506 ? -33.382 -0.912 -23.878 1.00 71.44 506 GLY A C 1
ATOM 3851 O O . GLY A 1 506 ? -32.983 0.251 -23.789 1.00 71.44 506 GLY A O 1
ATOM 3852 N N . VAL A 1 507 ? -34.228 -1.442 -22.987 1.00 80.88 507 VAL A N 1
ATOM 3853 C CA . VAL A 1 507 ? -34.777 -0.697 -21.840 1.00 80.88 507 VAL A CA 1
ATOM 3854 C C . VAL A 1 507 ? -33.703 -0.407 -20.783 1.00 80.88 507 VAL A C 1
ATOM 3856 O O . VAL A 1 507 ? -33.674 0.695 -20.234 1.00 80.88 507 VAL A O 1
ATOM 3859 N N . GLN A 1 508 ? -32.784 -1.339 -20.521 1.00 82.69 508 GLN A N 1
ATOM 3860 C CA . GLN A 1 508 ? -31.638 -1.130 -19.632 1.00 82.69 508 GLN A CA 1
ATOM 3861 C C . GLN A 1 508 ? -30.653 -0.130 -20.232 1.00 82.69 508 GLN A C 1
ATOM 3863 O O . GLN A 1 508 ? -30.265 0.797 -19.532 1.00 82.69 508 GLN A O 1
ATOM 3868 N N . VAL A 1 509 ? -30.311 -0.232 -21.521 1.00 86.88 509 VAL A N 1
ATOM 3869 C CA . VAL A 1 509 ? -29.479 0.759 -22.227 1.00 86.88 509 VAL A CA 1
ATOM 3870 C C . VAL A 1 509 ? -30.097 2.158 -22.142 1.00 86.88 509 VAL A C 1
ATOM 3872 O O . VAL A 1 509 ? -29.395 3.109 -21.804 1.00 86.88 509 VAL A O 1
ATOM 3875 N N . ALA A 1 510 ? -31.410 2.300 -22.350 1.00 88.31 510 ALA A N 1
ATOM 3876 C CA . ALA A 1 510 ? -32.102 3.579 -22.180 1.00 88.31 510 ALA A CA 1
ATOM 3877 C C . ALA A 1 510 ? -32.056 4.090 -20.724 1.00 88.31 510 ALA A C 1
ATOM 3879 O O . ALA A 1 510 ? -31.761 5.262 -20.487 1.00 88.31 510 ALA A O 1
ATOM 3880 N N . ARG A 1 511 ? -32.283 3.210 -19.738 1.00 90.06 511 ARG A N 1
ATOM 3881 C CA . ARG A 1 511 ? -32.231 3.528 -18.297 1.00 90.06 511 ARG A CA 1
ATOM 3882 C C . ARG A 1 511 ? -30.819 3.911 -17.833 1.00 90.06 511 ARG A C 1
ATOM 3884 O O . ARG A 1 511 ? -30.670 4.811 -17.011 1.00 90.06 511 ARG A O 1
ATOM 3891 N N . LEU A 1 512 ? -29.788 3.261 -18.371 1.00 91.69 512 LEU A N 1
ATOM 3892 C CA . LEU A 1 512 ? -28.377 3.543 -18.104 1.00 91.69 512 LEU A CA 1
ATOM 3893 C C . LEU A 1 512 ? -27.942 4.860 -18.753 1.00 91.69 512 LEU A C 1
ATOM 3895 O O . LEU A 1 512 ? -27.293 5.658 -18.086 1.00 91.69 512 LEU A O 1
ATOM 3899 N N . MET A 1 513 ? -28.364 5.147 -19.990 1.00 92.12 513 MET A N 1
ATOM 3900 C CA . MET A 1 513 ? -28.139 6.458 -20.616 1.00 92.12 513 MET A CA 1
ATOM 3901 C C . MET A 1 513 ? -28.815 7.588 -19.830 1.00 92.12 513 MET A C 1
ATOM 3903 O O . MET A 1 513 ? -28.175 8.601 -19.569 1.00 92.12 513 MET A O 1
ATOM 3907 N N . ALA A 1 514 ? -30.063 7.406 -19.384 1.00 92.31 514 ALA A N 1
ATOM 3908 C CA . ALA A 1 514 ? -30.749 8.390 -18.543 1.00 92.31 514 ALA A CA 1
ATOM 3909 C C . ALA A 1 514 ? -30.028 8.609 -17.197 1.00 92.31 514 ALA A C 1
ATOM 3911 O O . ALA A 1 514 ? -29.863 9.746 -16.759 1.00 92.31 514 ALA A O 1
ATOM 3912 N N . ARG A 1 515 ? -29.532 7.532 -16.567 1.00 92.31 515 ARG A N 1
ATOM 3913 C CA . ARG A 1 515 ? -28.701 7.619 -15.356 1.00 92.31 515 ARG A CA 1
ATOM 3914 C C . ARG A 1 515 ? -27.374 8.339 -15.618 1.00 92.31 515 ARG A C 1
ATOM 3916 O O . ARG A 1 515 ? -26.958 9.129 -14.782 1.00 92.31 515 ARG A O 1
ATOM 3923 N N . ALA A 1 516 ? -26.724 8.086 -16.753 1.00 92.19 516 ALA A N 1
ATOM 3924 C CA . ALA A 1 516 ? -25.495 8.772 -17.136 1.00 92.19 516 ALA A CA 1
ATOM 3925 C C . ALA A 1 516 ? -25.721 10.276 -17.345 1.00 92.19 516 ALA A C 1
ATOM 3927 O O . ALA A 1 516 ? -24.962 11.066 -16.797 1.00 92.19 516 ALA A O 1
ATOM 3928 N N . SER A 1 517 ? -26.779 10.679 -18.059 1.00 90.75 517 SER A N 1
ATOM 3929 C CA . SER A 1 517 ? -27.141 12.096 -18.220 1.00 90.75 517 SER A CA 1
ATOM 3930 C C . SER A 1 517 ? -27.347 12.792 -16.873 1.00 90.75 517 SER A C 1
ATOM 3932 O O . SER A 1 517 ? -26.757 13.841 -16.645 1.00 90.75 517 SER A O 1
ATOM 3934 N N . LEU A 1 518 ? -28.081 12.168 -15.948 1.00 93.06 518 LEU A N 1
ATOM 3935 C CA . LEU A 1 518 ? -28.307 12.714 -14.606 1.00 93.06 518 LEU A CA 1
ATOM 3936 C C . LEU A 1 518 ? -27.011 12.823 -13.774 1.00 93.06 518 LEU A C 1
ATOM 3938 O O . LEU A 1 518 ? -26.864 13.762 -12.999 1.00 93.06 518 LEU A O 1
ATOM 3942 N N . LEU A 1 519 ? -26.045 11.915 -13.957 1.00 90.44 519 LEU A N 1
ATOM 3943 C CA . LEU A 1 519 ? -24.720 12.019 -13.325 1.00 90.44 519 LEU A CA 1
ATOM 3944 C C . LEU A 1 519 ? -23.860 13.136 -13.948 1.00 90.44 519 LEU A C 1
ATOM 3946 O O . LEU A 1 519 ? -23.147 13.824 -13.221 1.00 90.44 519 LEU A O 1
ATOM 3950 N N . LEU A 1 520 ? -23.962 13.369 -15.264 1.00 89.69 520 LEU A N 1
ATOM 3951 C CA . LEU A 1 520 ? -23.313 14.505 -15.936 1.00 89.69 520 LEU A CA 1
ATOM 3952 C C . LEU A 1 520 ? -23.908 15.852 -15.493 1.00 89.69 520 LEU A C 1
ATOM 3954 O O . LEU A 1 520 ? -23.159 16.794 -15.260 1.00 89.69 520 LEU A O 1
ATOM 3958 N N . GLU A 1 521 ? -25.231 15.934 -15.322 1.00 88.44 521 GLU A N 1
ATOM 3959 C CA . GLU A 1 521 ? -25.929 17.112 -14.776 1.00 88.44 521 GLU A CA 1
ATOM 3960 C C . GLU A 1 521 ? -25.550 17.396 -13.310 1.00 88.44 521 GLU A C 1
ATOM 3962 O O . GLU A 1 521 ? -25.540 18.548 -12.882 1.00 88.44 521 GLU A O 1
ATOM 3967 N N . GLN A 1 522 ? -25.194 16.357 -12.547 1.00 87.50 522 GLN A N 1
ATOM 3968 C CA . GLN A 1 522 ? -24.675 16.463 -11.177 1.00 87.50 522 GLN A CA 1
ATOM 3969 C C . GLN A 1 522 ? -23.165 16.760 -11.104 1.00 87.50 522 GLN A C 1
ATOM 3971 O O . GLN A 1 522 ? -22.644 16.970 -10.010 1.00 87.50 522 GLN A O 1
ATOM 3976 N N . GLY A 1 523 ? -22.451 16.762 -12.235 1.00 86.56 523 GLY A N 1
ATOM 3977 C CA . GLY A 1 523 ? -20.995 16.917 -12.279 1.00 86.56 523 GLY A CA 1
ATOM 3978 C C . GLY A 1 523 ? -20.201 15.679 -11.830 1.00 86.56 523 GLY A C 1
ATOM 3979 O O . GLY A 1 523 ? -18.978 15.755 -11.708 1.00 86.56 523 GLY A O 1
ATOM 3980 N N . ASP A 1 524 ? -20.832 14.518 -11.616 1.00 88.81 524 ASP A N 1
ATOM 3981 C CA . ASP A 1 524 ? -20.113 13.270 -11.328 1.00 88.81 524 ASP A CA 1
ATOM 3982 C C . ASP A 1 524 ? -19.646 12.596 -12.627 1.00 88.81 524 ASP A C 1
ATOM 3984 O O . ASP A 1 524 ? -20.152 11.564 -13.077 1.00 88.81 524 ASP A O 1
ATOM 3988 N N . ILE A 1 525 ? -18.626 13.204 -13.233 1.00 89.44 525 ILE A N 1
ATOM 3989 C CA . ILE A 1 525 ? -17.935 12.693 -14.423 1.00 89.44 525 ILE A CA 1
ATOM 3990 C C . ILE A 1 525 ? -17.321 11.303 -14.169 1.00 89.44 525 ILE A C 1
ATOM 3992 O O . ILE A 1 525 ? -17.178 10.517 -15.106 1.00 89.44 525 ILE A O 1
ATOM 3996 N N . GLY A 1 526 ? -16.970 10.975 -12.920 1.00 88.44 526 GLY A N 1
ATOM 3997 C CA . GLY A 1 526 ? -16.398 9.681 -12.548 1.00 88.44 526 GLY A CA 1
ATOM 3998 C C . GLY A 1 526 ? -17.416 8.552 -12.684 1.00 88.44 526 GLY A C 1
ATOM 3999 O O . GLY A 1 526 ? -17.203 7.611 -13.450 1.00 88.44 526 GLY A O 1
ATOM 4000 N N . ALA A 1 527 ? -18.555 8.672 -12.000 1.00 90.00 527 ALA A N 1
ATOM 4001 C CA . ALA A 1 527 ? -19.640 7.703 -12.106 1.00 90.00 527 ALA A CA 1
ATOM 4002 C C . ALA A 1 527 ? -20.287 7.710 -13.500 1.00 90.00 527 ALA A C 1
ATOM 4004 O O . ALA A 1 527 ? -20.619 6.642 -14.021 1.00 90.00 527 ALA A O 1
ATOM 4005 N N . ALA A 1 528 ? -20.426 8.880 -14.138 1.00 91.81 528 ALA A N 1
ATOM 4006 C CA . ALA A 1 528 ? -20.958 8.979 -15.495 1.00 91.81 528 ALA A CA 1
ATOM 4007 C C . ALA A 1 528 ? -20.104 8.195 -16.502 1.00 91.81 528 ALA A C 1
ATOM 4009 O O . ALA A 1 528 ? -20.663 7.430 -17.288 1.00 91.81 528 ALA A O 1
ATOM 4010 N N . ARG A 1 529 ? -18.766 8.311 -16.447 1.00 93.12 529 ARG A N 1
ATOM 4011 C CA . ARG A 1 529 ? -17.852 7.524 -17.297 1.00 93.12 529 ARG A CA 1
ATOM 4012 C C . ARG A 1 529 ? -18.059 6.024 -17.129 1.00 93.12 529 ARG A C 1
ATOM 4014 O O . ARG A 1 529 ? -18.229 5.353 -18.134 1.00 93.12 529 ARG A O 1
ATOM 4021 N N . ILE A 1 530 ? -18.141 5.510 -15.901 1.00 93.88 530 ILE A N 1
ATOM 4022 C CA . ILE A 1 530 ? -18.331 4.067 -15.645 1.00 93.88 530 ILE A CA 1
ATOM 4023 C C . ILE A 1 530 ? -19.645 3.556 -16.268 1.00 93.88 530 ILE A C 1
ATOM 4025 O O . ILE A 1 530 ? -19.675 2.499 -16.902 1.00 93.88 530 ILE A O 1
ATOM 4029 N N . VAL A 1 531 ? -20.738 4.317 -16.136 1.00 93.44 531 VAL A N 1
ATOM 4030 C CA . VAL A 1 531 ? -22.033 3.960 -16.745 1.00 93.44 531 VAL A CA 1
ATOM 4031 C C . VAL A 1 531 ? -21.974 4.057 -18.277 1.00 93.44 531 VAL A C 1
ATOM 4033 O O . VAL A 1 531 ? -22.503 3.188 -18.971 1.00 93.44 531 VAL A O 1
ATOM 4036 N N . LEU A 1 532 ? -21.305 5.079 -18.818 1.00 92.69 532 LEU A N 1
ATOM 4037 C CA . LEU A 1 532 ? -21.156 5.288 -20.259 1.00 92.69 532 LEU A CA 1
ATOM 4038 C C . LEU A 1 532 ? -20.207 4.281 -20.918 1.00 92.69 532 LEU A C 1
ATOM 4040 O O . LEU A 1 532 ? -20.494 3.856 -22.029 1.00 92.69 532 LEU A O 1
ATOM 4044 N N . GLU A 1 533 ? -19.133 3.848 -20.257 1.00 93.62 533 GLU A N 1
ATOM 4045 C CA . GLU A 1 533 ? -18.227 2.791 -20.732 1.00 93.62 533 GLU A CA 1
ATOM 4046 C C . GLU A 1 533 ? -18.967 1.461 -20.893 1.00 93.62 533 GLU A C 1
ATOM 4048 O O . GLU A 1 533 ? -18.819 0.794 -21.917 1.00 93.62 533 GLU A O 1
ATOM 4053 N N . HIS A 1 534 ? -19.832 1.112 -19.936 1.00 92.56 534 HIS A N 1
ATOM 4054 C CA . HIS A 1 534 ? -20.650 -0.097 -20.008 1.00 92.56 534 HIS A CA 1
ATOM 4055 C C . HIS A 1 534 ? -21.609 -0.081 -21.216 1.00 92.56 534 HIS A C 1
ATOM 4057 O O . HIS A 1 534 ? -21.702 -1.069 -21.945 1.00 92.56 534 HIS A O 1
ATOM 4063 N N . VAL A 1 535 ? -22.263 1.056 -21.497 1.00 92.81 535 VAL A N 1
ATOM 4064 C CA . VAL A 1 535 ? -23.171 1.201 -22.657 1.00 92.81 535 VAL A CA 1
ATOM 4065 C C . VAL A 1 535 ? -22.412 1.437 -23.978 1.00 92.81 535 VAL A C 1
ATOM 4067 O O . VAL A 1 535 ? -22.879 1.055 -25.049 1.00 92.81 535 VAL A O 1
ATOM 4070 N N . ALA A 1 536 ? -21.210 2.011 -23.939 1.00 91.19 536 ALA A N 1
ATOM 4071 C CA . ALA A 1 536 ? -20.315 2.107 -25.092 1.00 91.19 536 ALA A CA 1
ATOM 4072 C C . ALA A 1 536 ? -19.739 0.733 -25.486 1.00 91.19 536 ALA A C 1
ATOM 4074 O O . ALA A 1 536 ? -19.476 0.491 -26.666 1.00 91.19 536 ALA A O 1
ATOM 4075 N N . GLY A 1 537 ? -19.587 -0.177 -24.517 1.00 87.19 537 GLY A N 1
ATOM 4076 C CA . GLY A 1 537 ? -19.178 -1.568 -24.721 1.00 87.19 537 GLY A CA 1
ATOM 4077 C C . GLY A 1 537 ? -20.157 -2.383 -25.572 1.00 87.19 537 GLY A C 1
ATOM 4078 O O . GLY A 1 537 ? -19.718 -3.235 -26.339 1.00 87.19 537 GLY A O 1
ATOM 4079 N N . THR A 1 538 ? -21.459 -2.073 -25.532 1.00 86.06 538 THR A N 1
ATOM 4080 C CA . THR A 1 538 ? -22.473 -2.690 -26.413 1.00 86.06 538 THR A CA 1
ATOM 4081 C C . THR A 1 538 ? -22.550 -2.042 -27.804 1.00 86.06 538 THR A C 1
ATOM 4083 O O . THR A 1 538 ? -23.440 -2.353 -28.592 1.00 86.06 538 THR A O 1
ATOM 4086 N N . GLY A 1 539 ? -21.615 -1.143 -28.140 1.00 84.25 539 GLY A N 1
ATOM 4087 C CA . GLY A 1 539 ? -21.513 -0.519 -29.462 1.00 84.25 539 GLY A CA 1
ATOM 4088 C C . GLY A 1 539 ? -22.478 0.646 -29.705 1.00 84.25 539 GLY A C 1
ATOM 4089 O O . GLY A 1 539 ? -22.562 1.139 -30.830 1.00 84.25 539 GLY A O 1
ATOM 4090 N N . ASN A 1 540 ? -23.197 1.123 -28.683 1.00 91.31 540 ASN A N 1
ATOM 4091 C CA . ASN A 1 540 ? -24.132 2.235 -28.835 1.00 91.31 540 ASN A CA 1
ATOM 4092 C C . ASN A 1 540 ? -23.388 3.543 -29.170 1.00 91.31 540 ASN A C 1
ATOM 4094 O O . ASN A 1 540 ? -22.764 4.161 -28.306 1.00 91.31 540 ASN A O 1
ATOM 4098 N N . ALA A 1 541 ? -23.508 4.001 -30.419 1.00 90.62 541 ALA A N 1
ATOM 4099 C CA . ALA A 1 541 ? -22.847 5.208 -30.918 1.00 90.62 541 ALA A CA 1
ATOM 4100 C C . ALA A 1 541 ? -23.101 6.453 -30.048 1.00 90.62 541 ALA A C 1
ATOM 4102 O O . ALA A 1 541 ? -22.191 7.253 -29.837 1.00 90.62 541 ALA A O 1
ATOM 4103 N N . ARG A 1 542 ? -24.313 6.603 -29.493 1.00 90.75 542 ARG A N 1
ATOM 4104 C CA . ARG A 1 542 ? -24.692 7.758 -28.665 1.00 90.75 542 ARG A CA 1
ATOM 4105 C C . ARG A 1 542 ? -24.085 7.697 -27.263 1.00 90.75 542 ARG A C 1
ATOM 4107 O O . ARG A 1 542 ? -23.769 8.746 -26.709 1.00 90.75 542 ARG A O 1
ATOM 4114 N N . ALA A 1 543 ? -23.856 6.497 -26.729 1.00 93.12 543 ALA A N 1
ATOM 4115 C CA . ALA A 1 543 ? -23.068 6.307 -25.512 1.00 93.12 543 ALA A CA 1
ATOM 4116 C C . ALA A 1 543 ? -21.580 6.591 -25.757 1.00 93.12 543 ALA A C 1
ATOM 4118 O O . ALA A 1 543 ? -20.958 7.283 -24.960 1.00 93.12 543 ALA A O 1
ATOM 4119 N N . ILE A 1 544 ? -21.028 6.136 -26.890 1.00 94.75 544 ILE A N 1
ATOM 4120 C CA . ILE A 1 544 ? -19.638 6.416 -27.290 1.00 94.75 544 ILE A CA 1
ATOM 4121 C C . ILE A 1 544 ? -19.410 7.930 -27.464 1.00 94.75 544 ILE A C 1
ATOM 4123 O O . ILE A 1 544 ? -18.389 8.446 -27.014 1.00 94.75 544 ILE A O 1
ATOM 4127 N N . PHE A 1 545 ? -20.366 8.656 -28.056 1.00 94.44 545 PHE A N 1
ATOM 4128 C CA . PHE A 1 545 ? -20.312 10.118 -28.180 1.00 94.44 545 PHE A CA 1
ATOM 4129 C C . PHE A 1 545 ? -20.371 10.824 -26.819 1.00 94.44 545 PHE A C 1
ATOM 4131 O O . PHE A 1 545 ? -19.501 11.636 -26.524 1.00 94.44 545 PHE A O 1
ATOM 4138 N N . ALA A 1 546 ? -21.342 10.479 -25.966 1.00 92.75 546 ALA A N 1
ATOM 4139 C CA . ALA A 1 546 ? -21.441 11.061 -24.628 1.00 92.75 546 ALA A CA 1
ATOM 4140 C C . ALA A 1 546 ? -20.191 10.756 -23.778 1.00 92.75 546 ALA A C 1
ATOM 4142 O O . ALA A 1 546 ? -19.711 11.626 -23.057 1.00 92.75 546 ALA A O 1
ATOM 4143 N N . LEU A 1 547 ? -19.611 9.555 -23.913 1.00 93.69 547 LEU A N 1
ATOM 4144 C CA . LEU A 1 547 ? -18.345 9.193 -23.276 1.00 93.69 547 LEU A CA 1
ATOM 4145 C C . LEU A 1 547 ? -17.194 10.083 -23.769 1.00 93.69 547 LEU A C 1
ATOM 4147 O O . LEU A 1 547 ? -16.423 10.571 -22.945 1.00 93.69 547 LEU A O 1
ATOM 4151 N N . ALA A 1 548 ? -17.102 10.343 -25.079 1.00 93.94 548 ALA A N 1
ATOM 4152 C CA . ALA A 1 548 ? -16.114 11.256 -25.657 1.00 93.94 548 ALA A CA 1
ATOM 4153 C C . ALA A 1 548 ? -16.236 12.678 -25.079 1.00 93.94 548 ALA A C 1
ATOM 4155 O O . ALA A 1 548 ? -15.226 13.247 -24.661 1.00 93.94 548 ALA A O 1
ATOM 4156 N N . GLU A 1 549 ? -17.461 13.203 -24.950 1.00 92.50 549 GLU A N 1
ATOM 4157 C CA . GLU A 1 549 ? -17.726 14.510 -24.328 1.00 92.50 549 GLU A CA 1
ATOM 4158 C C . GLU A 1 549 ? -17.297 14.567 -22.848 1.00 92.50 549 GLU A C 1
ATOM 4160 O O . GLU A 1 549 ? -16.991 15.650 -22.353 1.00 92.50 549 GLU A O 1
ATOM 4165 N N . THR A 1 550 ? -17.181 13.433 -22.140 1.00 93.31 550 THR A N 1
ATOM 4166 C CA . THR A 1 550 ? -16.602 13.414 -20.780 1.00 93.31 550 THR A CA 1
ATOM 4167 C C . THR A 1 550 ? -15.074 13.503 -20.748 1.00 93.31 550 THR A C 1
ATOM 4169 O O . THR A 1 550 ? -14.515 13.850 -19.709 1.00 93.31 550 THR A O 1
ATOM 4172 N N . TYR A 1 551 ? -14.370 13.134 -21.824 1.00 92.38 551 TYR A N 1
ATOM 4173 C CA . TYR A 1 551 ? -12.901 13.199 -21.900 1.00 92.38 551 TYR A CA 1
ATOM 4174 C C . TYR A 1 551 ? -12.409 14.476 -22.583 1.00 92.38 551 TYR A C 1
ATOM 4176 O O . TYR A 1 551 ? -11.295 14.918 -22.311 1.00 92.38 551 TYR A O 1
ATOM 4184 N N . ASP A 1 552 ? -13.229 15.075 -23.438 1.00 92.75 552 ASP A N 1
ATOM 4185 C CA . ASP A 1 552 ? -12.924 16.292 -24.180 1.00 92.75 552 ASP A CA 1
ATOM 4186 C C . ASP A 1 552 ? -12.725 17.507 -23.227 1.00 92.75 552 ASP A C 1
ATOM 4188 O O . ASP A 1 552 ? -13.627 17.882 -22.470 1.00 92.75 552 ASP A O 1
ATOM 4192 N N . PRO A 1 553 ? -11.530 18.140 -23.214 1.00 88.56 553 PRO A N 1
ATOM 4193 C CA . PRO A 1 553 ? -11.234 19.273 -22.334 1.00 88.56 553 PRO A CA 1
ATOM 4194 C C . PRO A 1 553 ? -11.968 20.574 -22.703 1.00 88.56 553 PRO A C 1
ATOM 4196 O O . PRO A 1 553 ? -11.956 21.506 -21.903 1.00 88.56 553 PRO A O 1
ATOM 4199 N N . LEU A 1 554 ? -12.594 20.659 -23.882 1.00 87.56 554 LEU A N 1
ATOM 4200 C CA . LEU A 1 554 ? -13.401 21.803 -24.321 1.00 87.56 554 LEU A CA 1
ATOM 4201 C C . LEU A 1 554 ? -14.874 21.658 -23.904 1.00 87.56 554 LEU A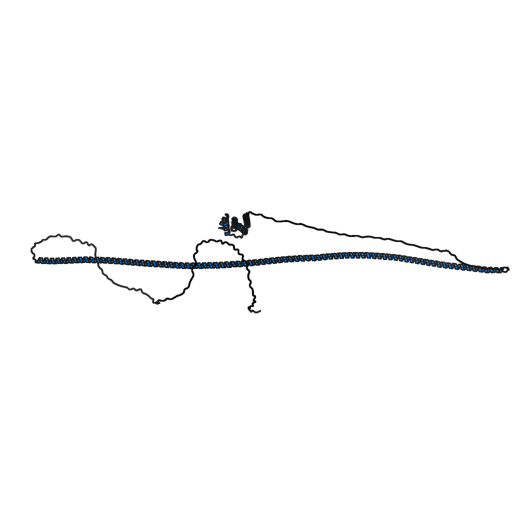 C 1
ATOM 4203 O O . LEU A 1 554 ? -15.575 22.660 -23.761 1.00 87.56 554 LEU A O 1
ATOM 4207 N N . THR A 1 555 ? -15.355 20.429 -23.688 1.00 88.25 555 THR A N 1
ATOM 4208 C CA . THR A 1 555 ? -16.703 20.156 -23.162 1.00 88.25 555 THR A CA 1
ATOM 4209 C C . THR A 1 555 ? -16.748 20.069 -21.644 1.00 88.25 555 THR A C 1
ATOM 4211 O O . THR A 1 555 ? -17.737 20.519 -21.069 1.00 88.25 555 THR A O 1
ATOM 4214 N N . LEU A 1 556 ? -15.694 19.561 -20.994 1.00 86.62 556 LEU A N 1
ATOM 4215 C CA . LEU A 1 556 ? -15.617 19.408 -19.533 1.00 86.62 556 LEU A CA 1
ATOM 4216 C C . LEU A 1 556 ? -16.041 20.647 -18.711 1.00 86.62 556 LEU A C 1
ATOM 4218 O O . LEU A 1 556 ? -16.801 20.468 -17.759 1.00 86.62 556 LEU A O 1
ATOM 4222 N N . PRO A 1 557 ? -15.664 21.895 -19.067 1.00 86.06 557 PRO A N 1
ATOM 4223 C CA . PRO A 1 557 ? -16.124 23.089 -18.351 1.00 86.06 557 PRO A CA 1
ATOM 4224 C C . PRO A 1 557 ? -17.651 23.272 -18.330 1.00 86.06 557 PRO A C 1
ATOM 4226 O O . PRO A 1 557 ? -18.183 23.859 -17.391 1.00 86.06 557 PRO A O 1
ATOM 4229 N N . ASN A 1 558 ? -18.372 22.751 -19.330 1.00 84.19 558 ASN A N 1
ATOM 4230 C CA . ASN A 1 558 ? -19.829 22.893 -19.433 1.00 84.19 558 ASN A CA 1
ATOM 4231 C C . ASN A 1 558 ? -20.590 21.969 -18.466 1.00 84.19 558 ASN A C 1
ATOM 4233 O O . ASN A 1 558 ? -21.760 22.220 -18.196 1.00 84.19 558 ASN A O 1
ATOM 4237 N N . PHE A 1 559 ? -19.936 20.935 -17.922 1.00 82.94 559 PHE A N 1
ATOM 4238 C CA . PHE A 1 559 ? -20.496 20.053 -16.888 1.00 82.94 559 PHE A CA 1
ATOM 4239 C C . PHE A 1 559 ? -20.219 20.560 -15.456 1.00 82.94 559 PHE A C 1
ATOM 4241 O O . PHE A 1 559 ? -20.407 19.830 -14.487 1.00 82.94 559 PHE A O 1
ATOM 4248 N N . GLY A 1 560 ? -19.735 21.801 -15.300 1.00 74.62 560 GLY A N 1
ATOM 4249 C CA . GLY A 1 560 ? -19.552 22.460 -13.997 1.00 74.62 560 GLY A CA 1
ATOM 4250 C C . GLY A 1 560 ? -18.417 21.910 -13.121 1.00 74.62 560 GLY A C 1
ATOM 4251 O O . GLY A 1 560 ? -18.255 22.348 -11.982 1.00 74.62 560 GLY A O 1
ATOM 4252 N N . THR A 1 561 ? -17.619 20.964 -13.620 1.00 73.12 561 THR A N 1
ATOM 4253 C CA . THR A 1 561 ? -16.602 20.265 -12.826 1.00 73.12 561 THR A CA 1
ATOM 4254 C C . THR A 1 561 ? -15.276 21.005 -12.717 1.00 73.12 561 THR A C 1
ATOM 4256 O O . THR A 1 561 ? -14.644 21.324 -13.725 1.00 73.12 561 THR A O 1
ATOM 4259 N N . TYR A 1 562 ? -14.782 21.141 -11.486 1.00 58.06 562 TYR A N 1
ATOM 4260 C CA . TYR A 1 562 ? -13.442 21.639 -11.183 1.00 58.06 562 TYR A CA 1
ATOM 4261 C C . TYR A 1 562 ? -12.542 20.491 -10.699 1.00 58.06 562 TYR A C 1
ATOM 4263 O O . TYR A 1 562 ? -12.858 19.815 -9.725 1.00 58.06 562 TYR A O 1
ATOM 4271 N N . GLY A 1 563 ? -11.404 20.280 -11.370 1.00 66.25 563 GLY A N 1
ATOM 4272 C CA . GLY A 1 563 ? -10.357 19.325 -10.964 1.00 66.25 563 GLY A CA 1
ATOM 4273 C C . GLY A 1 563 ? -10.238 18.049 -11.811 1.00 66.25 563 GLY A C 1
ATOM 4274 O O . GLY A 1 563 ? -9.173 17.433 -11.834 1.00 66.25 563 GLY A O 1
ATOM 4275 N N . THR A 1 564 ? -11.265 17.666 -12.574 1.00 75.44 564 THR A N 1
ATOM 4276 C CA . THR A 1 564 ? -11.199 16.518 -13.496 1.00 75.44 564 THR A CA 1
ATOM 4277 C C . THR A 1 564 ? -10.423 16.866 -14.768 1.00 75.44 564 THR A C 1
ATOM 4279 O O . THR A 1 564 ? -10.900 17.628 -15.608 1.00 75.44 564 THR A O 1
ATOM 4282 N N . ARG A 1 565 ? -9.228 16.288 -14.946 1.00 77.38 565 ARG A N 1
ATOM 4283 C CA . ARG A 1 565 ? -8.411 16.500 -16.151 1.00 77.38 565 ARG A CA 1
ATOM 4284 C C . ARG A 1 565 ? -8.995 15.750 -17.359 1.00 77.38 565 ARG A C 1
ATOM 4286 O O . ARG A 1 565 ? -9.252 14.547 -17.284 1.00 77.38 565 ARG A O 1
ATOM 4293 N N . GLY A 1 566 ? -9.179 16.468 -18.466 1.00 85.00 566 GLY A N 1
ATOM 4294 C CA . GLY A 1 566 ? -9.547 15.896 -19.764 1.00 85.00 566 GLY A CA 1
ATOM 4295 C C . GLY A 1 566 ? -8.390 15.165 -20.448 1.00 85.00 566 GLY A C 1
ATOM 4296 O O . GLY A 1 566 ? -7.218 15.408 -20.155 1.00 85.00 566 GLY A O 1
ATOM 4297 N N . ASP A 1 567 ? -8.737 14.287 -21.383 1.00 90.81 567 ASP A N 1
ATOM 4298 C CA . ASP A 1 567 ? -7.826 13.492 -22.202 1.00 90.81 567 ASP A CA 1
ATOM 4299 C C . ASP A 1 567 ? -8.209 13.660 -23.681 1.00 90.81 567 ASP A C 1
ATOM 4301 O O . ASP A 1 567 ? -9.102 12.991 -24.207 1.00 90.81 567 ASP A O 1
ATOM 4305 N N . ALA A 1 568 ? -7.537 14.600 -24.348 1.00 89.56 568 ALA A N 1
ATOM 4306 C CA . ALA A 1 568 ? -7.838 14.960 -25.729 1.00 89.56 568 ALA A CA 1
ATOM 4307 C C . ALA A 1 568 ? -7.535 13.838 -26.739 1.00 89.56 568 ALA A C 1
ATOM 4309 O O . ALA A 1 568 ? -8.137 13.834 -27.812 1.00 89.56 568 ALA A O 1
ATOM 4310 N N . THR A 1 569 ? -6.638 12.886 -26.437 1.00 91.75 569 THR A N 1
ATOM 4311 C CA . THR A 1 569 ? -6.360 11.777 -27.365 1.00 91.75 569 THR A CA 1
ATOM 4312 C C . THR A 1 569 ? -7.464 10.729 -27.279 1.00 91.75 569 THR A C 1
ATOM 4314 O O . THR A 1 569 ? -8.071 10.421 -28.304 1.00 91.75 569 THR A O 1
ATOM 4317 N N . LYS A 1 570 ? -7.848 10.298 -26.066 1.00 90.75 570 LYS A N 1
ATOM 4318 C CA . LYS A 1 570 ? -9.006 9.399 -25.890 1.00 90.75 570 LYS A CA 1
ATOM 4319 C C . LYS A 1 570 ? -10.306 10.011 -26.409 1.00 90.75 570 LYS A C 1
ATOM 4321 O O . LYS A 1 570 ? -11.107 9.304 -27.015 1.00 90.75 570 LYS A O 1
ATOM 4326 N N . ALA A 1 571 ? -10.514 11.315 -26.215 1.00 93.12 571 ALA A N 1
ATOM 4327 C CA . ALA A 1 571 ? -11.679 12.009 -26.755 1.00 93.12 571 ALA A CA 1
ATOM 4328 C C . ALA A 1 571 ? -11.734 11.942 -28.292 1.00 93.12 571 ALA A C 1
ATOM 4330 O O . ALA A 1 571 ? -12.771 11.576 -28.841 1.00 93.12 571 ALA A O 1
ATOM 4331 N N . ARG A 1 572 ? -10.618 12.207 -28.994 1.00 91.69 572 ARG A N 1
ATOM 4332 C CA . ARG A 1 572 ? -10.527 12.044 -30.460 1.00 91.69 572 ARG A CA 1
ATOM 4333 C C . ARG A 1 572 ? -10.849 10.605 -30.891 1.00 91.69 572 ARG A C 1
ATOM 4335 O O . ARG A 1 572 ? -11.685 10.421 -31.773 1.00 91.69 572 ARG A O 1
ATOM 4342 N N . ASP A 1 573 ? -10.262 9.592 -30.253 1.00 93.75 573 ASP A N 1
ATOM 4343 C CA . ASP A 1 573 ? -10.497 8.181 -30.609 1.00 93.75 573 ASP A CA 1
ATOM 4344 C C . ASP A 1 573 ? -11.966 7.762 -30.413 1.00 93.75 573 ASP A C 1
ATOM 4346 O O . ASP A 1 573 ? -12.547 7.048 -31.238 1.00 93.75 573 ASP A O 1
ATOM 4350 N N . LEU A 1 574 ? -12.604 8.235 -29.338 1.00 93.62 574 LEU A N 1
ATOM 4351 C CA . LEU A 1 574 ? -14.022 7.990 -29.071 1.00 93.62 574 LEU A CA 1
ATOM 4352 C C . LEU A 1 574 ? -14.933 8.756 -30.043 1.00 93.62 574 LEU A C 1
ATOM 4354 O O . LEU A 1 574 ? -15.889 8.169 -30.551 1.00 93.62 574 LEU A O 1
ATOM 4358 N N . TYR A 1 575 ? -14.625 10.010 -30.392 1.00 94.69 575 TYR A N 1
ATOM 4359 C CA . TYR A 1 575 ? -15.369 10.736 -31.427 1.00 94.69 575 TYR A CA 1
ATOM 4360 C C . TYR A 1 575 ? -15.245 10.071 -32.806 1.00 94.69 575 TYR A C 1
ATOM 4362 O O . TYR A 1 575 ? -16.249 9.954 -33.506 1.00 94.69 575 TYR A O 1
ATOM 4370 N N . ALA A 1 576 ? -14.071 9.552 -33.181 1.00 93.06 576 ALA A N 1
ATOM 4371 C CA . ALA A 1 576 ? -13.904 8.812 -34.435 1.00 93.06 576 ALA A CA 1
ATOM 4372 C C . ALA A 1 576 ? -14.780 7.540 -34.466 1.00 93.06 576 ALA A C 1
ATOM 4374 O O . ALA A 1 576 ? -15.436 7.247 -35.469 1.00 93.06 576 ALA A O 1
ATOM 4375 N N . ARG A 1 577 ? -14.874 6.823 -33.336 1.00 92.25 577 ARG A N 1
ATOM 4376 C CA . ARG A 1 577 ? -15.777 5.669 -33.167 1.00 92.25 577 ARG A CA 1
ATOM 4377 C C . ARG A 1 577 ? -17.259 6.067 -33.200 1.00 92.25 577 ARG A C 1
ATOM 4379 O O . ARG A 1 577 ? -18.053 5.369 -33.825 1.00 92.25 577 ARG A O 1
ATOM 4386 N N . ALA A 1 578 ? -17.641 7.190 -32.592 1.00 93.25 578 ALA A N 1
ATOM 4387 C CA . ALA A 1 578 ? -19.008 7.716 -32.659 1.00 93.25 578 ALA A CA 1
ATOM 4388 C C . ALA A 1 578 ? -19.398 8.173 -34.079 1.00 93.25 578 ALA A C 1
ATOM 4390 O O . ALA A 1 578 ? -20.533 7.956 -34.507 1.00 93.25 578 ALA A O 1
ATOM 4391 N N . GLN A 1 579 ? -18.451 8.742 -34.833 1.00 93.06 579 GLN A N 1
ATOM 4392 C CA . GLN A 1 579 ? -18.631 9.100 -36.240 1.00 93.06 579 GLN A CA 1
ATOM 4393 C C . GLN A 1 579 ? -18.817 7.856 -37.120 1.00 93.06 579 GLN A C 1
ATOM 4395 O O . GLN A 1 579 ? -19.711 7.839 -37.965 1.00 93.06 579 GLN A O 1
ATOM 4400 N N . ALA A 1 580 ? -18.034 6.793 -36.897 1.00 89.69 580 ALA A N 1
ATOM 4401 C CA . ALA A 1 580 ? -18.246 5.497 -37.548 1.00 89.69 580 ALA A CA 1
ATOM 4402 C C . ALA A 1 580 ? -19.616 4.883 -37.190 1.00 89.69 580 ALA A C 1
ATOM 4404 O O . ALA A 1 580 ? -20.252 4.255 -38.033 1.00 89.69 580 ALA A O 1
ATOM 4405 N N . GLY A 1 581 ? -20.112 5.142 -35.975 1.00 86.69 581 GLY A N 1
ATOM 4406 C CA . GLY A 1 581 ? -21.480 4.850 -35.536 1.00 86.69 581 GLY A CA 1
ATOM 4407 C C . GLY A 1 581 ? -22.572 5.791 -36.081 1.00 86.69 581 GLY A C 1
ATOM 4408 O O . GLY A 1 581 ? -23.719 5.692 -35.652 1.00 86.69 581 GLY A O 1
ATOM 4409 N N . GLY A 1 582 ? -22.246 6.701 -37.006 1.00 89.31 582 GLY A N 1
ATOM 4410 C CA . GLY A 1 582 ? -23.206 7.538 -37.737 1.00 89.31 582 GLY A CA 1
ATOM 4411 C C . GLY A 1 582 ? -23.499 8.924 -37.147 1.00 89.31 582 GLY A C 1
ATOM 4412 O O . GLY A 1 582 ? -24.300 9.660 -37.728 1.00 89.31 582 GLY A O 1
ATOM 4413 N N . ILE A 1 583 ? -22.867 9.314 -36.035 1.00 91.62 583 ILE A N 1
ATOM 4414 C CA . ILE A 1 583 ? -23.083 10.628 -35.402 1.00 91.62 583 ILE A CA 1
ATOM 4415 C C . ILE A 1 583 ? -22.257 11.699 -36.125 1.00 91.62 583 ILE A C 1
ATOM 4417 O O . ILE A 1 583 ? -21.035 11.603 -36.236 1.00 91.62 583 ILE A O 1
ATOM 4421 N N . LYS A 1 584 ? -22.921 12.740 -36.635 1.00 88.75 584 LYS A N 1
ATOM 4422 C CA . LYS A 1 584 ? -22.304 13.764 -37.504 1.00 88.75 584 LYS A CA 1
ATOM 4423 C C . LYS A 1 584 ? -21.585 14.835 -36.686 1.00 88.75 584 LYS A C 1
ATOM 4425 O O . LYS A 1 584 ? -20.530 15.331 -37.074 1.00 88.75 584 LYS A O 1
ATOM 4430 N N . GLU A 1 585 ? -22.137 15.118 -35.517 1.00 87.62 585 GLU A N 1
ATOM 4431 C CA . GLU A 1 585 ? -21.660 16.024 -34.478 1.00 87.62 585 GLU A CA 1
ATOM 4432 C C . GLU A 1 585 ? -20.278 15.592 -33.957 1.00 87.62 585 GLU A C 1
ATOM 4434 O O . GLU A 1 585 ? -19.419 16.430 -33.681 1.00 87.62 585 GLU A O 1
ATOM 4439 N N . ALA A 1 586 ? -20.025 14.278 -33.918 1.00 89.50 586 ALA A N 1
ATOM 4440 C CA . ALA A 1 586 ? -18.748 13.688 -33.526 1.00 89.50 586 ALA A CA 1
ATOM 4441 C C . ALA A 1 586 ? -17.589 14.154 -34.417 1.00 89.50 586 ALA A C 1
ATOM 4443 O O . ALA A 1 586 ? -16.508 14.441 -33.906 1.00 89.50 586 ALA A O 1
ATOM 4444 N N . LYS A 1 587 ? -17.823 14.325 -35.727 1.00 89.25 587 LYS A N 1
ATOM 4445 C CA . LYS A 1 587 ? -16.802 14.864 -36.632 1.00 89.25 587 LYS A CA 1
ATOM 4446 C C . LYS A 1 587 ? -16.444 16.310 -36.275 1.00 89.25 587 LYS A C 1
ATOM 4448 O O . LYS A 1 587 ? -15.270 16.650 -36.215 1.00 89.25 587 LYS A O 1
ATOM 4453 N N . ALA A 1 588 ? -17.439 17.153 -35.995 1.00 88.50 588 ALA A N 1
ATOM 4454 C CA . ALA A 1 588 ? -17.198 18.552 -35.640 1.00 88.50 588 ALA A CA 1
ATOM 4455 C C . ALA A 1 588 ? -16.411 18.689 -34.322 1.00 88.50 588 ALA A C 1
ATOM 4457 O O . ALA A 1 588 ? -15.541 19.552 -34.220 1.00 88.50 588 ALA A O 1
ATOM 4458 N N . ARG A 1 589 ? -16.666 17.811 -33.341 1.00 88.44 589 ARG A N 1
ATOM 4459 C CA . ARG A 1 589 ? -15.874 17.723 -32.102 1.00 88.44 589 ARG A CA 1
ATOM 4460 C C . ARG A 1 589 ? -14.443 17.225 -32.357 1.00 88.44 589 ARG A C 1
ATOM 4462 O O . ARG A 1 589 ? -13.492 17.824 -31.861 1.00 88.44 589 ARG A O 1
ATOM 4469 N N . PHE A 1 590 ? -14.275 16.184 -33.177 1.00 87.69 590 PHE A N 1
ATOM 4470 C CA . PHE A 1 590 ? -12.967 15.658 -33.588 1.00 87.69 590 PHE A CA 1
ATOM 4471 C C . PHE A 1 590 ? -12.108 16.728 -34.290 1.00 87.69 590 PHE A C 1
ATOM 4473 O O . PHE A 1 590 ? -10.972 16.976 -33.886 1.00 87.69 590 PHE A O 1
ATOM 4480 N N . ASP A 1 591 ? -12.682 17.422 -35.279 1.00 87.06 591 ASP A N 1
ATOM 4481 C CA . ASP A 1 591 ? -12.039 18.499 -36.048 1.00 87.06 591 ASP A CA 1
ATOM 4482 C C . ASP A 1 591 ? -11.757 19.765 -35.203 1.00 87.06 591 ASP A C 1
ATOM 4484 O O . ASP A 1 591 ? -10.939 20.604 -35.600 1.00 87.06 591 ASP A O 1
ATOM 4488 N N . ALA A 1 592 ? -12.432 19.928 -34.056 1.00 86.06 592 ALA A N 1
ATOM 4489 C CA . ALA A 1 592 ? -12.195 21.002 -33.087 1.00 86.06 592 ALA A CA 1
ATOM 4490 C C . ALA A 1 592 ? -11.066 20.658 -32.102 1.00 86.06 592 ALA A C 1
ATOM 4492 O O . ALA A 1 592 ? -10.223 21.506 -31.828 1.00 86.06 592 ALA A O 1
ATOM 4493 N N . LEU A 1 593 ? -10.992 19.405 -31.635 1.00 83.50 593 LEU A N 1
ATOM 4494 C CA . LEU A 1 593 ? -9.862 18.907 -30.840 1.00 83.50 593 LEU A CA 1
ATOM 4495 C C . LEU A 1 593 ? -8.562 18.769 -31.641 1.00 83.50 593 LEU A C 1
ATOM 4497 O O . LEU A 1 593 ? -7.517 18.524 -31.043 1.00 83.50 593 LEU A O 1
ATOM 4501 N N . GLY A 1 594 ? -8.616 18.838 -32.973 1.00 69.12 594 GLY A N 1
ATOM 4502 C CA . GLY A 1 594 ? -7.488 18.615 -33.883 1.00 69.12 594 GLY A CA 1
ATOM 4503 C C . GLY A 1 594 ? -6.586 19.822 -34.174 1.00 69.12 594 GLY A C 1
ATOM 4504 O O . GLY A 1 594 ? -5.679 19.668 -34.991 1.00 69.12 594 GLY A O 1
ATOM 4505 N N . ARG A 1 595 ? -6.840 20.993 -33.577 1.00 56.50 595 ARG A N 1
ATOM 4506 C CA . ARG A 1 595 ? -6.198 22.281 -33.915 1.00 56.50 595 ARG A CA 1
ATOM 4507 C C . ARG A 1 595 ? -5.329 22.837 -32.791 1.00 56.50 595 ARG A C 1
ATOM 4509 O O . ARG A 1 595 ? -5.583 22.460 -31.628 1.00 56.50 595 ARG A O 1
#

Foldseek 3Di:
DDDDDDDDDDDDDDDDDDDDDDDDDDDDDDDDDDDDDDDDDDDDDDDDDDDDDDDDDDDDDDDDDDDDDDDDDDDDDDDDDDDDDDDDDDDDDDDDDDDDDDDDDDDDDDDDDDDDDDDDDDDDDDDDDPVVVVVVVVVVVVVVVVVVVVVVVVVVVVVVVVVVVVVVVVVVVVVVVVVVVVVVVVVVVVVVVVVVVVVVVVVVVVVVVVVVVVVVVVVVVVVVVVVVVVVVVVVVVVVVVVVVVVVVVVVVVVVVVVVVVVVVVVVVVVVVVVVVVVVVVVVVVVVVVVVVVVVVVVVVVVVVVVVVVVVVVVVVVVVVVVVVVVVVVVVVVVVVVVVVVVVVVVVVVVVVVVVVVVVVVVVVVVVVVVVVVVVVVVVVVVVVVVVVVVVVVVVVVVVVVVVVVVVVVVVVVVVVVVVVVVVVVVVVPVVDDDDDDDDDDDDDDDDDDDDDDDDDDDDDYDYDDDDDDEYDDDEYDDDDDDDDYYDDDDDDDDDDDDDDDPPVVVVVLVVLVVVLVVCLLVLVLVVSLVSLVVSVVVVQLVSLLVNLLSQQPVNSVVSVDDPDHHDLVSSLVSLVSSVVVVDPVSVVSNVVSVD

Mean predicted aligned error: 24.83 Å

Radius of gyration: 119.51 Å; Cα contacts (8 Å, |Δi|>4): 120; chains: 1; bounding box: 239×91×386 Å

Sequence (595 aa):
MGRTLILDLNTTCDVVGASRRASDETPYAPDTARHLSRLGWPTPPWLAAAVLVISSMSDAQASTDYTRYLLDARQASVPDHRVSHGMAGRNELAMSSRRVGDDKPIRLVQAVTTDRGEPQQSPELEPRGPEALSCELSNAKHDIALLQGLAQEHDRAEQLEQALAAARRDVDAQTALAAKASDEIAGLKQAAERGRVESQDSLQQQRDRAARLEQALAVAHRDVEIQTTLAARASDEVAQLKQAAESGLVELQKSLQEERDRTSQLEQALAAARRDIDAQTALAATASDDVARLTQAEKAGATEQRQSVQKERERADALAQDLSMARSKIYAYEAQAAKASEEAAQLKQAEASNTASLGQSQQRERERAEQLARDLAKASRELDAQTERASKASEEVVWVKQARERDAAELRGLVQRERERAEGLERNLALALHDNGALAGKNNPAAASQLATTGRAVREEPLAAPRTIQDQPVHDRSVQDKSVQDNDPAIAARSPGDVQVNPDEGVQVARLMARASLLLEQGDIGAARIVLEHVAGTGNARAIFALAETYDPLTLPNFGTYGTRGDATKARDLYARAQAGGIKEAKARFDALGR

Solvent-accessible surface area (backbone atoms only — not comparable to full-atom values): 37915 Å² total; per-residue (Å²): 139,83,84,82,88,82,91,88,80,92,83,89,86,90,83,93,84,82,88,82,92,80,84,88,88,86,81,86,86,88,88,80,90,78,85,84,83,82,85,84,80,92,77,85,93,79,90,91,80,87,90,78,90,85,89,85,81,90,88,86,80,89,81,82,88,86,80,88,79,85,84,88,84,81,89,81,83,86,87,85,89,81,88,81,89,85,82,88,85,86,86,89,83,87,83,90,83,93,77,84,86,87,90,78,90,77,89,76,82,82,81,80,94,79,76,89,87,83,90,81,79,90,78,82,94,74,89,77,62,75,67,61,60,50,54,54,53,51,49,53,53,49,51,50,52,49,52,52,49,51,49,52,50,48,55,50,47,50,53,49,51,52,49,52,53,47,55,46,52,52,50,53,51,50,49,54,49,51,49,50,53,52,51,50,52,49,50,52,48,52,51,54,50,48,55,49,48,56,50,48,50,51,53,46,52,52,50,57,50,48,54,52,49,53,50,51,49,60,46,52,52,49,52,51,52,51,52,49,55,50,51,50,50,54,51,51,52,52,48,52,53,48,52,53,49,52,51,50,50,51,52,51,53,49,53,55,45,53,52,51,53,50,48,52,51,50,53,51,50,53,56,47,55,47,51,53,50,52,50,50,50,52,51,51,49,52,52,50,51,50,50,51,50,50,57,48,50,52,50,49,52,53,50,51,54,48,51,51,55,48,55,50,47,56,50,50,53,49,51,49,49,52,52,49,52,48,50,52,50,49,52,52,49,53,54,48,51,49,48,54,51,48,54,51,46,51,49,52,50,49,51,51,51,50,52,51,50,48,48,53,49,54,47,53,50,47,54,49,51,50,49,52,51,52,53,49,56,50,50,50,53,52,51,52,54,47,51,56,51,51,51,55,55,52,52,54,56,51,55,60,47,62,49,54,58,49,58,57,48,55,56,53,67,48,58,54,55,53,48,62,51,48,59,63,53,51,70,74,49,73,85,72,78,81,84,88,80,89,84,88,84,90,81,90,86,85,88,87,82,91,84,91,83,86,90,91,85,94,88,89,94,93,96,97,96,95,95,97,99,99,98,98,100,98,97,99,97,96,99,96,97,100,96,96,98,98,94,97,96,96,93,96,89,93,90,91,92,89,92,87,80,82,64,53,65,63,52,45,50,52,52,42,50,54,50,24,52,54,26,38,76,70,37,37,58,68,63,18,43,60,47,23,50,60,42,30,70,75,64,37,29,70,32,26,37,57,42,15,46,66,24,23,65,85,44,36,66,79,39,74,51,83,85,79,82,49,38,63,65,63,15,38,57,29,15,55,50,8,33,76,55,69,40,69,66,27,48,60,51,34,65,56,73,70,112

Secondary structure (DSSP, 8-state):
----------------------------PPP----PPP----------------------------------------------------------------------PPPP--------------PPPHHHHHHHHHHHHHHHHHHHHHHHHHHHHHHHHHHHHHHHHHHHHHHHHHHHHHHHHHHHHHHHHHHHHHHHHHHHHHHHHHHHHHHHHHHHHHHHHHHHHHHHHHHHHHHHHHHHHHHHHHHHHHHHHHHHHHHHHHHHHHHHHHHHHHHHHHHHHHHHHHHHHHHHHHHHHHHHHHHHHHHHHHHHHHHHHHHHHHHHHHHHHHHHHHHHHHHHHHHHHHHHHHHHHHHHHHHHHHHHHHHHHHHHHHHHHHHHHHHHHHHHHHHHHHHHHHHHHHHHHHHHHHHHHHHHHHHHHHHHHTTS-----------------------------------------------------------------------HHHHHHHHHHHHHHHHHHTT-HHHHHHHHHHHHHTT-HHHHHHHHHHH-TTTGGGGT-SS----HHHHHHHHHHHHHTT-SHHHHHHHHHT-

Organism: NCBI:txid244734